Protein AF-0000000075212711 (afdb_homodimer)

InterPro domains:
  IPR001920 Asp/Glu racemase [G3DSA:3.40.50.1860] (5-222)
  IPR001920 Asp/Glu racemase [G3DSA:3.40.50.1860] (107-217)
  IPR001920 Asp/Glu racemase [SSF53681] (5-112)
  IPR001920 Asp/Glu racemase [SSF53681] (123-227)
  IPR004380 Aspartate racemase [TIGR00035] (3-228)
  IPR015942 Asp/Glu/hydantoin racemase [PF01177] (8-222)
  IPR018187 Asp/Glu racemase, active site 1 [PS00923] (81-89)
  IPR033134 Asp/Glu racemase, active site 2 [PS00924] (193-203)

Radius of gyration: 22.64 Å; Cα contacts (8 Å, |Δi|>4): 1075; chains: 2; bounding box: 41×67×55 Å

Sequence (492 aa):
MRDAVGVIGGLGPAATAYFMERVIDFTEADCDQAHINMLIFNHCTIGDRTAYISGASDKDPLPLMIEDAHELAAQGCRFIVIPCNTAHYFYEDIQSAVDIPVVNIVRETLRYAACAAKAPLCIGIMATDGTIMTQSYQKAAEETGCSWVTASPEMQAKLMHIIYDGIKAGRPVSLAEFEEVADHLRSKGATCLILGCTELSVLKHDLQLPDEDVIDSIDVLALETVRRSGKPMTAAALNVKGVNCRMRDAVGVIGGLGPAATAYFMERVIDFTEADCDQAHINMLIFNHCTIGDRTAYISGASDKDPLPLMIEDAHELAAQGCRFIVIPCNTAHYFYEDIQSAVDIPVVNIVRETLRYAACAAKAPLCIGIMATDGTIMTQSYQKAAEETGCSWVTASPEMQAKLMHIIYDGIKAGRPVSLAEFEEVADHLRSKGATCLILGCTELSVLKHDLQLPDEDVIDSIDVLALETVRRSGKPMTAAALNVKGVNCR

Secondary structure (DSSP, 8-state):
-TTPEEEEE-SSHHHHHHHHHHHHHHB--SSGGGSPPEEEEE-TTSPPHHHHHHTS----SHHHHHHHHHHHHHTT-SEEE---SGGGGGHHHHHHH-SS-B--HHHHHHHHHHHHSPSSPEEEEE--HHHHHTTHHHHHHHHHT-EEE---HHHHHHHHIIIIIIITTT----HHHHHHHHHHHHHTT-SEEEE-SHHHHHHHHHHT---TTEEEHHHHHHHHHHHHHTPPBPHHHHTSTTTT--/-TTPEEEEE-SSHHHHHHHHHHHHHHB--SSGGGSPPEEEEE-TTSPPHHHHHHTS----SHHHHHHHHHHHHHTT-SEEE---SGGGGGHHHHHHH-SS-B--HHHHHHHHHHHHSPSSPEEEEE--HHHHHTTHHHHHHHHHT-EEE---HHHHHHHHIIIIIIITTT----HHHHHHHHHHHHHTT-SEEEE-SHHHHHHHHHHT---TTEEEHHHHHHHHHHHHHTPPBPHHHHTSTTTT--

pLDDT: mean 95.74, std 5.69, range [58.62, 98.94]

Solvent-accessible surface area (backbone atoms only — not comparable to full-atom values): 25239 Å² total; per-residue (Å²): 114,76,70,12,41,19,32,59,28,8,84,33,47,71,24,33,30,49,36,50,45,44,35,56,62,28,37,49,33,69,38,42,55,60,44,77,34,34,40,33,39,27,42,8,70,48,35,57,53,41,38,32,71,72,62,77,34,87,50,69,33,60,67,59,52,41,50,50,49,45,52,34,52,71,54,41,28,58,32,34,41,50,64,40,52,50,58,51,80,48,40,68,63,45,39,70,69,38,94,50,55,57,63,56,51,61,59,51,34,49,53,22,45,63,54,51,48,66,86,80,55,18,35,16,55,44,51,43,68,35,30,58,75,68,31,55,60,58,52,51,27,56,74,72,71,41,46,71,45,68,56,52,75,71,43,39,51,51,51,43,40,47,44,48,66,8,54,47,27,74,35,88,70,57,69,65,63,53,46,53,43,54,50,52,29,39,74,73,56,28,63,30,34,32,34,46,26,34,55,52,44,50,48,35,63,76,66,61,54,86,57,88,47,50,47,45,33,45,60,43,45,23,49,51,48,37,57,76,70,69,53,56,65,24,73,69,40,67,66,41,71,20,59,82,57,126,113,76,71,13,40,19,32,59,27,8,83,35,49,71,24,32,32,50,37,51,45,44,33,55,61,25,36,50,33,68,39,43,56,59,45,78,35,34,40,33,38,26,41,8,69,48,36,57,52,42,40,31,72,71,61,77,36,86,51,70,34,60,66,59,52,41,51,51,50,43,53,34,51,73,52,41,28,59,32,36,42,51,64,40,51,48,58,51,78,48,38,68,63,46,40,70,67,39,94,50,54,56,63,55,51,63,61,51,33,50,51,21,46,63,54,50,49,66,85,79,54,19,35,16,54,44,51,43,67,34,29,59,74,67,33,56,61,60,51,50,27,56,74,70,71,41,46,69,45,65,59,52,74,69,44,41,51,51,52,44,41,46,45,49,65,7,55,46,27,73,35,87,71,57,69,65,64,53,46,52,43,52,50,50,28,40,74,72,57,28,63,30,35,32,34,46,27,33,55,52,44,50,48,36,61,76,67,61,53,87,56,88,46,49,46,45,34,47,59,43,45,22,49,51,49,37,58,75,69,68,52,55,64,24,73,67,41,66,67,40,72,21,60,84,58,125

Foldseek 3Di:
DAQAEEEEALLQLLLQVVLVVLLQQFFDDPDPVQGGHYDYDSPNPQDNLQCCQVVVDVRHNQVVLLVSLVVCVVVHYQEYEYSFLLCCLCVVVNCVSHPHYYDRLLLLLVLLLVQQDDPPAEEEELDAPSCVVSCSNVVSCVVVVHHYDYFDPVLNVLSNCCQVVDQSVPHHDDPVSVVVSVVRRVVVPHQAYEPSGSSVVSVCVVVVDDPPRYQYSSLSRSLVSCVVSVGHTDPVNVPHGSSPSD/DAQAEEEEALLQLLLQVVLVVLLQQFFDDPDPVQGGHYDYDSPNPQDNLQCCQVVVDVRHNQVVLLVSLVVCVVVHYQEYEYSFLLCCLCVVVNCVSHPHYYDRLLLLLVLLLVQQDDPPAEEEELAAPSCVVSCSNVVSCVVVVHHYDYFDPVLNVLSNCCQVVDQSVPHHDDPVSVVVSVVRRVVVPHQAYEPSGSSVVSVCVVVVDDPPRYQYSSLSRSLVSCVVSVGHTDPVNVPHGSSPSD

Structure (mmCIF, N/CA/C/O backbone):
data_AF-0000000075212711-model_v1
#
loop_
_entity.id
_entity.type
_entity.pdbx_description
1 polymer 'Aspartate racemase'
#
loop_
_atom_site.group_PDB
_atom_site.id
_atom_site.type_symbol
_atom_site.label_atom_id
_atom_site.label_alt_id
_atom_site.label_comp_id
_atom_site.label_asym_id
_atom_site.label_entity_id
_atom_site.label_seq_id
_atom_site.pdbx_PDB_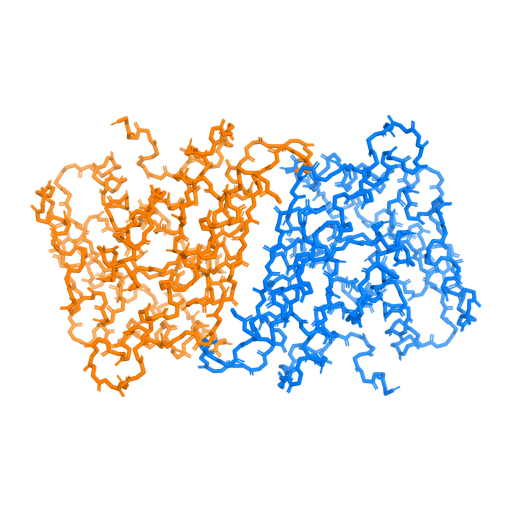ins_code
_atom_site.Cartn_x
_atom_site.Cartn_y
_atom_site.Cartn_z
_atom_site.occupancy
_atom_site.B_iso_or_equiv
_atom_site.auth_seq_id
_atom_site.auth_comp_id
_atom_site.auth_asym_id
_atom_site.auth_atom_id
_atom_site.pdbx_PDB_model_num
ATOM 1 N N . MET A 1 1 ? 10.102 -9.266 12.602 1 83.81 1 MET A N 1
ATOM 2 C CA . MET A 1 1 ? 10.75 -8.312 11.703 1 83.81 1 MET A CA 1
ATOM 3 C C . MET A 1 1 ? 11.477 -7.227 12.492 1 83.81 1 MET A C 1
ATOM 5 O O . MET A 1 1 ? 10.836 -6.406 13.156 1 83.81 1 MET A O 1
ATOM 9 N N . ARG A 1 2 ? 12.727 -7.352 12.742 1 79.31 2 ARG A N 1
ATOM 10 C CA . ARG A 1 2 ? 13.469 -6.387 13.555 1 79.31 2 ARG A CA 1
ATOM 11 C C . ARG A 1 2 ? 13.914 -5.195 12.711 1 79.31 2 ARG A C 1
ATOM 13 O O . ARG A 1 2 ? 14.055 -5.312 11.492 1 79.31 2 ARG A O 1
ATOM 20 N N . ASP A 1 3 ? 13.945 -3.996 13.281 1 89.31 3 ASP A N 1
ATOM 21 C CA . ASP A 1 3 ? 14.469 -2.748 12.734 1 89.31 3 ASP A CA 1
ATOM 22 C C . ASP A 1 3 ? 13.578 -2.229 11.609 1 89.31 3 ASP A C 1
ATOM 24 O O . ASP A 1 3 ? 14.055 -1.596 10.664 1 89.31 3 ASP A O 1
ATOM 28 N N . ALA A 1 4 ? 12.305 -2.576 11.695 1 97.88 4 ALA A N 1
ATOM 29 C CA . ALA A 1 4 ? 11.328 -2.115 10.711 1 97.88 4 ALA A CA 1
ATOM 30 C C . ALA A 1 4 ? 10.828 -0.715 11.047 1 97.88 4 ALA A C 1
ATOM 32 O O . ALA A 1 4 ? 11.039 -0.224 12.156 1 97.88 4 ALA A O 1
ATOM 33 N N . VAL A 1 5 ? 10.344 -0.037 10.062 1 98.81 5 VAL A N 1
ATOM 34 C CA . VAL A 1 5 ? 9.531 1.157 10.289 1 98.81 5 VAL A CA 1
ATOM 35 C C . VAL A 1 5 ? 8.117 0.754 10.688 1 98.81 5 VAL A C 1
ATOM 37 O O . VAL A 1 5 ? 7.488 -0.073 10.016 1 98.81 5 VAL A O 1
ATOM 40 N N . GLY A 1 6 ? 7.629 1.274 11.844 1 98.88 6 GLY A N 1
ATOM 41 C CA . GLY A 1 6 ? 6.238 1.071 12.219 1 98.88 6 GLY A CA 1
ATOM 42 C C . GLY A 1 6 ? 5.301 2.098 11.617 1 98.88 6 GLY A C 1
ATOM 43 O O . GLY A 1 6 ? 5.59 3.297 11.633 1 98.88 6 GLY A O 1
ATOM 44 N N . VAL A 1 7 ? 4.215 1.671 11.031 1 98.94 7 VAL A N 1
ATOM 45 C CA . VAL A 1 7 ? 3.256 2.566 10.398 1 98.94 7 VAL A CA 1
ATOM 46 C C . VAL A 1 7 ? 1.894 2.43 11.07 1 98.94 7 VAL A C 1
ATOM 48 O O . VAL A 1 7 ? 1.315 1.341 11.102 1 98.94 7 VAL A O 1
ATOM 51 N N . ILE A 1 8 ? 1.428 3.453 11.68 1 98.94 8 ILE A N 1
ATOM 52 C CA . ILE A 1 8 ? 0.026 3.516 12.078 1 98.94 8 ILE A CA 1
ATOM 53 C C . ILE A 1 8 ? -0.813 4.066 10.93 1 98.94 8 ILE A C 1
ATOM 55 O O . ILE A 1 8 ? -0.913 5.281 10.75 1 98.94 8 ILE A O 1
ATOM 59 N N . GLY A 1 9 ? -1.375 3.111 10.172 1 98.81 9 GLY A N 1
ATOM 60 C CA . GLY A 1 9 ? -2.168 3.445 9 1 98.81 9 GLY A CA 1
ATOM 61 C C . GLY A 1 9 ? -3.643 3.129 9.164 1 98.81 9 GLY A C 1
ATOM 62 O O . GLY A 1 9 ? -4.117 2.932 10.281 1 98.81 9 GLY A O 1
ATOM 63 N N . GLY A 1 10 ? -4.359 3.221 8.055 1 98.44 10 GLY A N 1
ATOM 64 C CA . GLY A 1 10 ? -5.785 2.943 8.062 1 98.44 10 GLY A CA 1
ATOM 65 C C . GLY A 1 10 ? -6.633 4.156 8.398 1 98.44 10 GLY A C 1
ATOM 66 O O . GLY A 1 10 ? -7.859 4.113 8.289 1 98.44 10 GLY A O 1
ATOM 67 N N . LEU A 1 11 ? -5.996 5.297 8.82 1 98.62 11 LEU A N 1
ATOM 68 C CA . LEU A 1 11 ? -6.699 6.543 9.102 1 98.62 11 LEU A CA 1
ATOM 69 C C . LEU A 1 11 ? -7.172 7.199 7.805 1 98.62 11 LEU A C 1
ATOM 71 O O . LEU A 1 11 ? -7.996 8.117 7.836 1 98.62 11 LEU A O 1
ATOM 75 N N . GLY A 1 12 ? -6.777 6.867 6.777 1 98.31 12 GLY A N 1
ATOM 76 C CA . GLY A 1 12 ? -7.012 6.902 5.344 1 98.31 12 GLY A CA 1
ATOM 77 C C . GLY A 1 12 ? -6.359 5.75 4.602 1 98.31 12 GLY A C 1
ATOM 78 O O . GLY A 1 12 ? -5.176 5.816 4.258 1 98.31 12 GLY A O 1
ATOM 79 N N . PRO A 1 13 ? -7.145 4.621 4.449 1 98.44 13 PRO A N 1
ATOM 80 C CA . PRO A 1 13 ? -6.52 3.41 3.908 1 98.44 13 PRO A CA 1
ATOM 81 C C . PRO A 1 13 ? -5.855 3.645 2.555 1 98.44 13 PRO A C 1
ATOM 83 O O . PRO A 1 13 ? -4.758 3.139 2.309 1 98.44 13 PRO A O 1
ATOM 86 N N . ALA A 1 14 ? -6.512 4.41 1.645 1 98.19 1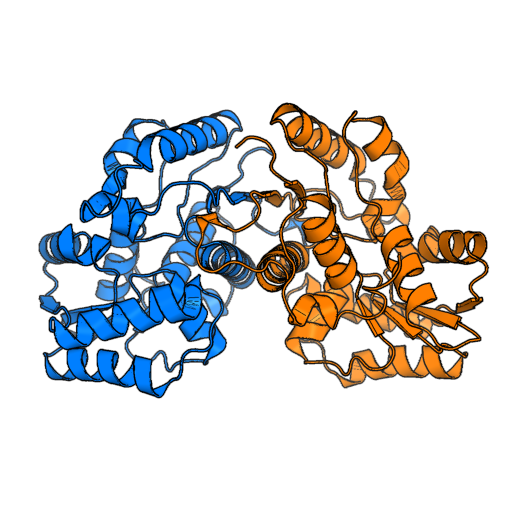4 ALA A N 1
ATOM 87 C CA . ALA A 1 14 ? -5.898 4.727 0.356 1 98.19 14 ALA A CA 1
ATOM 88 C C . ALA A 1 14 ? -4.609 5.516 0.541 1 98.19 14 ALA A C 1
ATOM 90 O O . ALA A 1 14 ? -3.625 5.285 -0.17 1 98.19 14 ALA A O 1
ATOM 91 N N . ALA A 1 15 ? -4.602 6.426 1.482 1 98.69 15 ALA A N 1
ATOM 92 C CA . ALA A 1 15 ? -3.416 7.223 1.779 1 98.69 15 ALA A CA 1
ATOM 93 C C . ALA A 1 15 ? -2.295 6.352 2.338 1 98.69 15 ALA A C 1
ATOM 95 O O . ALA A 1 15 ? -1.119 6.574 2.041 1 98.69 15 ALA A O 1
ATOM 96 N N . THR A 1 16 ? -2.643 5.348 3.197 1 98.88 16 THR A N 1
ATOM 97 C CA . THR A 1 16 ? -1.651 4.422 3.734 1 98.88 16 THR A CA 1
ATOM 98 C C . THR A 1 16 ? -0.982 3.635 2.611 1 98.88 16 THR A C 1
ATOM 100 O O . THR A 1 16 ? 0.243 3.498 2.586 1 98.88 16 THR A O 1
ATOM 103 N N . ALA A 1 17 ? -1.807 3.131 1.67 1 98.75 17 ALA A N 1
ATOM 104 C CA . ALA A 1 17 ? -1.262 2.396 0.531 1 98.75 17 ALA A CA 1
ATOM 105 C C . ALA A 1 17 ? -0.362 3.291 -0.317 1 98.75 17 ALA A C 1
ATOM 107 O O . ALA A 1 17 ? 0.715 2.869 -0.747 1 98.75 17 ALA A O 1
ATOM 108 N N . TYR A 1 18 ? -0.811 4.496 -0.546 1 98.44 18 TYR A N 1
ATOM 109 C CA . TYR A 1 18 ? -0.041 5.441 -1.35 1 98.44 18 TYR A CA 1
ATOM 110 C C . TYR A 1 18 ? 1.277 5.789 -0.668 1 98.44 18 TYR A C 1
ATOM 112 O O . TYR A 1 18 ? 2.316 5.883 -1.325 1 98.44 18 TYR A O 1
ATOM 120 N N . PHE A 1 19 ? 1.243 5.969 0.665 1 98.88 19 PHE A N 1
ATOM 121 C CA . PHE A 1 19 ? 2.463 6.207 1.428 1 98.88 19 PHE A CA 1
ATOM 122 C C . PHE A 1 19 ? 3.463 5.074 1.22 1 98.88 19 PHE A C 1
ATOM 124 O O . PHE A 1 19 ? 4.645 5.32 0.969 1 98.88 19 PHE A O 1
ATOM 131 N N . MET A 1 20 ? 3.004 3.844 1.311 1 98.81 20 MET A N 1
ATOM 132 C CA . MET A 1 20 ? 3.855 2.678 1.091 1 98.81 20 MET A CA 1
ATOM 133 C C . MET A 1 20 ? 4.504 2.73 -0.289 1 98.81 20 MET A C 1
ATOM 135 O O . MET A 1 20 ? 5.703 2.488 -0.426 1 98.81 20 MET A O 1
ATOM 139 N N . GLU A 1 21 ? 3.707 3.062 -1.271 1 98.06 21 GLU A N 1
ATOM 140 C CA . GLU A 1 21 ? 4.207 3.166 -2.639 1 98.06 21 GLU A CA 1
ATOM 141 C C . GLU A 1 21 ? 5.309 4.215 -2.746 1 98.06 21 GLU A C 1
ATOM 143 O O . GLU A 1 21 ? 6.32 3.992 -3.416 1 98.06 21 GLU A O 1
ATOM 148 N N . ARG A 1 22 ? 5.086 5.324 -2.1 1 98.06 22 ARG A N 1
ATOM 149 C CA . ARG A 1 22 ? 6.059 6.41 -2.188 1 98.06 22 ARG A CA 1
ATOM 150 C C . ARG A 1 22 ? 7.375 6.02 -1.521 1 98.06 22 ARG A C 1
ATOM 152 O O . ARG A 1 22 ? 8.453 6.328 -2.037 1 98.06 22 ARG A O 1
ATOM 159 N N . VAL A 1 23 ? 7.273 5.367 -0.334 1 98.75 23 VAL A N 1
ATOM 160 C CA . VAL A 1 23 ? 8.492 4.902 0.325 1 98.75 23 VAL A CA 1
ATOM 161 C C . VAL A 1 23 ? 9.266 3.977 -0.611 1 98.75 23 VAL A C 1
ATOM 163 O O . VAL A 1 23 ? 10.484 4.098 -0.744 1 98.75 23 VAL A O 1
ATOM 166 N N . ILE A 1 24 ? 8.562 3.051 -1.271 1 98.44 24 ILE A N 1
ATOM 167 C CA . ILE A 1 24 ? 9.18 2.109 -2.197 1 98.44 24 ILE A CA 1
ATOM 168 C C . ILE A 1 24 ? 9.82 2.871 -3.357 1 98.44 24 ILE A C 1
ATOM 170 O O . ILE A 1 24 ? 10.969 2.617 -3.715 1 98.44 24 ILE A O 1
ATOM 174 N N . ASP A 1 25 ? 9.078 3.881 -3.885 1 97.12 25 ASP A N 1
ATOM 175 C CA . ASP A 1 25 ? 9.539 4.668 -5.023 1 97.12 25 ASP A CA 1
ATOM 176 C C . ASP A 1 25 ? 10.789 5.477 -4.664 1 97.12 25 ASP A C 1
ATOM 178 O O . ASP A 1 25 ? 11.641 5.73 -5.52 1 97.12 25 ASP A O 1
ATOM 182 N N . PHE A 1 26 ? 10.859 5.91 -3.428 1 98.19 26 PHE A N 1
ATOM 183 C CA . PHE A 1 26 ? 11.922 6.82 -3.012 1 98.19 26 PHE A CA 1
ATOM 184 C C . PHE A 1 26 ? 13.141 6.043 -2.533 1 98.19 26 PHE A C 1
ATOM 186 O O . PHE A 1 26 ? 14.219 6.617 -2.346 1 98.19 26 PHE A O 1
ATOM 193 N N . THR A 1 27 ? 13.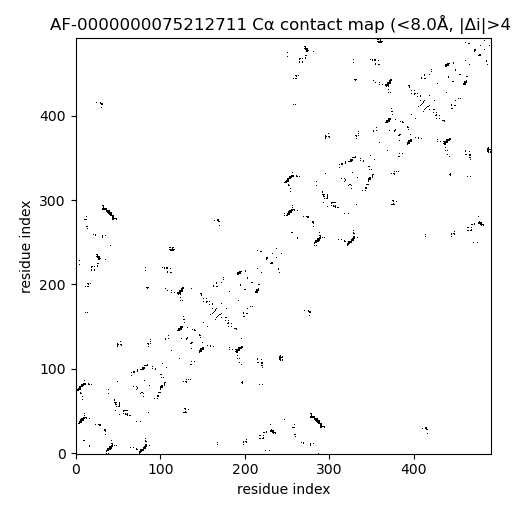031 4.727 -2.342 1 98.31 27 THR A N 1
ATOM 194 C CA . THR A 1 27 ? 14.148 3.891 -1.902 1 98.31 27 THR A CA 1
ATOM 195 C C . THR A 1 27 ? 14.93 3.357 -3.1 1 98.31 27 THR A C 1
ATOM 197 O O . THR A 1 27 ? 14.375 2.66 -3.949 1 98.31 27 THR A O 1
ATOM 200 N N . GLU A 1 28 ? 16.203 3.719 -3.209 1 97.75 28 GLU A N 1
ATOM 201 C CA . GLU A 1 28 ? 17.047 3.123 -4.238 1 97.75 28 GLU A CA 1
ATOM 202 C C . GLU A 1 28 ? 17.312 1.649 -3.943 1 97.75 28 GLU A C 1
ATOM 204 O O . GLU A 1 28 ? 18.016 1.32 -2.977 1 97.75 28 GLU A O 1
ATOM 209 N N . ALA A 1 29 ? 16.688 0.771 -4.719 1 97.44 29 ALA A N 1
ATOM 210 C CA . ALA A 1 29 ? 16.766 -0.675 -4.523 1 97.44 29 ALA A CA 1
ATOM 211 C C . ALA A 1 29 ? 16.75 -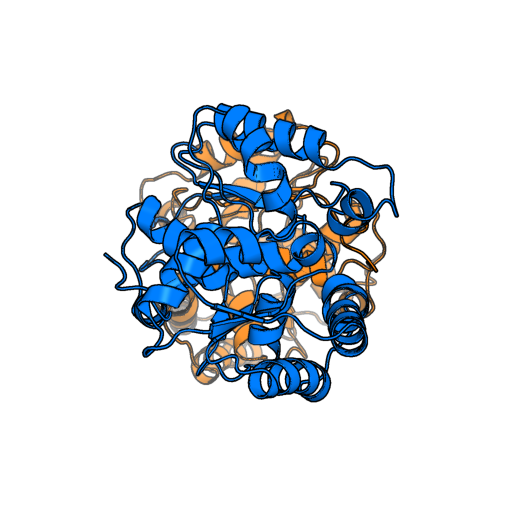1.412 -5.859 1 97.44 29 ALA A C 1
ATOM 213 O O . ALA A 1 29 ? 15.961 -1.071 -6.75 1 97.44 29 ALA A O 1
ATOM 214 N N . ASP A 1 30 ? 17.594 -2.434 -6.035 1 96.69 30 ASP A N 1
ATOM 215 C CA . ASP A 1 30 ? 17.641 -3.201 -7.277 1 96.69 30 ASP A CA 1
ATOM 216 C C . ASP A 1 30 ? 17.078 -4.605 -7.07 1 96.69 30 ASP A C 1
ATOM 218 O O . ASP A 1 30 ? 17.141 -5.449 -7.969 1 96.69 30 ASP A O 1
ATOM 222 N N . CYS A 1 31 ? 16.609 -4.91 -5.906 1 97.38 31 CYS A N 1
ATOM 223 C CA . CYS A 1 31 ? 15.914 -6.145 -5.551 1 97.38 31 CYS A CA 1
ATOM 224 C C . CYS A 1 31 ? 15.008 -5.934 -4.348 1 97.38 31 CYS A C 1
ATOM 226 O O . CYS A 1 31 ? 15.078 -4.895 -3.686 1 97.38 31 CYS A O 1
ATOM 228 N N . ASP A 1 32 ? 14.203 -6.848 -4.062 1 97.62 32 ASP A N 1
ATOM 229 C CA . ASP A 1 32 ? 13.234 -6.73 -2.975 1 97.62 32 ASP A CA 1
ATOM 230 C C . ASP A 1 32 ? 13.945 -6.52 -1.637 1 97.62 32 ASP A C 1
ATOM 232 O O . ASP A 1 32 ? 13.516 -5.691 -0.829 1 97.62 32 ASP A O 1
ATOM 236 N N . GLN A 1 33 ? 15.031 -7.234 -1.423 1 97.31 33 GLN A N 1
ATOM 237 C CA . GLN A 1 33 ? 15.695 -7.324 -0.126 1 97.31 33 GLN A CA 1
ATOM 238 C C . GLN A 1 33 ? 16.391 -6.012 0.228 1 97.31 33 GLN A C 1
ATOM 240 O O . GLN A 1 33 ? 16.797 -5.805 1.375 1 97.31 33 GLN A O 1
ATOM 245 N N . ALA A 1 34 ? 16.5 -5.094 -0.731 1 97.69 34 ALA A N 1
ATOM 246 C CA . ALA A 1 34 ? 17.156 -3.811 -0.509 1 97.69 34 ALA A CA 1
ATOM 247 C C . ALA A 1 34 ? 16.172 -2.758 -0.029 1 97.69 34 ALA A C 1
ATOM 249 O O . ALA A 1 34 ? 16.562 -1.672 0.4 1 97.69 34 ALA A O 1
ATOM 250 N N . HIS A 1 35 ? 14.898 -3.084 0.032 1 98.44 35 HIS A N 1
ATOM 251 C CA . HIS A 1 35 ? 13.875 -2.141 0.459 1 98.44 35 HIS A CA 1
ATOM 252 C C . HIS A 1 35 ? 13.742 -2.117 1.979 1 98.44 35 HIS A C 1
ATOM 254 O O . HIS A 1 35 ? 14.344 -2.943 2.67 1 98.44 35 HIS A O 1
ATOM 260 N N . ILE A 1 36 ? 13.016 -1.154 2.502 1 98.5 36 ILE A N 1
ATOM 261 C CA . ILE A 1 36 ? 12.789 -0.922 3.924 1 98.5 36 ILE A CA 1
ATOM 262 C C . ILE A 1 36 ? 11.711 -1.877 4.438 1 98.5 36 ILE A C 1
ATOM 264 O O . ILE A 1 36 ? 10.641 -1.994 3.842 1 98.5 36 ILE A O 1
ATOM 268 N N . ASN A 1 37 ? 12.016 -2.654 5.516 1 98.81 37 ASN A N 1
ATOM 269 C CA . ASN A 1 37 ? 10.969 -3.387 6.219 1 98.81 37 ASN A CA 1
ATOM 270 C C . ASN A 1 37 ? 9.969 -2.439 6.875 1 98.81 37 ASN A C 1
ATOM 272 O O . ASN A 1 37 ? 10.359 -1.481 7.543 1 98.81 37 ASN A O 1
ATOM 276 N N . MET A 1 38 ? 8.695 -2.633 6.652 1 98.88 38 MET A N 1
ATOM 277 C CA . MET A 1 38 ? 7.645 -1.849 7.289 1 98.88 38 MET A CA 1
ATOM 278 C C . MET A 1 38 ? 6.621 -2.758 7.965 1 98.88 38 MET A C 1
ATOM 280 O O . MET A 1 38 ? 6.172 -3.742 7.375 1 98.88 38 MET A O 1
ATOM 284 N N . LEU A 1 39 ? 6.328 -2.529 9.156 1 98.75 39 LEU A N 1
ATOM 285 C CA . LEU A 1 39 ? 5.199 -3.119 9.867 1 98.75 39 LEU A CA 1
ATOM 286 C C . LEU A 1 39 ? 4.008 -2.17 9.875 1 98.75 39 LEU A C 1
ATOM 288 O O . LEU A 1 39 ? 4.023 -1.158 10.586 1 98.75 39 LEU A O 1
ATOM 292 N N . ILE A 1 40 ? 2.939 -2.531 9.125 1 98.88 40 ILE A N 1
ATOM 293 C CA . ILE A 1 40 ? 1.859 -1.591 8.852 1 98.88 40 ILE A CA 1
ATOM 294 C C . ILE A 1 40 ? 0.575 -2.068 9.523 1 98.88 40 ILE A C 1
ATOM 296 O O . ILE A 1 40 ? 0.06 -3.143 9.203 1 98.88 40 ILE A O 1
ATOM 300 N N . PHE A 1 41 ? 0.125 -1.309 10.477 1 98.75 41 PHE A N 1
ATOM 301 C CA . PHE A 1 41 ? -1.215 -1.47 11.023 1 98.75 41 PHE A CA 1
ATOM 302 C C . PHE A 1 41 ? -2.227 -0.638 10.25 1 98.75 41 PHE A C 1
ATOM 304 O O . PHE A 1 41 ? -2.467 0.525 10.578 1 98.75 41 PHE A O 1
ATOM 311 N N . ASN A 1 42 ? -2.734 -1.192 9.18 1 98.81 42 ASN A N 1
ATOM 312 C CA . ASN A 1 42 ? -3.855 -0.551 8.5 1 98.81 42 ASN A CA 1
ATOM 313 C C . ASN A 1 42 ? -5.148 -0.697 9.305 1 98.81 42 ASN A C 1
ATOM 315 O O . ASN A 1 42 ? -6.008 -1.509 8.953 1 98.81 42 ASN A O 1
ATOM 319 N N . HIS A 1 43 ? -5.25 0.124 10.336 1 98.62 43 HIS A N 1
ATOM 320 C CA . HIS A 1 43 ? -6.27 0.019 11.375 1 98.62 43 HIS A CA 1
ATOM 321 C C . HIS A 1 43 ? -7.445 0.947 11.086 1 98.62 43 HIS A C 1
ATOM 323 O O . HIS A 1 43 ? -7.652 1.935 11.797 1 98.62 43 HIS A O 1
ATOM 329 N N . CYS A 1 44 ? -8.32 0.514 10.219 1 98.25 44 CYS A N 1
ATOM 330 C CA . CYS A 1 44 ? -9.344 1.358 9.609 1 98.25 44 CYS A CA 1
ATOM 331 C C . CYS A 1 44 ? -10.43 1.706 10.625 1 98.25 44 CYS A C 1
ATOM 333 O O . CYS A 1 44 ? -11.086 2.742 10.5 1 98.25 44 CYS A O 1
ATOM 335 N N . THR A 1 45 ? -10.594 0.909 11.664 1 97.62 45 THR A N 1
ATOM 336 C CA . THR A 1 45 ? -11.719 1.088 12.578 1 97.62 45 THR A CA 1
ATOM 337 C C . THR A 1 45 ? -11.406 2.166 13.609 1 97.62 45 THR A C 1
ATOM 339 O O . THR A 1 45 ? -12.266 2.525 14.414 1 97.62 45 THR A O 1
ATOM 342 N N . ILE A 1 46 ? -10.172 2.695 13.625 1 98.38 46 ILE A N 1
ATOM 343 C CA . ILE A 1 46 ? -9.875 3.857 14.453 1 98.38 46 ILE A CA 1
ATOM 344 C C . ILE A 1 46 ? -10.836 4.996 14.117 1 98.38 46 ILE A C 1
ATOM 346 O O . ILE A 1 46 ? -11.102 5.262 12.945 1 98.38 46 ILE A O 1
ATOM 350 N N . GLY A 1 47 ? -11.336 5.668 15.102 1 97.88 47 GLY A N 1
ATOM 351 C CA . GLY A 1 47 ? -12.328 6.711 14.93 1 97.88 47 GLY A CA 1
ATOM 352 C C . GLY A 1 47 ? -11.844 7.863 14.07 1 97.88 47 GLY A C 1
ATOM 353 O O . GLY A 1 47 ? -10.656 8.188 14.07 1 97.88 47 GLY A O 1
ATOM 354 N N . ASP A 1 48 ? -12.797 8.453 13.398 1 98.56 48 ASP A N 1
ATOM 355 C CA . ASP A 1 48 ? -12.492 9.602 12.555 1 98.56 48 ASP A CA 1
ATOM 356 C C . ASP A 1 48 ? -11.938 10.758 13.383 1 98.56 48 ASP A C 1
ATOM 358 O O . ASP A 1 48 ? -12.578 11.211 14.328 1 98.56 48 ASP A O 1
ATOM 362 N N . ARG A 1 49 ? -10.812 11.219 13.047 1 98.75 49 ARG A N 1
ATOM 363 C CA . ARG A 1 49 ? -10.117 12.25 13.805 1 98.75 49 ARG A CA 1
ATOM 364 C C . ARG A 1 49 ? -10.867 13.578 13.742 1 98.75 49 ARG A C 1
ATOM 366 O O . ARG A 1 49 ? -11.117 14.203 14.773 1 98.75 49 ARG A O 1
ATOM 373 N N . THR A 1 50 ? -11.25 13.938 12.516 1 98.69 50 THR A N 1
ATOM 374 C CA . THR A 1 50 ? -11.93 15.219 12.328 1 98.69 50 THR A CA 1
ATOM 375 C C . THR A 1 50 ? -13.266 15.227 13.07 1 98.69 50 THR A C 1
ATOM 377 O O . THR A 1 50 ? -13.609 16.203 13.727 1 98.69 50 THR A O 1
ATOM 380 N N . ALA A 1 51 ? -13.992 14.117 12.969 1 98.56 51 ALA A N 1
ATOM 381 C CA . ALA A 1 51 ? -15.281 14.023 13.641 1 98.56 51 ALA A CA 1
ATOM 382 C C . ALA A 1 51 ? -15.125 14.125 15.156 1 98.56 51 ALA A C 1
ATOM 384 O O . ALA A 1 51 ? -15.93 14.781 15.828 1 98.56 51 ALA A O 1
ATOM 385 N N . TYR A 1 52 ? -14.133 13.516 15.695 1 98.69 52 TYR A N 1
ATOM 386 C CA . TYR A 1 52 ? -13.891 13.586 17.125 1 98.69 52 TYR A CA 1
ATOM 387 C C . TYR A 1 52 ? -13.508 14.992 17.562 1 98.69 52 TYR A C 1
ATOM 389 O O . TYR A 1 52 ? -14.07 15.531 18.516 1 98.69 52 TYR A O 1
ATOM 397 N N . ILE A 1 53 ? -12.594 15.617 16.828 1 98.44 53 ILE A N 1
ATOM 398 C CA . ILE A 1 53 ? -12.039 16.922 17.156 1 98.44 53 ILE A CA 1
ATOM 399 C C . ILE A 1 53 ? -13.148 17.984 17.094 1 98.44 53 ILE A C 1
ATOM 401 O O . ILE A 1 53 ? -13.203 18.875 17.938 1 98.44 53 ILE A O 1
ATOM 405 N N . SER A 1 54 ? -14.047 17.859 16.109 1 97.81 54 SER A N 1
ATOM 406 C CA . SER A 1 54 ? -15.094 18.859 15.898 1 97.81 54 SER A CA 1
ATOM 407 C C . SER A 1 54 ? -16.266 18.641 16.844 1 97.81 54 SER A C 1
ATOM 409 O O . SER A 1 54 ? -17.141 19.5 16.969 1 97.81 54 SER A O 1
ATOM 411 N N . GLY A 1 55 ? -16.281 17.453 17.484 1 97.88 55 GLY A N 1
ATOM 412 C CA . GLY A 1 55 ? -17.375 17.141 18.375 1 97.88 55 GLY A CA 1
ATOM 413 C C . GLY A 1 55 ? -18.516 16.422 17.672 1 97.88 55 GLY A C 1
ATOM 414 O O . GLY A 1 55 ? -19.516 16.078 18.312 1 97.88 55 GLY A O 1
ATOM 415 N N . ALA A 1 56 ? -18.328 16.141 16.406 1 97.62 56 ALA A N 1
ATOM 416 C CA . ALA A 1 56 ? -19.359 15.453 15.648 1 97.62 56 ALA A CA 1
ATOM 417 C C . ALA A 1 56 ? -19.453 13.984 16.047 1 97.62 56 ALA A C 1
ATOM 419 O O . ALA A 1 56 ? -20.469 13.328 15.812 1 97.62 56 ALA A O 1
ATOM 420 N N . SER A 1 57 ? -18.453 13.414 16.594 1 97.69 57 SER A N 1
ATOM 421 C CA . SER A 1 57 ? -18.406 12.047 17.109 1 97.69 57 SER A CA 1
ATOM 422 C C . SER A 1 57 ? -17.734 11.984 18.469 1 97.69 57 SER A C 1
ATOM 424 O O . SER A 1 57 ? -16.781 12.727 18.734 1 97.69 57 SER A O 1
ATOM 426 N N . ASP A 1 58 ? -18.203 11.062 19.312 1 97.5 58 ASP A N 1
ATOM 427 C CA . ASP A 1 58 ? -17.594 10.875 20.625 1 97.5 58 ASP A CA 1
ATOM 428 C C . ASP A 1 58 ? -16.578 9.734 20.594 1 97.5 58 ASP A C 1
ATOM 430 O O . ASP A 1 58 ? -15.93 9.453 21.609 1 97.5 58 ASP A O 1
ATOM 434 N N . LYS A 1 59 ? -16.438 9.125 19.5 1 97.5 59 LYS A N 1
ATOM 435 C CA . LYS A 1 59 ? -15.477 8.023 19.375 1 97.5 59 LYS A CA 1
ATOM 436 C C . LYS A 1 59 ? -14.047 8.531 19.344 1 97.5 59 LYS A C 1
ATOM 438 O O . LYS A 1 59 ? -13.555 8.938 18.281 1 97.5 59 LYS A O 1
ATOM 443 N N . ASP A 1 60 ? -13.391 8.43 20.484 1 98.56 60 ASP A N 1
ATOM 444 C CA . ASP A 1 60 ? -12.016 8.906 20.625 1 98.56 60 ASP A CA 1
ATOM 445 C C . ASP A 1 60 ? -11.039 7.992 19.906 1 98.56 60 ASP A C 1
ATOM 447 O O . ASP A 1 60 ? -10.898 6.816 20.25 1 98.56 60 ASP A O 1
ATOM 451 N N . PRO A 1 61 ? -10.32 8.5 18.922 1 98.69 61 PRO A N 1
ATOM 452 C CA . PRO A 1 61 ? -9.383 7.656 18.188 1 98.69 61 PRO A CA 1
ATOM 453 C C . PRO A 1 61 ? -8.102 7.375 18.969 1 98.69 61 PRO A C 1
ATOM 455 O O . PRO A 1 61 ? -7.352 6.457 18.625 1 98.69 61 PRO A O 1
ATOM 458 N N . LEU A 1 62 ? -7.789 8.156 19.984 1 98.75 62 LEU A N 1
ATOM 459 C CA . LEU A 1 62 ? -6.477 8.203 20.609 1 98.75 62 LEU A CA 1
ATOM 460 C C . LEU A 1 62 ? -6.137 6.875 21.281 1 98.75 62 LEU A C 1
ATOM 462 O O . LEU A 1 62 ? -5.031 6.355 21.109 1 98.75 62 LEU A O 1
ATOM 466 N N . PRO A 1 63 ? -7.047 6.207 22.031 1 98.62 63 PRO A N 1
ATOM 467 C CA . PRO A 1 63 ? -6.672 4.973 22.719 1 98.62 63 PRO A CA 1
ATOM 468 C C . PRO A 1 63 ? -6.188 3.885 21.75 1 98.62 63 PRO A C 1
ATOM 470 O O . PRO A 1 63 ? -5.199 3.203 22.047 1 98.62 63 PRO A O 1
ATOM 473 N N . LEU A 1 64 ? -6.852 3.746 20.641 1 98.5 64 LEU A N 1
ATOM 474 C CA . LEU A 1 64 ? -6.445 2.721 19.688 1 98.5 64 LEU A CA 1
ATOM 475 C C . LEU A 1 64 ? -5.125 3.09 19.031 1 98.5 64 LEU A C 1
ATOM 477 O O . LEU A 1 64 ? -4.312 2.213 18.719 1 98.5 64 LEU A O 1
ATOM 481 N N . MET A 1 65 ? -4.898 4.391 18.766 1 98.81 65 MET A N 1
ATOM 482 C CA . MET A 1 65 ? -3.631 4.824 18.188 1 98.81 65 MET A CA 1
ATOM 483 C C . MET A 1 65 ? -2.479 4.57 19.156 1 98.81 65 MET A C 1
ATOM 485 O O . MET A 1 65 ? -1.389 4.176 18.734 1 98.81 65 MET A O 1
ATOM 489 N N . ILE A 1 66 ? -2.725 4.809 20.422 1 98.88 66 ILE A N 1
ATOM 490 C CA . ILE A 1 66 ? -1.719 4.547 21.453 1 98.88 66 ILE A CA 1
ATOM 491 C C . ILE A 1 66 ? -1.442 3.045 21.531 1 98.88 66 ILE A C 1
ATOM 493 O O . ILE A 1 66 ? -0.287 2.625 21.625 1 98.88 66 ILE A O 1
ATOM 497 N N . GLU A 1 67 ? -2.492 2.252 21.5 1 98.5 67 GLU A N 1
ATOM 498 C CA . GLU A 1 67 ? -2.334 0.801 21.5 1 98.5 67 GLU A CA 1
ATOM 499 C C . GLU A 1 67 ? -1.482 0.342 20.312 1 98.5 67 GLU A C 1
ATOM 501 O O . GLU A 1 67 ? -0.584 -0.487 20.484 1 98.5 67 GLU A O 1
ATOM 506 N N . ASP A 1 68 ? -1.769 0.857 19.156 1 98.56 68 ASP A N 1
ATOM 507 C CA . ASP A 1 68 ? -0.992 0.519 17.969 1 98.56 68 ASP A CA 1
ATOM 508 C C . ASP A 1 68 ? 0.471 0.923 18.141 1 98.56 68 ASP A C 1
ATOM 510 O O . ASP A 1 68 ? 1.375 0.167 17.781 1 98.56 68 ASP A O 1
ATOM 514 N N . ALA A 1 69 ? 0.682 2.107 18.641 1 98.81 69 ALA A N 1
ATOM 515 C CA . ALA A 1 69 ? 2.045 2.58 18.875 1 98.81 69 ALA A CA 1
ATOM 516 C C . ALA A 1 69 ? 2.801 1.647 19.812 1 98.81 69 ALA A C 1
ATOM 518 O O . ALA A 1 69 ? 3.953 1.297 19.562 1 98.81 69 ALA A O 1
ATOM 519 N N . HIS A 1 70 ? 2.172 1.245 20.859 1 98.62 70 HIS A N 1
ATOM 520 C CA . HIS A 1 70 ? 2.783 0.331 21.828 1 98.62 70 HIS A CA 1
ATOM 521 C C . HIS A 1 70 ? 3.15 -0.994 21.156 1 98.62 70 HIS A C 1
ATOM 523 O O . HIS A 1 70 ? 4.234 -1.529 21.406 1 98.62 70 HIS A O 1
ATOM 529 N N . GLU A 1 71 ? 2.207 -1.521 20.406 1 97.31 71 GLU A N 1
ATOM 530 C CA . GLU A 1 71 ? 2.449 -2.803 19.75 1 97.31 71 GLU A CA 1
ATOM 531 C C . GLU A 1 71 ? 3.609 -2.709 18.766 1 97.31 71 GLU A C 1
ATOM 533 O O . GLU A 1 71 ? 4.441 -3.615 18.688 1 97.31 71 GLU A O 1
ATOM 538 N N . LEU A 1 72 ? 3.672 -1.62 18 1 98.12 72 LEU A N 1
ATOM 539 C CA . LEU A 1 72 ? 4.766 -1.41 17.062 1 98.12 72 LEU A CA 1
ATOM 540 C C . LEU A 1 72 ? 6.102 -1.337 17.781 1 98.12 72 LEU A C 1
ATOM 542 O O . LEU A 1 72 ? 7.082 -1.951 17.359 1 98.12 72 LEU A O 1
ATOM 546 N N . ALA A 1 73 ? 6.145 -0.58 18.844 1 97.94 73 ALA A N 1
ATOM 547 C CA . ALA A 1 73 ? 7.363 -0.49 19.641 1 97.94 73 ALA A CA 1
ATOM 548 C C . ALA A 1 73 ? 7.758 -1.856 20.203 1 97.94 73 ALA A C 1
ATOM 550 O O . ALA A 1 73 ? 8.938 -2.229 20.172 1 97.94 73 ALA A O 1
ATOM 551 N N . ALA A 1 74 ? 6.777 -2.6 20.672 1 95.88 74 ALA A N 1
ATOM 552 C CA . ALA A 1 74 ? 7.02 -3.914 21.25 1 95.88 74 ALA A CA 1
ATOM 553 C C . ALA A 1 74 ? 7.566 -4.887 20.219 1 95.88 74 ALA A C 1
ATOM 555 O O . ALA A 1 74 ? 8.336 -5.789 20.547 1 95.88 74 ALA A O 1
ATOM 556 N N . GLN A 1 75 ? 7.219 -4.668 19 1 95.56 75 GLN A N 1
ATOM 557 C CA . GLN A 1 75 ? 7.672 -5.531 17.922 1 95.56 75 GLN A CA 1
ATOM 558 C C . GLN A 1 75 ? 9.07 -5.145 17.453 1 95.56 75 GLN A C 1
ATOM 560 O O . GLN A 1 75 ? 9.617 -5.758 16.531 1 95.56 75 GLN A O 1
ATOM 565 N N . GLY A 1 76 ? 9.617 -4.086 18.016 1 96.69 76 GLY A N 1
ATOM 566 C CA . GLY A 1 76 ? 11 -3.738 17.75 1 96.69 76 GLY A CA 1
ATOM 567 C C . GLY A 1 76 ? 11.164 -2.744 16.609 1 96.69 76 GLY A C 1
ATOM 568 O O . GLY A 1 76 ? 12.242 -2.643 16.016 1 96.69 76 GLY A O 1
ATOM 569 N N . CYS A 1 77 ? 10.117 -2.025 16.234 1 98.38 77 CYS A N 1
ATOM 570 C CA . CYS A 1 77 ? 10.234 -0.999 15.211 1 98.38 77 CYS A CA 1
ATOM 571 C C . CYS A 1 77 ? 11.211 0.095 15.641 1 98.38 77 CYS A C 1
ATOM 573 O O . CYS A 1 77 ? 11.297 0.422 16.828 1 98.38 77 CYS A O 1
ATOM 575 N N . ARG A 1 78 ? 11.93 0.642 14.688 1 98.31 78 ARG A N 1
ATOM 576 C CA . ARG A 1 78 ? 12.938 1.664 14.953 1 98.31 78 ARG A CA 1
ATOM 577 C C . ARG A 1 78 ? 12.289 3.02 15.211 1 98.31 78 ARG A C 1
ATOM 579 O O . ARG A 1 78 ? 12.758 3.789 16.047 1 98.31 78 ARG A O 1
ATOM 586 N N . PHE A 1 79 ? 11.305 3.326 14.492 1 98.88 79 PHE A N 1
ATOM 587 C CA . PHE A 1 79 ? 10.508 4.539 14.625 1 98.88 79 PHE A CA 1
ATOM 588 C C . PHE A 1 79 ? 9.125 4.344 14 1 98.88 79 PHE A C 1
ATOM 590 O O . PHE A 1 79 ? 8.867 3.33 13.352 1 98.88 79 PHE A O 1
ATOM 597 N N . ILE A 1 80 ? 8.258 5.297 14.305 1 98.94 80 ILE A N 1
ATOM 598 C CA . ILE A 1 80 ? 6.871 5.18 13.875 1 98.94 80 ILE A CA 1
ATOM 599 C C . ILE A 1 80 ? 6.516 6.355 12.969 1 98.94 80 ILE A C 1
ATOM 601 O O . ILE A 1 80 ? 6.957 7.484 13.195 1 98.94 80 ILE A O 1
ATOM 605 N N . VAL A 1 81 ? 5.785 6.09 11.914 1 98.94 81 VAL A N 1
ATOM 606 C CA . VAL A 1 81 ? 5.203 7.125 11.07 1 98.94 81 VAL A CA 1
ATOM 607 C C . VAL A 1 81 ? 3.686 6.961 11.023 1 98.94 81 VAL A C 1
ATOM 609 O O . VAL A 1 81 ? 3.17 5.848 11.164 1 98.94 81 VAL A O 1
ATOM 612 N N . ILE A 1 82 ? 2.971 8.031 10.875 1 98.94 82 ILE A N 1
ATOM 613 C CA . ILE A 1 82 ? 1.517 8.086 10.781 1 98.94 82 ILE A CA 1
ATOM 614 C C . ILE A 1 82 ? 1.108 8.898 9.555 1 98.94 82 ILE A C 1
ATOM 616 O O . ILE A 1 82 ? 1.068 10.125 9.602 1 98.94 82 ILE A O 1
ATOM 620 N N . PRO A 1 83 ? 0.775 8.219 8.445 1 98.88 83 PRO A N 1
ATOM 621 C CA . PRO A 1 83 ? 0.391 8.953 7.238 1 98.88 83 PRO A CA 1
ATOM 622 C C . PRO A 1 83 ? -1.006 9.562 7.34 1 98.88 83 PRO A C 1
ATOM 624 O O . PRO A 1 83 ? -1.888 9.227 6.543 1 98.88 83 PRO A O 1
ATOM 627 N N . CYS A 1 84 ? -1.15 10.438 8.242 1 98.88 84 CYS A N 1
ATOM 628 C CA . CYS A 1 84 ? -2.367 11.195 8.523 1 98.88 84 CYS A CA 1
ATOM 629 C C . CYS A 1 84 ? -2.047 12.508 9.219 1 98.88 84 CYS A C 1
ATOM 631 O O . CYS A 1 84 ? -1.582 12.508 10.359 1 98.88 84 CYS A O 1
ATOM 633 N N . ASN A 1 85 ? -2.361 13.609 8.602 1 98.81 85 ASN A N 1
ATOM 634 C CA . ASN A 1 85 ? -2.064 14.922 9.164 1 98.81 85 ASN A CA 1
ATOM 635 C C . ASN A 1 85 ? -2.947 15.227 10.367 1 98.81 85 ASN A C 1
ATOM 637 O O . ASN A 1 85 ? -2.457 15.672 11.406 1 98.81 85 ASN A O 1
ATOM 641 N N . THR A 1 86 ? -4.242 14.922 10.266 1 98.81 86 THR A N 1
ATOM 642 C CA . THR A 1 86 ? -5.176 15.25 11.336 1 98.81 86 THR A CA 1
ATOM 643 C C . THR A 1 86 ? -4.84 14.469 12.602 1 98.81 86 THR A C 1
ATOM 645 O O . THR A 1 86 ? -4.992 14.984 13.711 1 98.81 86 THR A O 1
ATOM 648 N N . ALA A 1 87 ? -4.32 13.305 12.453 1 98.75 87 ALA A N 1
ATOM 649 C CA . ALA A 1 87 ? -3.971 12.461 13.594 1 98.75 87 ALA A CA 1
ATOM 650 C C . ALA A 1 87 ? -2.846 13.086 14.414 1 98.75 87 ALA A C 1
ATOM 652 O O . ALA A 1 87 ? -2.67 12.766 15.586 1 98.75 87 ALA A O 1
ATOM 653 N N . HIS A 1 88 ? -2.088 13.977 13.859 1 98.69 88 HIS A N 1
ATOM 654 C CA . HIS A 1 88 ? -0.94 14.555 14.555 1 98.69 88 HIS A CA 1
ATOM 655 C C . HIS A 1 88 ? -1.378 15.602 15.57 1 98.69 88 HIS A C 1
ATOM 657 O O . HIS A 1 88 ? -0.559 16.094 16.344 1 98.69 88 HIS A O 1
ATOM 663 N N . TYR A 1 89 ? -2.711 15.914 15.547 1 98.5 89 TYR A N 1
ATOM 664 C CA . TYR A 1 89 ? -3.268 16.609 16.703 1 98.5 89 TYR A CA 1
ATOM 665 C C . TYR A 1 89 ? -2.926 15.859 17.984 1 98.5 89 TYR A C 1
ATOM 667 O O . TYR A 1 89 ? -2.701 16.484 19.031 1 98.5 89 TYR A O 1
ATOM 675 N N . PHE A 1 90 ? -2.828 14.539 17.906 1 98.69 90 PHE A N 1
ATOM 676 C CA . PHE A 1 90 ? -2.584 13.688 19.062 1 98.69 90 PHE A CA 1
ATOM 677 C C . PHE A 1 90 ? -1.102 13.359 19.188 1 98.69 90 PHE A C 1
ATOM 679 O O . PHE A 1 90 ? -0.724 12.43 19.906 1 98.69 90 PHE A O 1
ATOM 686 N N . TYR A 1 91 ? -0.222 14.062 18.531 1 98.62 91 TYR A N 1
ATOM 687 C CA . TYR A 1 91 ? 1.188 13.711 18.406 1 98.62 91 TYR A CA 1
ATOM 688 C C . TYR A 1 91 ? 1.853 13.578 19.766 1 98.62 91 TYR A C 1
ATOM 690 O O . TYR A 1 91 ? 2.52 12.578 20.031 1 98.62 91 TYR A O 1
ATOM 698 N N . GLU A 1 92 ? 1.667 14.562 20.609 1 98.62 92 GLU A N 1
ATOM 699 C CA . GLU A 1 92 ? 2.359 14.555 21.906 1 98.62 92 GLU A CA 1
ATOM 700 C C . GLU A 1 92 ? 1.949 13.352 22.75 1 98.62 92 GLU A C 1
ATOM 702 O O . GLU A 1 92 ? 2.787 12.734 23.406 1 98.62 92 GLU A O 1
ATOM 707 N N . ASP A 1 93 ? 0.646 13.023 22.75 1 98.81 93 ASP A N 1
ATOM 708 C CA . ASP A 1 93 ? 0.15 11.867 23.484 1 98.81 93 ASP A CA 1
ATOM 709 C C . ASP A 1 93 ? 0.753 10.57 22.938 1 98.81 93 ASP A C 1
ATOM 711 O O . ASP A 1 93 ? 1.158 9.703 23.719 1 98.81 93 ASP A O 1
ATOM 715 N N . ILE A 1 94 ? 0.859 10.461 21.641 1 98.88 94 ILE A N 1
ATOM 716 C CA . ILE A 1 94 ? 1.357 9.242 21 1 98.88 94 ILE A CA 1
ATOM 717 C C . ILE A 1 94 ? 2.855 9.109 21.266 1 98.88 94 ILE A C 1
ATOM 719 O O . ILE A 1 94 ? 3.328 8.039 21.656 1 98.88 94 ILE A O 1
ATOM 723 N N . GLN A 1 95 ? 3.609 10.227 21.031 1 98.81 95 GLN A N 1
ATOM 724 C CA . GLN A 1 95 ? 5.051 10.195 21.266 1 98.81 95 GLN A CA 1
ATOM 725 C C . GLN A 1 95 ? 5.363 9.867 22.719 1 98.81 95 GLN A C 1
ATOM 727 O O . GLN A 1 95 ? 6.281 9.094 23 1 98.81 95 GLN A O 1
ATOM 732 N N . SER A 1 96 ? 4.605 10.383 23.625 1 98.69 96 SER A N 1
ATOM 733 C CA . SER A 1 96 ? 4.855 10.172 25.047 1 98.69 96 SER A CA 1
ATOM 734 C C . SER A 1 96 ? 4.551 8.734 25.453 1 98.69 96 SER A C 1
ATOM 736 O O . SER A 1 96 ? 5.043 8.25 26.469 1 98.69 96 SER A O 1
ATOM 738 N N . ALA A 1 97 ? 3.768 8.055 24.672 1 98.44 97 ALA A N 1
ATOM 739 C CA . ALA A 1 97 ? 3.32 6.703 25.016 1 98.44 97 ALA A CA 1
ATOM 740 C C . ALA A 1 97 ? 4.391 5.668 24.688 1 98.44 97 ALA A C 1
ATOM 742 O O . ALA A 1 97 ? 4.336 4.531 25.156 1 98.44 97 ALA A O 1
ATOM 743 N N . VAL A 1 98 ? 5.355 6.059 23.859 1 98.69 98 VAL A N 1
ATOM 744 C CA . VAL A 1 98 ? 6.371 5.102 23.422 1 98.69 98 VAL A CA 1
ATOM 745 C C . VAL A 1 98 ? 7.754 5.742 23.516 1 98.69 98 VAL A C 1
ATOM 747 O O . VAL A 1 98 ? 7.879 6.969 23.484 1 98.69 98 VAL A O 1
ATOM 750 N N . ASP A 1 99 ? 8.805 4.922 23.516 1 98.25 99 ASP A N 1
ATOM 751 C CA . ASP A 1 99 ? 10.172 5.402 23.688 1 98.25 99 ASP A CA 1
ATOM 752 C C . ASP A 1 99 ? 10.867 5.562 22.344 1 98.25 99 ASP A C 1
ATOM 754 O O . ASP A 1 99 ? 11.961 6.125 22.266 1 98.25 99 ASP A O 1
ATOM 758 N N . ILE A 1 100 ? 10.281 5.07 21.312 1 98.44 100 ILE A N 1
ATOM 759 C CA . ILE A 1 100 ? 10.875 5.227 19.984 1 98.44 100 ILE A CA 1
ATOM 760 C C . ILE A 1 100 ? 10.305 6.469 19.312 1 98.44 100 ILE A C 1
ATOM 762 O O . ILE A 1 100 ? 9.188 6.891 19.609 1 98.44 100 ILE A O 1
ATOM 766 N N . PRO A 1 101 ? 11.031 7.062 18.391 1 98.81 101 PRO A N 1
ATOM 767 C CA . PRO A 1 101 ? 10.586 8.312 17.766 1 98.81 101 PRO A CA 1
ATOM 768 C C . PRO A 1 101 ? 9.336 8.125 16.906 1 98.81 101 PRO A C 1
ATOM 770 O O . PRO A 1 101 ? 9.195 7.105 16.219 1 98.81 101 PRO A O 1
ATOM 773 N N . VAL A 1 102 ? 8.477 9.078 17 1 98.94 102 VAL A N 1
ATOM 774 C CA . VAL A 1 102 ? 7.375 9.242 16.047 1 98.94 102 VAL A CA 1
ATOM 775 C C . VAL A 1 102 ? 7.641 10.438 15.141 1 98.94 102 VAL A C 1
ATOM 777 O O . VAL A 1 102 ? 7.887 11.547 15.625 1 98.94 102 VAL A O 1
ATOM 780 N N . VAL A 1 103 ? 7.656 10.266 13.844 1 98.88 103 VAL A N 1
ATOM 781 C CA . VAL A 1 103 ? 7.941 11.344 12.906 1 98.88 103 VAL A CA 1
ATOM 782 C C . VAL A 1 103 ? 6.754 12.297 12.836 1 98.88 103 VAL A C 1
ATOM 784 O O . VAL A 1 103 ? 5.609 11.867 12.688 1 98.88 103 VAL A O 1
ATOM 787 N N . ASN A 1 104 ? 6.98 13.531 13 1 98.69 104 ASN A N 1
ATOM 788 C CA . ASN A 1 104 ? 5.926 14.539 12.945 1 98.69 104 ASN A CA 1
ATOM 789 C C . ASN A 1 104 ? 5.73 15.062 11.523 1 98.69 104 ASN A C 1
ATOM 791 O O . ASN A 1 104 ? 6.516 15.883 11.039 1 98.69 104 ASN A O 1
ATOM 795 N N . ILE A 1 105 ? 4.703 14.664 10.883 1 98.69 105 ILE A N 1
ATOM 796 C CA . ILE A 1 105 ? 4.465 14.938 9.469 1 98.69 105 ILE A CA 1
ATOM 797 C C . ILE A 1 105 ? 4.262 16.438 9.266 1 98.69 105 ILE A C 1
ATOM 799 O O . ILE A 1 105 ? 4.691 17 8.25 1 98.69 105 ILE A O 1
ATOM 803 N N . VAL A 1 106 ? 3.682 17.141 10.195 1 98.5 106 VAL A N 1
ATOM 804 C CA . VAL A 1 106 ? 3.385 18.562 10.094 1 98.5 106 VAL A CA 1
ATOM 805 C C . VAL A 1 106 ? 4.684 19.359 10.141 1 98.5 106 VAL A C 1
ATOM 807 O O . VAL A 1 106 ? 4.957 20.172 9.25 1 98.5 106 VAL A O 1
ATOM 810 N N . ARG A 1 107 ? 5.488 19.062 11.125 1 97.12 107 ARG A N 1
ATOM 811 C CA . ARG A 1 107 ? 6.742 19.797 11.297 1 97.12 107 ARG A CA 1
ATOM 812 C C . ARG A 1 107 ? 7.691 19.531 10.125 1 97.12 107 ARG A C 1
ATOM 814 O O . ARG A 1 107 ? 8.336 20.453 9.625 1 97.12 107 ARG A O 1
ATOM 821 N N . GLU A 1 108 ? 7.758 18.281 9.719 1 96.94 108 GLU A N 1
ATOM 822 C CA . GLU A 1 108 ? 8.633 17.969 8.586 1 96.94 108 GLU A CA 1
ATOM 823 C C . GLU A 1 108 ? 8.141 18.641 7.309 1 96.94 108 GLU A C 1
ATOM 825 O O . GLU A 1 108 ? 8.953 19.125 6.516 1 96.94 108 GLU A O 1
ATOM 830 N N . THR A 1 109 ? 6.848 18.656 7.074 1 96.75 109 THR A N 1
ATOM 831 C CA . THR A 1 109 ? 6.297 19.281 5.879 1 96.75 109 THR A CA 1
ATOM 832 C C . THR A 1 109 ? 6.625 20.766 5.848 1 96.75 109 THR A C 1
ATOM 834 O O . THR A 1 109 ? 7.02 21.312 4.809 1 96.75 109 THR A O 1
ATOM 837 N N . LEU A 1 110 ? 6.523 21.453 6.977 1 95.62 110 LEU A N 1
ATOM 838 C CA . LEU A 1 110 ? 6.855 22.875 7.047 1 95.62 110 LEU A CA 1
ATOM 839 C C . LEU A 1 110 ? 8.344 23.094 6.801 1 95.62 110 LEU A C 1
ATOM 841 O O . LEU A 1 110 ? 8.734 24.078 6.152 1 95.62 110 LEU A O 1
ATOM 845 N N . ARG A 1 111 ? 9.109 22.234 7.375 1 94.19 111 ARG A N 1
ATOM 846 C CA . ARG A 1 111 ? 10.547 22.344 7.16 1 94.19 111 ARG A CA 1
ATOM 847 C C . ARG A 1 111 ? 10.891 22.25 5.676 1 94.19 111 ARG A C 1
ATOM 849 O O . ARG A 1 111 ? 11.688 23.047 5.168 1 94.19 111 ARG A O 1
ATOM 856 N N . TYR A 1 112 ? 10.273 21.266 4.984 1 93.94 112 TYR A N 1
ATOM 857 C CA . TYR A 1 112 ? 10.5 21.109 3.553 1 93.94 112 TYR A CA 1
ATOM 858 C C . TYR A 1 112 ? 10.008 22.328 2.785 1 93.94 112 TYR A C 1
ATOM 860 O O . TYR A 1 112 ? 10.672 22.797 1.857 1 93.94 112 TYR A O 1
ATOM 868 N N . ALA A 1 113 ? 8.867 22.844 3.186 1 93.25 113 ALA A N 1
ATOM 869 C CA . ALA A 1 113 ? 8.312 24.016 2.535 1 93.25 113 ALA A CA 1
ATOM 870 C C . ALA A 1 113 ? 9.242 25.219 2.691 1 93.25 113 ALA A C 1
ATOM 872 O O . ALA A 1 113 ? 9.492 25.953 1.729 1 93.25 113 ALA A O 1
ATOM 873 N N . ALA A 1 114 ? 9.727 25.391 3.84 1 91.19 114 ALA A N 1
ATOM 874 C CA . ALA A 1 114 ? 10.602 26.516 4.145 1 91.19 114 ALA A CA 1
ATOM 875 C C . ALA A 1 114 ? 11.891 26.438 3.34 1 91.19 114 ALA A C 1
ATOM 877 O O . ALA A 1 114 ? 12.445 27.469 2.939 1 91.19 114 ALA A O 1
ATOM 878 N N . CYS A 1 115 ? 12.312 25.266 3.092 1 89.56 115 CYS A N 1
ATOM 879 C CA . CYS A 1 115 ? 13.562 25.062 2.367 1 89.56 115 CYS A CA 1
ATOM 880 C C . CYS A 1 115 ? 13.359 25.25 0.867 1 89.56 115 CYS A C 1
ATOM 882 O O . CYS A 1 115 ? 14.266 25.688 0.163 1 89.56 115 CYS A O 1
ATOM 884 N N . ALA A 1 116 ? 12.234 24.891 0.37 1 85.31 116 ALA A N 1
ATOM 885 C CA . ALA A 1 116 ? 11.961 24.891 -1.064 1 85.31 116 ALA A CA 1
ATOM 886 C C . ALA A 1 116 ? 11.625 26.297 -1.549 1 85.31 116 ALA A C 1
ATOM 888 O O . ALA A 1 116 ? 11.859 26.641 -2.713 1 85.31 116 ALA A O 1
ATOM 889 N N . ALA A 1 117 ? 10.922 27.016 -0.788 1 74.81 117 ALA A N 1
ATOM 890 C CA . ALA A 1 117 ? 10.25 28.234 -1.242 1 74.81 117 ALA A CA 1
ATOM 891 C C . ALA A 1 117 ? 11.227 29.391 -1.328 1 74.81 117 ALA A C 1
ATOM 893 O O . ALA A 1 117 ? 12.234 29.422 -0.616 1 74.81 117 ALA A O 1
ATOM 894 N N . LYS A 1 118 ? 10.891 30.203 -2.48 1 72 118 LYS A N 1
ATOM 895 C CA . LYS A 1 118 ? 11.547 31.5 -2.631 1 72 118 LYS A CA 1
ATOM 896 C C . LYS A 1 118 ? 10.938 32.531 -1.691 1 72 118 LYS A C 1
ATOM 898 O O . LYS A 1 118 ? 9.734 32.5 -1.424 1 72 118 LYS A O 1
ATOM 903 N N . ALA A 1 119 ? 11.656 33.281 -1.08 1 70.81 119 ALA A N 1
ATOM 904 C CA . ALA A 1 119 ? 11.227 34.312 -0.116 1 70.81 119 ALA A CA 1
ATOM 905 C C . ALA A 1 119 ? 10.414 35.406 -0.797 1 70.81 119 ALA A C 1
ATOM 907 O O . ALA A 1 119 ? 10.68 35.75 -1.948 1 70.81 119 ALA A O 1
ATOM 908 N N . PRO A 1 120 ? 9.328 35.844 -0.152 1 84.88 120 PRO A N 1
ATOM 909 C CA . PRO A 1 120 ? 8.781 35.438 1.151 1 84.88 120 PRO A CA 1
ATOM 910 C C . PRO A 1 120 ? 7.828 34.25 1.065 1 84.88 120 PRO A C 1
ATOM 912 O O . PRO A 1 120 ? 6.98 34.188 0.173 1 84.88 120 PRO A O 1
ATOM 915 N N . LEU A 1 121 ? 7.914 33.344 1.973 1 91.5 121 LEU A N 1
ATOM 916 C CA . LEU A 1 121 ? 7.105 32.125 2.002 1 91.5 121 LEU A CA 1
ATOM 917 C C . LEU A 1 121 ? 5.766 32.375 2.682 1 91.5 121 LEU A C 1
ATOM 919 O O . LEU A 1 121 ? 5.719 32.906 3.801 1 91.5 121 LEU A O 1
ATOM 923 N N . CYS A 1 122 ? 4.707 32.125 1.957 1 96.38 122 CYS A N 1
ATOM 924 C CA . CYS A 1 122 ? 3.355 32.062 2.498 1 96.38 122 CYS A CA 1
ATOM 925 C C . CYS A 1 122 ? 2.682 30.734 2.135 1 96.38 122 CYS A C 1
ATOM 927 O O . CYS A 1 122 ? 2.381 30.5 0.966 1 96.38 122 CYS A O 1
ATOM 929 N N . ILE A 1 123 ? 2.396 30 3.168 1 96.88 123 ILE A N 1
ATOM 930 C CA . ILE A 1 123 ? 1.856 28.672 2.871 1 96.88 123 ILE A CA 1
ATOM 931 C C . ILE A 1 123 ? 0.331 28.734 2.846 1 96.88 123 ILE A C 1
ATOM 933 O O . ILE A 1 123 ? -0.286 29.375 3.699 1 96.88 123 ILE A O 1
ATOM 937 N N . GLY A 1 124 ? -0.264 28.234 1.756 1 98.12 124 GLY A N 1
ATOM 938 C CA . GLY A 1 124 ? -1.682 27.906 1.73 1 98.12 124 GLY A CA 1
ATOM 939 C C . GLY A 1 124 ? -1.983 26.5 2.23 1 98.12 124 GLY A C 1
ATOM 940 O O . GLY A 1 124 ? -1.574 25.516 1.617 1 98.12 124 GLY A O 1
ATOM 941 N N . ILE A 1 125 ? -2.695 26.422 3.34 1 98.75 125 ILE A N 1
ATOM 942 C CA . ILE A 1 125 ? -2.912 25.141 4.02 1 98.75 125 ILE A CA 1
ATOM 943 C C . ILE A 1 125 ? -4.156 24.469 3.457 1 98.75 125 ILE A C 1
ATOM 945 O O . ILE A 1 125 ? -5.27 24.984 3.594 1 98.75 125 ILE A O 1
ATOM 949 N N . MET A 1 126 ? -3.98 23.391 2.771 1 98.56 126 MET A N 1
ATOM 950 C CA . MET A 1 126 ? -5.09 22.547 2.336 1 98.56 126 MET A CA 1
ATOM 951 C C . MET A 1 126 ? -5.223 21.312 3.229 1 98.56 126 MET A C 1
ATOM 953 O O . MET A 1 126 ? -4.543 20.312 3.014 1 98.56 126 MET A O 1
ATOM 957 N N . ALA A 1 127 ? -6.109 21.422 4.203 1 98.81 127 ALA A N 1
ATOM 958 C CA . ALA A 1 127 ? -6.238 20.391 5.227 1 98.81 127 ALA A CA 1
ATOM 959 C C . ALA A 1 127 ? -7.691 20.234 5.672 1 98.81 127 ALA A C 1
ATOM 961 O O . ALA A 1 127 ? -8.555 21 5.254 1 98.81 127 ALA A O 1
ATOM 962 N N . THR A 1 128 ? -7.949 19.234 6.426 1 98.69 128 THR A N 1
ATOM 963 C CA . THR A 1 128 ? -9.289 18.969 6.934 1 98.69 128 THR A CA 1
ATOM 964 C C . THR A 1 128 ? -9.711 20.031 7.945 1 98.69 128 THR A C 1
ATOM 966 O O . THR A 1 128 ? -8.859 20.766 8.477 1 98.69 128 THR A O 1
ATOM 969 N N . ASP A 1 129 ? -11.039 20.031 8.227 1 98.69 129 ASP A N 1
ATOM 970 C CA . ASP A 1 129 ? -11.547 20.875 9.312 1 98.69 129 ASP A CA 1
ATOM 971 C C . ASP A 1 129 ? -10.82 20.578 10.625 1 98.69 129 ASP A C 1
ATOM 973 O O . ASP A 1 129 ? -10.492 21.5 11.375 1 98.69 129 ASP A O 1
ATOM 977 N N . GLY A 1 130 ? -10.57 19.297 10.875 1 98.56 130 GLY A N 1
ATOM 978 C CA . GLY A 1 130 ? -9.883 18.922 12.102 1 98.56 130 GLY A CA 1
ATOM 979 C C . GLY A 1 130 ? -8.508 19.562 12.227 1 98.56 130 GLY A C 1
ATOM 980 O O . GLY A 1 130 ? -8.172 20.141 13.266 1 98.56 130 GLY A O 1
ATOM 981 N N . THR A 1 131 ? -7.75 19.516 11.148 1 98.75 131 THR A N 1
ATOM 982 C CA . THR A 1 131 ? -6.402 20.078 11.133 1 98.75 131 THR A CA 1
ATOM 983 C C . THR A 1 131 ? -6.441 21.594 11.242 1 98.75 131 THR A C 1
ATOM 985 O O . THR A 1 131 ? -5.637 22.188 11.961 1 98.75 131 THR A O 1
ATOM 988 N N . ILE A 1 132 ? -7.391 22.219 10.547 1 98.75 132 ILE A N 1
ATOM 989 C CA . ILE A 1 132 ? -7.516 23.672 10.555 1 98.75 132 ILE A CA 1
ATOM 990 C C . ILE A 1 132 ? -7.953 24.156 11.938 1 98.75 132 ILE A C 1
ATOM 992 O O . ILE A 1 132 ? -7.371 25.094 12.492 1 98.75 132 ILE A O 1
ATOM 996 N N . MET A 1 133 ? -8.914 23.453 12.547 1 98.06 133 MET A N 1
ATOM 997 C CA . MET A 1 133 ? -9.492 23.844 13.828 1 98.06 133 MET A CA 1
ATOM 998 C C . MET A 1 133 ? -8.453 23.75 14.938 1 98.06 133 MET A C 1
ATOM 1000 O O . MET A 1 133 ? -8.461 24.547 15.875 1 98.06 133 MET A O 1
ATOM 1004 N N . THR A 1 134 ? -7.613 22.812 14.805 1 98.19 134 THR A N 1
ATOM 1005 C CA . THR A 1 134 ? -6.629 22.578 15.859 1 98.19 134 THR A CA 1
ATOM 1006 C C . THR A 1 134 ? -5.355 23.375 15.594 1 98.19 134 THR A C 1
ATOM 1008 O O . THR A 1 134 ? -4.426 23.359 16.406 1 98.19 134 THR A O 1
ATOM 1011 N N . GLN A 1 135 ? -5.301 23.969 14.461 1 98.44 135 GLN A N 1
ATOM 1012 C CA . GLN A 1 135 ? -4.238 24.891 14.062 1 98.44 135 GLN A CA 1
ATOM 1013 C C . GLN A 1 135 ? -2.887 24.188 14.023 1 98.44 135 GLN A C 1
ATOM 1015 O O . GLN A 1 135 ? -1.869 24.766 14.414 1 98.44 135 GLN A O 1
ATOM 1020 N N . SER A 1 136 ? -2.893 22.953 13.617 1 97.88 136 SER A N 1
ATOM 1021 C CA . SER A 1 136 ? -1.67 22.156 13.609 1 97.88 136 SER A CA 1
ATOM 1022 C C . SER A 1 136 ? -0.605 22.781 12.711 1 97.88 136 SER A C 1
ATOM 1024 O O . SER A 1 136 ? 0.521 23.016 13.156 1 97.88 136 SER A O 1
ATOM 1026 N N . TYR A 1 137 ? -0.966 23.141 11.492 1 98.44 137 TYR A N 1
ATOM 1027 C CA . TYR A 1 137 ? -0.016 23.734 10.555 1 98.44 137 TYR A CA 1
ATOM 1028 C C . TYR A 1 137 ? 0.226 25.203 10.883 1 98.44 137 TYR A C 1
ATOM 1030 O O . TYR A 1 137 ? 1.343 25.703 10.734 1 98.44 137 TYR A O 1
ATOM 1038 N N . GLN A 1 138 ? -0.84 25.906 11.359 1 98.06 138 GLN A N 1
ATOM 1039 C CA . GLN A 1 138 ? -0.739 27.312 11.719 1 98.06 138 GLN A CA 1
ATOM 1040 C C . GLN A 1 138 ? 0.281 27.516 12.836 1 98.06 138 GLN A C 1
ATOM 1042 O O . GLN A 1 138 ? 1.138 28.406 12.742 1 98.06 138 GLN A O 1
ATOM 1047 N N . LYS A 1 139 ? 0.189 26.688 13.828 1 97.25 139 LYS A N 1
ATOM 1048 C CA . LYS A 1 139 ? 1.111 26.781 14.961 1 97.25 139 LYS A CA 1
ATOM 1049 C C . LYS A 1 139 ? 2.541 26.469 14.531 1 97.25 139 LYS A C 1
ATOM 1051 O O . LYS A 1 139 ? 3.482 27.156 14.938 1 97.25 139 LYS A O 1
ATOM 1056 N N . ALA A 1 140 ? 2.688 25.406 13.719 1 95.56 140 ALA A N 1
ATOM 1057 C CA . ALA A 1 140 ? 4.016 25.047 13.219 1 95.56 140 ALA A CA 1
ATOM 1058 C C . ALA A 1 140 ? 4.609 26.188 12.391 1 95.56 140 ALA A C 1
ATOM 1060 O O . ALA A 1 140 ? 5.809 26.453 12.469 1 95.56 140 ALA A O 1
ATOM 1061 N N . ALA A 1 141 ? 3.781 26.812 11.57 1 95.56 141 ALA A N 1
ATOM 1062 C CA . ALA A 1 141 ? 4.219 27.938 10.75 1 95.56 141 ALA A CA 1
ATOM 1063 C C . ALA A 1 141 ? 4.672 29.109 11.617 1 95.56 141 ALA A C 1
ATOM 1065 O O . ALA A 1 141 ? 5.703 29.719 11.344 1 95.56 141 ALA A O 1
ATOM 1066 N N . GLU A 1 142 ? 3.893 29.375 12.617 1 94.06 142 GLU A N 1
ATOM 1067 C CA . GLU A 1 142 ? 4.242 30.453 13.539 1 94.06 142 GLU A CA 1
ATOM 1068 C C . GLU A 1 142 ? 5.594 30.188 14.195 1 94.06 142 GLU A C 1
ATOM 1070 O O . GLU A 1 142 ? 6.41 31.109 14.336 1 94.06 142 GLU A O 1
ATOM 1075 N N . GLU A 1 143 ? 5.781 29 14.523 1 91.25 143 GLU A N 1
ATOM 1076 C CA . GLU A 1 143 ? 7.023 28.609 15.195 1 91.25 143 GLU A CA 1
ATOM 1077 C C . GLU A 1 143 ? 8.227 28.812 14.273 1 91.25 143 GLU A C 1
ATOM 1079 O O . GLU A 1 143 ? 9.336 29.078 14.742 1 91.25 143 GLU A O 1
ATOM 1084 N N . THR A 1 144 ? 8.031 28.719 12.992 1 86.5 144 THR A N 1
ATOM 1085 C CA . THR A 1 144 ? 9.133 28.797 12.047 1 86.5 144 THR A CA 1
ATOM 1086 C C . THR A 1 144 ? 9.156 30.156 11.359 1 86.5 144 THR A C 1
ATOM 1088 O O . THR A 1 144 ? 10.016 30.422 10.516 1 86.5 144 THR A O 1
ATOM 1091 N N . GLY A 1 145 ? 8.211 30.984 11.633 1 86.94 145 GLY A N 1
ATOM 1092 C CA . GLY A 1 145 ? 8.172 32.344 11.102 1 86.94 145 GLY A CA 1
ATOM 1093 C C . GLY A 1 145 ? 7.617 32.406 9.688 1 86.94 145 GLY A C 1
ATOM 1094 O O . GLY A 1 145 ? 7.91 33.344 8.945 1 86.94 145 GLY A O 1
ATOM 1095 N N . CYS A 1 146 ? 6.926 31.391 9.305 1 90.56 146 CYS A N 1
ATOM 1096 C CA . CYS A 1 146 ? 6.305 31.344 7.988 1 90.56 146 CYS A CA 1
ATOM 1097 C C . CYS A 1 146 ? 4.895 31.938 8.023 1 90.56 146 CYS A C 1
ATOM 1099 O O . CYS A 1 146 ? 4.156 31.719 8.992 1 90.56 146 CYS A O 1
ATOM 1101 N N . SER A 1 147 ? 4.594 32.719 7.047 1 96.06 147 SER A N 1
ATOM 1102 C CA . SER A 1 147 ? 3.215 33.188 6.906 1 96.06 147 SER A CA 1
ATOM 1103 C C . SER A 1 147 ? 2.314 32.062 6.371 1 96.06 147 SER A C 1
ATOM 1105 O O . SER A 1 147 ? 2.793 31.125 5.738 1 96.06 147 SER A O 1
ATOM 1107 N N . TRP A 1 148 ? 1.036 32.25 6.68 1 98 148 TRP A N 1
ATOM 1108 C CA . TRP A 1 148 ? 0.116 31.219 6.227 1 98 148 TRP A CA 1
ATOM 1109 C C . TRP A 1 148 ? -1.262 31.797 5.93 1 98 148 TRP A C 1
ATOM 1111 O O . TRP A 1 148 ? -1.599 32.875 6.414 1 98 148 TRP A O 1
ATOM 1121 N N . VAL A 1 149 ? -2.002 31.125 5.059 1 98.56 149 VAL A N 1
ATOM 1122 C CA . VAL A 1 149 ? -3.408 31.406 4.805 1 98.56 149 VAL A CA 1
ATOM 1123 C C . VAL A 1 149 ? -4.207 30.109 4.777 1 98.56 149 VAL A C 1
ATOM 1125 O O . VAL A 1 149 ? -3.664 29.047 4.469 1 98.56 149 VAL A O 1
ATOM 1128 N N . THR A 1 150 ? -5.453 30.203 5.199 1 98.81 150 THR A N 1
ATOM 1129 C CA . THR A 1 150 ? -6.418 29.125 5.078 1 98.81 150 THR A CA 1
ATOM 1130 C C . THR A 1 150 ? -7.574 29.531 4.164 1 98.81 150 THR A C 1
ATOM 1132 O O . THR A 1 150 ? -7.73 30.703 3.842 1 98.81 150 THR A O 1
ATOM 1135 N N . ALA A 1 151 ? -8.266 28.562 3.758 1 98.81 151 ALA A N 1
ATOM 1136 C CA . ALA A 1 151 ? -9.391 28.828 2.861 1 98.81 151 ALA A CA 1
ATOM 1137 C C . ALA A 1 151 ? -10.531 29.531 3.598 1 98.81 151 ALA A C 1
ATOM 1139 O O . ALA A 1 151 ? -10.641 29.422 4.82 1 98.81 151 ALA A O 1
ATOM 1140 N N . SER A 1 152 ? -11.352 30.297 2.84 1 98.69 152 SER A N 1
ATOM 1141 C CA . SER A 1 152 ? -12.602 30.797 3.389 1 98.69 152 SER A CA 1
ATOM 1142 C C . SER A 1 152 ? -13.531 29.656 3.791 1 98.69 152 SER A C 1
ATOM 1144 O O . SER A 1 152 ? -13.336 28.516 3.377 1 98.69 152 SER A O 1
ATOM 1146 N N . PRO A 1 153 ? -14.516 29.984 4.613 1 98.5 153 PRO A N 1
ATOM 1147 C CA . PRO A 1 153 ? -15.445 28.922 5.02 1 98.5 153 PRO A CA 1
ATOM 1148 C C . PRO A 1 153 ? -16.062 28.188 3.83 1 98.5 153 PRO A C 1
ATOM 1150 O O . PRO A 1 153 ? -16.219 26.969 3.861 1 98.5 153 PRO A O 1
ATOM 1153 N N . GLU A 1 154 ? -16.375 28.922 2.795 1 98.5 154 GLU A N 1
ATOM 1154 C CA . GLU A 1 154 ? -16.984 28.344 1.604 1 98.5 154 GLU A CA 1
ATOM 1155 C C . GLU A 1 154 ? -16 27.406 0.895 1 98.5 154 GLU A C 1
ATOM 1157 O O . GLU A 1 154 ? -16.375 26.281 0.527 1 98.5 154 GLU A O 1
ATOM 1162 N N . MET A 1 155 ? -14.789 27.844 0.719 1 98.69 155 MET A N 1
ATOM 1163 C CA . MET A 1 155 ? -13.781 27.047 0.029 1 98.69 155 MET A CA 1
ATOM 1164 C C . MET A 1 155 ? -13.328 25.875 0.897 1 98.69 155 MET A C 1
ATOM 1166 O O . MET A 1 155 ? -13 24.812 0.382 1 98.69 155 MET A O 1
ATOM 1170 N N . GLN A 1 156 ? -13.352 26.094 2.195 1 98.81 156 GLN A N 1
ATOM 1171 C CA . GLN A 1 156 ? -13.055 25.016 3.121 1 98.81 156 GLN A CA 1
ATOM 1172 C C . GLN A 1 156 ? -14.094 23.906 3.021 1 98.81 156 GLN A C 1
ATOM 1174 O O . GLN A 1 156 ? -13.758 22.719 3.057 1 98.81 156 GLN A O 1
ATOM 1179 N N . ALA A 1 157 ? -15.336 24.297 2.922 1 98.62 157 ALA A N 1
ATOM 1180 C CA . ALA A 1 157 ? -16.406 23.312 2.764 1 98.62 157 ALA A CA 1
ATOM 1181 C C . ALA A 1 157 ? -16.219 22.5 1.486 1 98.62 157 ALA A C 1
ATOM 1183 O O . ALA A 1 157 ? -16.469 21.297 1.47 1 98.62 157 ALA A O 1
ATOM 1184 N N . LYS A 1 158 ? -15.82 23.172 0.453 1 98.44 158 LYS A N 1
ATOM 1185 C CA . LYS A 1 158 ? -15.547 22.484 -0.808 1 98.44 158 LYS A CA 1
ATOM 1186 C C . LYS A 1 158 ? -14.383 21.516 -0.662 1 98.44 158 LYS A C 1
ATOM 1188 O O . LYS A 1 158 ? -14.43 20.406 -1.194 1 98.44 158 LYS A O 1
ATOM 1193 N N . LEU A 1 159 ? -13.344 21.953 -0 1 98.62 159 LEU A N 1
ATOM 1194 C CA . LEU A 1 159 ? -12.188 21.094 0.24 1 98.62 159 LEU A CA 1
ATOM 1195 C C . LEU A 1 159 ? -12.586 19.859 1.045 1 98.62 159 LEU A C 1
ATOM 1197 O O . LEU A 1 159 ? -12.172 18.734 0.724 1 98.62 159 LEU A O 1
ATOM 1201 N N . MET A 1 160 ? -13.414 20.047 2.059 1 98.56 160 MET A N 1
ATOM 1202 C CA . MET A 1 160 ? -13.906 18.922 2.863 1 98.56 160 MET A CA 1
ATOM 1203 C C . MET A 1 160 ? -14.719 17.953 2.012 1 98.56 160 MET A C 1
ATOM 1205 O O . MET A 1 160 ? -14.648 16.75 2.205 1 98.56 160 MET A O 1
ATOM 1209 N N . HIS A 1 161 ? -15.492 18.516 1.106 1 98.19 161 HIS A N 1
ATOM 1210 C CA . HIS A 1 161 ? -16.266 17.688 0.197 1 98.19 161 HIS A CA 1
ATOM 1211 C C . HIS A 1 161 ? -15.352 16.828 -0.675 1 98.19 161 HIS A C 1
ATOM 1213 O O . HIS A 1 161 ? -15.609 15.633 -0.871 1 98.19 161 HIS A O 1
ATOM 1219 N N . ILE A 1 162 ? -14.305 17.406 -1.197 1 97.75 162 ILE A N 1
ATOM 1220 C CA . ILE A 1 162 ? -13.32 16.688 -2.002 1 97.75 162 ILE A CA 1
ATOM 1221 C C . ILE A 1 162 ? -12.734 15.531 -1.199 1 97.75 162 ILE A C 1
ATOM 1223 O O . ILE A 1 162 ? -12.648 14.398 -1.696 1 97.75 162 ILE A O 1
ATOM 1227 N N . ILE A 1 163 ? -12.375 15.766 0.046 1 98.19 163 ILE A N 1
ATOM 1228 C CA . ILE A 1 163 ? -11.656 14.812 0.888 1 98.19 163 ILE A CA 1
ATOM 1229 C C . ILE A 1 163 ? -12.609 13.703 1.334 1 98.19 163 ILE A C 1
ATOM 1231 O O . ILE A 1 163 ? -12.32 12.516 1.149 1 98.19 163 ILE A O 1
ATOM 1235 N N . TYR A 1 164 ? -13.812 14.031 1.862 1 97.88 164 TYR A N 1
ATOM 1236 C CA . TYR A 1 164 ? -14.672 13.078 2.561 1 97.88 164 TYR A CA 1
ATOM 1237 C C . TYR A 1 164 ? -15.688 12.453 1.61 1 97.88 164 TYR A C 1
ATOM 1239 O O . TYR A 1 164 ? -15.898 11.242 1.628 1 97.88 164 TYR A O 1
ATOM 1247 N N . ASP A 1 165 ? -16.312 13.281 0.79 1 96.69 165 ASP A N 1
ATOM 1248 C CA . ASP A 1 165 ? -17.359 12.797 -0.099 1 96.69 165 ASP A CA 1
ATOM 1249 C C . ASP A 1 165 ? -16.781 12.32 -1.43 1 96.69 165 ASP A C 1
ATOM 1251 O O . ASP A 1 165 ? -17.438 11.633 -2.197 1 96.69 165 ASP A O 1
ATOM 1255 N N . GLY A 1 166 ? -15.539 12.688 -1.694 1 96.69 166 GLY A N 1
ATOM 1256 C CA . GLY A 1 166 ? -14.812 12.234 -2.867 1 96.69 166 GLY A CA 1
ATOM 1257 C C . GLY A 1 166 ? -13.875 11.078 -2.58 1 96.69 166 GLY A C 1
ATOM 1258 O O . GLY A 1 166 ? -14.289 9.914 -2.635 1 96.69 166 GLY A O 1
ATOM 1259 N N . ILE A 1 167 ? -12.719 11.391 -2.092 1 95.5 167 ILE A N 1
ATOM 1260 C CA . ILE A 1 167 ? -11.617 10.438 -2.008 1 95.5 167 ILE A CA 1
ATOM 1261 C C . ILE A 1 167 ? -11.945 9.352 -0.982 1 95.5 167 ILE A C 1
ATOM 1263 O O . ILE A 1 167 ? -11.898 8.164 -1.293 1 95.5 167 ILE A O 1
ATOM 1267 N N . LYS A 1 168 ? -12.32 9.711 0.252 1 96.31 168 LYS A N 1
ATOM 1268 C CA . LYS A 1 168 ? -12.578 8.734 1.304 1 96.31 168 LYS A CA 1
ATOM 1269 C C . LYS A 1 168 ? -13.781 7.863 0.965 1 96.31 168 LYS A C 1
ATOM 1271 O O . LYS A 1 168 ? -13.891 6.73 1.439 1 96.31 168 LYS A O 1
ATOM 1276 N N . ALA A 1 169 ? -14.656 8.375 0.129 1 95.06 169 ALA A N 1
ATOM 1277 C CA . ALA A 1 169 ? -15.875 7.645 -0.221 1 95.06 169 ALA A CA 1
ATOM 1278 C C . ALA A 1 169 ? -15.695 6.871 -1.525 1 95.06 169 ALA A C 1
ATOM 1280 O O . ALA A 1 169 ? -16.641 6.238 -2.014 1 95.06 169 ALA A O 1
ATOM 1281 N N . GLY A 1 170 ? -14.523 6.934 -2.078 1 91.25 170 GLY A N 1
ATOM 1282 C CA . GLY A 1 170 ? -14.25 6.203 -3.305 1 91.25 170 GLY A CA 1
ATOM 1283 C C . GLY A 1 170 ? -14.945 6.793 -4.52 1 91.25 170 GLY A C 1
ATOM 1284 O O . GLY A 1 170 ? -15.281 6.07 -5.461 1 91.25 170 GLY A O 1
ATOM 1285 N N . ARG A 1 171 ? -15.234 8.102 -4.508 1 92.12 171 ARG A N 1
ATOM 1286 C CA . ARG A 1 171 ? -15.898 8.789 -5.609 1 92.12 171 ARG A CA 1
ATOM 1287 C C . ARG A 1 171 ? -14.922 9.688 -6.359 1 92.12 171 ARG A C 1
ATOM 1289 O O . ARG A 1 171 ? -13.945 10.18 -5.781 1 92.12 171 ARG A O 1
ATOM 1296 N N . PRO A 1 172 ? -15.164 9.852 -7.59 1 91.25 172 PRO A N 1
ATOM 1297 C CA . PRO A 1 172 ? -14.25 10.688 -8.375 1 91.25 172 PRO A CA 1
ATOM 1298 C C . PRO A 1 172 ? -14.281 12.156 -7.953 1 91.25 172 PRO A C 1
ATOM 1300 O O . PRO A 1 172 ? -15.328 12.656 -7.535 1 91.25 172 PRO A O 1
ATOM 1303 N N . VAL A 1 173 ? -13.18 12.766 -8.023 1 93.75 173 VAL A N 1
ATOM 1304 C CA . VAL A 1 173 ? -13 14.195 -7.824 1 93.75 173 VAL A CA 1
ATOM 1305 C C . VAL A 1 173 ? -12.398 14.828 -9.078 1 93.75 173 VAL A C 1
ATOM 1307 O O . VAL A 1 173 ? -11.508 14.25 -9.703 1 93.75 173 VAL A O 1
ATOM 1310 N N . SER A 1 174 ? -12.875 15.992 -9.445 1 91.81 174 SER A N 1
ATOM 1311 C CA . SER A 1 174 ? -12.359 16.625 -10.656 1 91.81 174 SER A CA 1
ATOM 1312 C C . SER A 1 174 ? -11.219 17.578 -10.344 1 91.81 174 SER A C 1
ATOM 1314 O O . SER A 1 174 ? -11.133 18.109 -9.234 1 91.81 174 SER A O 1
ATOM 1316 N N . LEU A 1 175 ? -10.422 17.781 -11.359 1 92.69 175 LEU A N 1
ATOM 1317 C CA . LEU A 1 175 ? -9.336 18.75 -11.273 1 92.69 175 LEU A CA 1
ATOM 1318 C C . LEU A 1 175 ? -9.875 20.141 -10.984 1 92.69 175 LEU A C 1
ATOM 1320 O O . LEU A 1 175 ? -9.258 20.922 -10.242 1 92.69 175 LEU A O 1
ATOM 1324 N N . ALA A 1 176 ? -10.992 20.453 -11.508 1 94.31 176 ALA A N 1
ATOM 1325 C CA . ALA A 1 176 ? -11.586 21.781 -11.375 1 94.31 176 ALA A CA 1
ATOM 1326 C C . ALA A 1 176 ? -11.93 22.078 -9.914 1 94.31 176 ALA A C 1
ATOM 1328 O O . ALA A 1 176 ? -11.773 23.219 -9.461 1 94.31 176 ALA A O 1
ATOM 1329 N N . GLU A 1 177 ? -12.445 21.094 -9.242 1 93.81 177 GLU A N 1
ATOM 1330 C CA . GLU A 1 177 ? -12.781 21.281 -7.832 1 93.81 177 GLU A CA 1
ATOM 1331 C C . GLU A 1 177 ? -11.539 21.578 -7 1 93.81 177 GLU A C 1
ATOM 1333 O O . GLU A 1 177 ? -11.555 22.484 -6.164 1 93.81 177 GLU A O 1
ATOM 1338 N N . PHE A 1 178 ? -10.523 20.875 -7.27 1 95.06 178 PHE A N 1
ATOM 1339 C CA . PHE A 1 178 ? -9.266 21.094 -6.566 1 95.06 178 PHE A CA 1
ATOM 1340 C C . PHE A 1 178 ? -8.703 22.484 -6.879 1 95.06 178 PHE A C 1
ATOM 1342 O O . PHE A 1 178 ? -8.305 23.219 -5.973 1 95.06 178 PHE A O 1
ATOM 1349 N N . GLU A 1 179 ? -8.695 22.844 -8.133 1 95.88 179 GLU A N 1
ATOM 1350 C CA . GLU A 1 179 ? -8.094 24.078 -8.594 1 9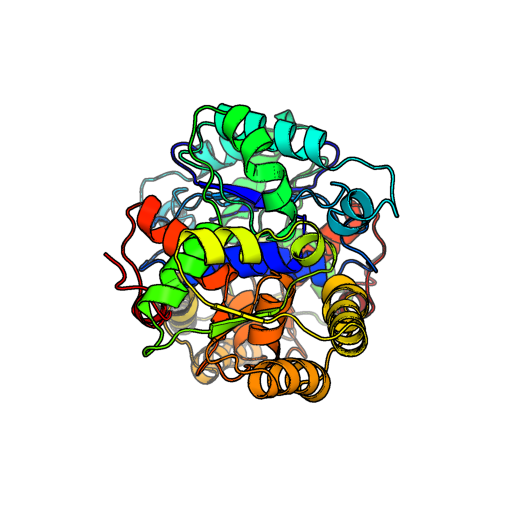5.88 179 GLU A CA 1
ATOM 1351 C C . GLU A 1 179 ? -8.844 25.297 -8.047 1 95.88 179 GLU A C 1
ATOM 1353 O O . GLU A 1 179 ? -8.234 26.328 -7.758 1 95.88 179 GLU A O 1
ATOM 1358 N N . GLU A 1 180 ? -10.102 25.156 -7.871 1 97.25 180 GLU A N 1
ATOM 1359 C CA . GLU A 1 180 ? -10.883 26.25 -7.309 1 97.25 180 GLU A CA 1
ATOM 1360 C C . GLU A 1 180 ? -10.383 26.625 -5.914 1 97.25 180 GLU A C 1
ATOM 1362 O O . GLU A 1 180 ? -10.188 27.812 -5.613 1 97.25 180 GLU A O 1
ATOM 1367 N N . VAL A 1 181 ? -10.133 25.625 -5.078 1 97.69 181 VAL A N 1
ATOM 1368 C CA . VAL A 1 181 ? -9.648 25.875 -3.725 1 97.69 181 VAL A CA 1
ATOM 1369 C C . VAL A 1 181 ? -8.203 26.359 -3.775 1 97.69 181 VAL A C 1
ATOM 1371 O O . VAL A 1 181 ? -7.832 27.297 -3.064 1 97.69 181 VAL A O 1
ATOM 1374 N N . ALA A 1 182 ? -7.398 25.734 -4.605 1 96.94 182 ALA A N 1
ATOM 1375 C CA . ALA A 1 182 ? -5.992 26.109 -4.75 1 96.94 182 ALA A CA 1
ATOM 1376 C C . ALA A 1 182 ? -5.855 27.578 -5.188 1 96.94 182 ALA A C 1
ATOM 1378 O O . ALA A 1 182 ? -5.078 28.328 -4.605 1 96.94 182 ALA A O 1
ATOM 1379 N N . ASP A 1 183 ? -6.648 27.938 -6.176 1 97.56 183 ASP A N 1
ATOM 1380 C CA . ASP A 1 183 ? -6.59 29.297 -6.715 1 97.56 183 ASP A CA 1
ATOM 1381 C C . ASP A 1 183 ? -7.059 30.312 -5.684 1 97.56 183 ASP A C 1
ATOM 1383 O O . ASP A 1 183 ? -6.539 31.438 -5.625 1 97.56 183 ASP A O 1
ATOM 1387 N N . HIS A 1 184 ? -8.078 29.938 -4.961 1 98.69 184 HIS A N 1
ATOM 1388 C CA . HIS A 1 184 ? -8.539 30.781 -3.871 1 98.69 184 HIS A CA 1
ATOM 1389 C C . HIS A 1 184 ? -7.418 31.078 -2.883 1 98.69 184 HIS A C 1
ATOM 1391 O O . HIS A 1 184 ? -7.211 32.25 -2.498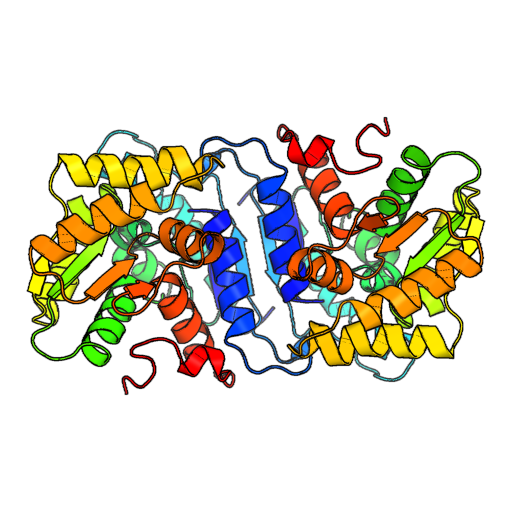 1 98.69 184 HIS A O 1
ATOM 1397 N N . LEU A 1 185 ? -6.648 30.094 -2.496 1 98.44 185 LEU A N 1
ATOM 1398 C CA . LEU A 1 185 ? -5.547 30.266 -1.558 1 98.44 185 LEU A CA 1
ATOM 1399 C C . LEU A 1 185 ? -4.438 31.125 -2.174 1 98.44 185 LEU A C 1
ATOM 1401 O O . LEU A 1 185 ? -3.855 31.969 -1.501 1 98.44 185 LEU A O 1
ATOM 1405 N N . ARG A 1 186 ? -4.191 30.906 -3.438 1 97.31 186 ARG A N 1
ATOM 1406 C CA . ARG A 1 186 ? -3.207 31.734 -4.141 1 97.31 186 ARG A CA 1
ATOM 1407 C C . ARG A 1 186 ? -3.631 33.188 -4.172 1 97.31 186 ARG A C 1
ATOM 1409 O O . ARG A 1 186 ? -2.805 34.094 -3.99 1 97.31 186 ARG A O 1
ATOM 1416 N N . SER A 1 187 ? -4.863 33.375 -4.391 1 98.19 187 SER A N 1
ATOM 1417 C CA . SER A 1 187 ? -5.375 34.75 -4.441 1 98.19 187 SER A CA 1
ATOM 1418 C C . SER A 1 187 ? -5.266 35.438 -3.082 1 98.19 187 SER A C 1
ATOM 1420 O O . SER A 1 187 ? -5.227 36.656 -3 1 98.19 187 SER A O 1
ATOM 1422 N N . LYS A 1 188 ? -5.191 34.625 -2.029 1 98.12 188 LYS A N 1
ATOM 1423 C CA . LYS A 1 188 ? -5.023 35.156 -0.679 1 98.12 188 LYS A CA 1
ATOM 1424 C C . LYS A 1 188 ? -3.551 35.406 -0.363 1 98.12 188 LYS A C 1
ATOM 1426 O O . LYS A 1 188 ? -3.215 35.875 0.728 1 98.12 188 LYS A O 1
ATOM 1431 N N . GLY A 1 189 ? -2.666 35 -1.324 1 96.25 189 GLY A N 1
ATOM 1432 C CA . GLY A 1 189 ? -1.26 35.312 -1.141 1 96.25 189 GLY A CA 1
ATOM 1433 C C . GLY A 1 189 ? -0.385 34.094 -0.968 1 96.25 189 GLY A C 1
ATOM 1434 O O . GLY A 1 189 ? 0.832 34.188 -0.803 1 96.25 189 GLY A O 1
ATOM 1435 N N . ALA A 1 190 ? -0.953 32.906 -1.031 1 96.38 190 ALA A N 1
ATOM 1436 C CA . ALA A 1 190 ? -0.144 31.688 -0.89 1 96.38 190 ALA A CA 1
ATOM 1437 C C . ALA A 1 190 ? 0.88 31.578 -2.016 1 96.38 190 ALA A C 1
ATOM 1439 O O . ALA A 1 190 ? 0.532 31.703 -3.193 1 96.38 190 ALA A O 1
ATOM 1440 N N . THR A 1 191 ? 2.115 31.328 -1.654 1 95.31 191 THR A N 1
ATOM 1441 C CA . THR A 1 191 ? 3.178 31.109 -2.627 1 95.31 191 THR A CA 1
ATOM 1442 C C . THR A 1 191 ? 3.547 29.625 -2.695 1 95.31 191 THR A C 1
ATOM 1444 O O . THR A 1 191 ? 4.238 29.203 -3.623 1 95.31 191 THR A O 1
ATOM 1447 N N . CYS A 1 192 ? 3.053 28.844 -1.7 1 95.25 192 CYS A N 1
ATOM 1448 C CA . CYS A 1 192 ? 3.229 27.406 -1.609 1 95.25 192 CYS A CA 1
ATOM 1449 C C . CYS A 1 192 ? 1.987 26.734 -1.025 1 95.25 192 CYS A C 1
ATOM 1451 O O . CYS A 1 192 ? 1.476 27.172 0.009 1 95.25 192 CYS A O 1
ATOM 1453 N N . LEU A 1 193 ? 1.48 25.781 -1.734 1 96.25 193 LEU A N 1
ATOM 1454 C CA . LEU A 1 193 ? 0.342 25.031 -1.221 1 96.25 193 LEU A CA 1
ATOM 1455 C C . LEU A 1 193 ? 0.804 23.766 -0.504 1 96.25 193 LEU A C 1
ATOM 1457 O O . LEU A 1 193 ? 1.593 23 -1.051 1 96.25 193 LEU A O 1
ATOM 1461 N N . ILE A 1 194 ? 0.344 23.594 0.68 1 97.06 194 ILE A N 1
ATOM 1462 C CA . ILE A 1 194 ? 0.601 22.359 1.425 1 97.06 194 ILE A CA 1
ATOM 1463 C C . ILE A 1 194 ? -0.57 21.406 1.252 1 97.06 194 ILE A C 1
ATOM 1465 O O . ILE A 1 194 ? -1.71 21.734 1.583 1 97.06 194 ILE A O 1
ATOM 1469 N N . LEU A 1 195 ? -0.275 20.281 0.688 1 98.06 195 LEU A N 1
ATOM 1470 C CA . LEU A 1 195 ? -1.262 19.219 0.806 1 98.06 195 LEU A CA 1
ATOM 1471 C C . LEU A 1 195 ? -1.238 18.609 2.203 1 98.06 195 LEU A C 1
ATOM 1473 O O . LEU A 1 195 ? -0.593 17.578 2.428 1 98.06 195 LEU A O 1
ATOM 1477 N N . GLY A 1 196 ? -1.989 19.219 3.082 1 98.56 196 GLY A N 1
ATOM 1478 C CA . GLY A 1 196 ? -1.979 18.906 4.5 1 98.56 196 GLY A CA 1
ATOM 1479 C C . GLY A 1 196 ? -3.031 17.875 4.883 1 98.56 196 GLY A C 1
ATOM 1480 O O . GLY A 1 196 ? -3.469 17.828 6.035 1 98.56 196 GLY A O 1
ATOM 1481 N N . CYS A 1 197 ? -3.553 17.203 3.977 1 98.44 197 CYS A N 1
ATOM 1482 C CA . CYS A 1 197 ? -4.375 16.016 4.105 1 98.44 197 CYS A CA 1
ATOM 1483 C C . CYS A 1 197 ? -3.887 14.906 3.172 1 98.44 197 CYS A C 1
ATOM 1485 O O . CYS A 1 197 ? -3.746 15.125 1.968 1 98.44 197 CYS A O 1
ATOM 1487 N N . THR A 1 198 ? -3.711 13.734 3.74 1 98.31 198 THR A N 1
ATOM 1488 C CA . THR A 1 198 ? -3.057 12.664 2.992 1 98.31 198 THR A CA 1
ATOM 1489 C C . THR A 1 198 ? -3.945 12.188 1.851 1 98.31 198 THR A C 1
ATOM 1491 O O . THR A 1 198 ? -3.449 11.664 0.85 1 98.31 198 THR A O 1
ATOM 1494 N N . GLU A 1 199 ? -5.242 12.406 1.918 1 98.06 199 GLU A N 1
ATOM 1495 C CA . GLU A 1 199 ? -6.156 12.133 0.812 1 98.06 199 GLU A CA 1
ATOM 1496 C C . GLU A 1 199 ? -5.828 13 -0.401 1 98.06 199 GLU A C 1
ATOM 1498 O O . GLU A 1 199 ? -5.988 12.562 -1.543 1 98.06 199 GLU A O 1
ATOM 1503 N N . LEU A 1 200 ? -5.41 14.195 -0.153 1 97.75 200 LEU A N 1
ATOM 1504 C CA . LEU A 1 200 ? -5.066 15.102 -1.242 1 97.75 200 LEU A CA 1
ATOM 1505 C C . LEU A 1 200 ? -3.818 14.617 -1.977 1 97.75 200 LEU A C 1
ATOM 1507 O O . LEU A 1 200 ? -3.645 14.898 -3.164 1 97.75 200 LEU A O 1
ATOM 1511 N N . SER A 1 201 ? -2.928 13.93 -1.271 1 97.06 201 SER A N 1
ATOM 1512 C CA . SER A 1 201 ? -1.777 13.305 -1.917 1 97.06 201 SER A CA 1
ATOM 1513 C C . SER A 1 201 ? -2.213 12.242 -2.916 1 97.06 201 SER A C 1
ATOM 1515 O O . SER A 1 201 ? -1.635 12.125 -4 1 97.06 201 SER A O 1
ATOM 1517 N N . VAL A 1 202 ? -3.203 11.438 -2.529 1 97 202 VAL A N 1
ATOM 1518 C CA . VAL A 1 202 ? -3.768 10.422 -3.414 1 97 202 VAL A CA 1
ATOM 1519 C C . VAL A 1 202 ? -4.371 11.086 -4.648 1 97 202 VAL A C 1
ATOM 1521 O O . VAL A 1 202 ? -4.168 10.625 -5.773 1 97 202 VAL A O 1
ATOM 1524 N N . LEU A 1 203 ? -5.078 12.195 -4.402 1 95.75 203 LEU A N 1
ATOM 1525 C CA . LEU A 1 203 ? -5.688 12.945 -5.496 1 95.75 203 LEU A CA 1
ATOM 1526 C C . LEU A 1 203 ? -4.621 13.461 -6.461 1 95.75 203 LEU A C 1
ATOM 1528 O O . LEU A 1 203 ? -4.805 13.406 -7.68 1 95.75 203 LEU A O 1
ATOM 1532 N N . LYS A 1 204 ? -3.58 14.016 -5.902 1 93.19 204 LYS A N 1
ATOM 1533 C CA . LYS A 1 204 ? -2.475 14.539 -6.703 1 93.19 204 LYS A CA 1
ATOM 1534 C C . LYS A 1 204 ? -1.928 13.469 -7.641 1 93.19 204 LYS A C 1
ATOM 1536 O O . LYS A 1 204 ? -1.678 13.734 -8.82 1 93.19 204 LYS A O 1
ATOM 1541 N N . HIS A 1 205 ? -1.748 12.336 -7.086 1 90.44 205 HIS A N 1
ATOM 1542 C CA . HIS A 1 205 ? -1.26 11.211 -7.879 1 90.44 205 HIS A CA 1
ATOM 1543 C C . HIS A 1 205 ? -2.252 10.836 -8.977 1 90.44 205 HIS A C 1
ATOM 1545 O O . HIS A 1 205 ? -1.871 10.688 -10.133 1 90.44 205 HIS A O 1
ATOM 1551 N N . ASP A 1 206 ? -3.514 10.703 -8.641 1 90.56 206 ASP A N 1
ATOM 1552 C CA . ASP A 1 206 ? -4.543 10.219 -9.562 1 90.56 206 ASP A CA 1
ATOM 1553 C C . ASP A 1 206 ? -4.738 11.188 -10.719 1 90.56 206 ASP A C 1
ATOM 1555 O O . ASP A 1 206 ? -4.953 10.766 -11.859 1 90.56 206 ASP A O 1
ATOM 1559 N N . LEU A 1 207 ? -4.609 12.461 -10.391 1 90.69 207 LEU A N 1
ATOM 1560 C CA . LEU A 1 207 ? -4.926 13.469 -11.398 1 90.69 207 LEU A CA 1
ATOM 1561 C C . LEU A 1 207 ? -3.65 14.047 -12.008 1 90.69 207 LEU A C 1
ATOM 1563 O O . LEU A 1 207 ? -3.711 14.898 -12.898 1 90.69 207 LEU A O 1
ATOM 1567 N N . GLN A 1 208 ? -2.496 13.578 -11.469 1 86.94 208 GLN A N 1
ATOM 1568 C CA . GLN A 1 208 ? -1.213 14.117 -11.906 1 86.94 208 GLN A CA 1
ATOM 1569 C C . GLN A 1 208 ? -1.186 15.633 -11.797 1 86.94 208 GLN A C 1
ATOM 1571 O O . GLN A 1 208 ? -0.854 16.328 -12.758 1 86.94 208 GLN A O 1
ATOM 1576 N N . LEU A 1 209 ? -1.603 16.125 -10.688 1 83.38 209 LEU A N 1
ATOM 1577 C CA . LEU A 1 209 ? -1.677 17.562 -10.461 1 83.38 209 LEU A CA 1
ATOM 1578 C C . LEU A 1 209 ? -0.305 18.203 -10.617 1 83.38 209 LEU A C 1
ATOM 1580 O O . LEU A 1 209 ? 0.714 17.594 -10.273 1 83.38 209 LEU A O 1
ATOM 1584 N N . PRO A 1 210 ? -0.393 19.469 -11.211 1 77 210 PRO A N 1
ATOM 1585 C CA . PRO A 1 210 ? 0.879 20.203 -11.266 1 77 210 PRO A CA 1
ATOM 1586 C C . PRO A 1 210 ? 1.488 20.438 -9.891 1 77 210 PRO A C 1
ATOM 1588 O O . PRO A 1 210 ? 0.759 20.656 -8.914 1 77 210 PRO A O 1
ATOM 1591 N N . ASP A 1 211 ? 2.789 20.375 -9.852 1 76.31 211 ASP A N 1
ATOM 1592 C CA . ASP A 1 211 ? 3.422 20.391 -8.539 1 76.31 211 ASP A CA 1
ATOM 1593 C C . ASP A 1 211 ? 4.344 21.594 -8.383 1 76.31 211 ASP A C 1
ATOM 1595 O O . ASP A 1 211 ? 5.191 21.625 -7.488 1 76.31 211 ASP A O 1
ATOM 1599 N N . GLU A 1 212 ? 4.164 22.578 -9.133 1 82 212 GLU A N 1
ATOM 1600 C CA . GLU A 1 212 ? 5.129 23.672 -9.133 1 82 212 GLU A CA 1
ATOM 1601 C C . GLU A 1 212 ? 5.168 24.375 -7.77 1 82 212 GLU A C 1
ATOM 1603 O O . GLU A 1 212 ? 6.246 24.688 -7.258 1 82 212 GLU A O 1
ATOM 1608 N N . ASP A 1 213 ? 4.098 24.625 -7.133 1 91.25 213 ASP A N 1
ATOM 1609 C CA . ASP A 1 213 ? 4.098 25.328 -5.859 1 91.25 213 ASP A CA 1
ATOM 1610 C C . ASP A 1 213 ? 3.451 24.5 -4.762 1 91.25 213 ASP A C 1
ATOM 1612 O O . ASP A 1 213 ? 2.783 25.031 -3.873 1 91.25 213 ASP A O 1
ATOM 1616 N N . VAL A 1 214 ? 3.607 23.141 -4.871 1 94.38 214 VAL A N 1
ATOM 1617 C CA . VAL A 1 214 ? 2.928 22.25 -3.936 1 94.38 214 VAL A CA 1
ATOM 1618 C C . VAL A 1 214 ? 3.957 21.469 -3.127 1 94.38 214 VAL A C 1
ATOM 1620 O O . VAL A 1 214 ? 4.957 21 -3.674 1 94.38 214 VAL A O 1
ATOM 1623 N N . ILE A 1 215 ? 3.803 21.406 -1.846 1 95.19 215 ILE A N 1
ATOM 1624 C CA . ILE A 1 215 ? 4.512 20.469 -0.984 1 95.19 215 ILE A CA 1
ATOM 1625 C C . ILE A 1 215 ? 3.545 19.406 -0.473 1 95.19 215 ILE A C 1
ATOM 1627 O O . ILE A 1 215 ? 2.557 19.719 0.192 1 95.19 215 ILE A O 1
ATOM 1631 N N . ASP A 1 216 ? 3.816 18.188 -0.796 1 96.88 216 ASP A N 1
ATOM 1632 C CA . ASP A 1 216 ? 2.967 17.047 -0.475 1 96.88 216 ASP A CA 1
ATOM 1633 C C . ASP A 1 216 ? 3.416 16.375 0.82 1 96.88 216 ASP A C 1
ATOM 1635 O O . ASP A 1 216 ? 4.516 15.82 0.891 1 96.88 216 ASP A O 1
ATOM 1639 N N . SER A 1 217 ? 2.502 16.312 1.771 1 98.06 217 SER A N 1
ATOM 1640 C CA . SER A 1 217 ? 2.881 15.812 3.086 1 98.06 217 SER A CA 1
ATOM 1641 C C . SER A 1 217 ? 3.23 14.328 3.031 1 98.06 217 SER A C 1
ATOM 1643 O O . SER A 1 217 ? 4.094 13.867 3.775 1 98.06 217 SER A O 1
ATOM 1645 N N . ILE A 1 218 ? 2.598 13.523 2.148 1 98.5 218 ILE A N 1
ATOM 1646 C CA . ILE A 1 218 ? 2.951 12.109 2.041 1 98.5 218 ILE A CA 1
ATOM 1647 C C . ILE A 1 218 ? 4.355 11.977 1.456 1 98.5 218 ILE A C 1
ATOM 1649 O O . ILE A 1 218 ? 5.148 11.148 1.919 1 98.5 218 ILE A O 1
ATOM 1653 N N . ASP A 1 219 ? 4.66 12.789 0.418 1 97.19 219 ASP A N 1
ATOM 1654 C CA . ASP A 1 219 ? 6.008 12.742 -0.142 1 97.19 219 ASP A CA 1
ATOM 1655 C C . ASP A 1 219 ? 7.055 13.078 0.918 1 97.19 219 ASP A C 1
ATOM 1657 O O . ASP A 1 219 ? 8.086 12.406 1.009 1 97.19 219 ASP A O 1
ATOM 1661 N N . VAL A 1 220 ? 6.785 14.078 1.712 1 97.31 220 VAL A N 1
ATOM 1662 C CA . VAL A 1 220 ? 7.707 14.492 2.764 1 97.31 220 VAL A CA 1
ATOM 1663 C C . VAL A 1 220 ? 7.875 13.367 3.777 1 97.31 220 VAL A C 1
ATOM 1665 O O . VAL A 1 220 ? 9 13.023 4.152 1 97.31 220 VAL A O 1
ATOM 1668 N N . LEU A 1 221 ? 6.758 12.797 4.234 1 98.62 221 LEU A N 1
ATOM 1669 C CA . LEU A 1 221 ? 6.816 11.719 5.211 1 98.62 221 LEU A CA 1
ATOM 1670 C C . LEU A 1 221 ? 7.578 10.516 4.652 1 98.62 221 LEU A C 1
ATOM 1672 O O . LEU A 1 221 ? 8.367 9.891 5.363 1 98.62 221 LEU A O 1
ATOM 1676 N N . ALA A 1 222 ? 7.297 10.156 3.389 1 98.69 222 ALA A N 1
ATOM 1677 C CA . ALA A 1 222 ? 7.988 9.047 2.738 1 98.69 222 ALA A CA 1
ATOM 1678 C C . ALA A 1 222 ? 9.492 9.312 2.645 1 98.69 222 ALA A C 1
ATOM 1680 O O . ALA A 1 222 ? 10.305 8.438 2.928 1 98.69 222 ALA A O 1
ATOM 1681 N N . LEU A 1 223 ? 9.805 10.531 2.26 1 97.56 223 LEU A N 1
ATOM 1682 C CA . LEU A 1 223 ? 11.203 10.914 2.152 1 97.56 223 LEU A CA 1
ATOM 1683 C C . LEU A 1 223 ? 11.906 10.797 3.502 1 97.56 223 LEU A C 1
ATOM 1685 O O . LEU A 1 223 ? 13.008 10.25 3.59 1 97.56 223 LEU A O 1
ATOM 1689 N N . GLU A 1 224 ? 11.289 11.328 4.527 1 97.56 224 GLU A N 1
ATOM 1690 C CA . GLU A 1 224 ? 11.859 11.25 5.871 1 97.56 224 GLU A CA 1
ATOM 1691 C C . GLU A 1 224 ? 11.977 9.805 6.332 1 97.56 224 GLU A C 1
ATOM 1693 O O . GLU A 1 224 ? 12.914 9.453 7.059 1 97.56 224 GLU A O 1
ATOM 1698 N N . THR A 1 225 ? 11.039 8.977 5.938 1 98.62 225 THR A N 1
ATOM 1699 C CA . THR A 1 225 ? 11.094 7.555 6.258 1 98.62 225 THR A CA 1
ATOM 1700 C C . THR A 1 225 ? 12.344 6.91 5.664 1 98.62 225 THR A C 1
ATOM 1702 O O . THR A 1 225 ? 13.062 6.195 6.355 1 98.62 225 THR A O 1
ATOM 1705 N N . VAL A 1 226 ? 12.609 7.172 4.398 1 98.31 226 VAL A N 1
ATOM 1706 C CA . VAL A 1 226 ? 13.789 6.613 3.744 1 98.31 226 VAL A CA 1
ATOM 1707 C C . VAL A 1 226 ? 15.047 7.145 4.414 1 98.31 226 VAL A C 1
ATOM 1709 O O . VAL A 1 226 ? 15.953 6.375 4.742 1 98.31 226 VAL A O 1
ATOM 1712 N N . ARG A 1 227 ? 15.078 8.438 4.637 1 96.94 227 ARG A N 1
ATOM 1713 C CA . ARG A 1 227 ? 16.234 9.078 5.246 1 96.94 227 ARG A CA 1
ATOM 1714 C C . ARG A 1 227 ? 16.547 8.461 6.609 1 96.94 227 ARG A C 1
ATOM 1716 O O . ARG A 1 227 ? 17.688 8.102 6.891 1 96.94 227 ARG A O 1
ATOM 1723 N N . ARG A 1 228 ? 15.547 8.305 7.449 1 97.62 228 ARG A N 1
ATOM 1724 C CA . ARG A 1 228 ? 15.727 7.816 8.812 1 97.62 228 ARG A CA 1
ATOM 1725 C C . ARG A 1 228 ? 16.047 6.328 8.82 1 97.62 228 ARG A C 1
ATOM 1727 O O . ARG A 1 228 ? 16.641 5.82 9.773 1 97.62 228 ARG A O 1
ATOM 1734 N N . SER A 1 229 ? 15.633 5.586 7.801 1 97.56 229 SER A N 1
ATOM 1735 C CA . SER A 1 229 ? 15.93 4.16 7.699 1 97.56 229 SER A CA 1
ATOM 1736 C C . SER A 1 229 ? 17.375 3.92 7.316 1 97.56 229 SER A C 1
ATOM 1738 O O . SER A 1 229 ? 17.891 2.807 7.453 1 97.56 229 SER A O 1
ATOM 1740 N N . GLY A 1 230 ? 18.031 4.938 6.691 1 96.81 230 GLY A N 1
ATOM 1741 C CA . GLY A 1 230 ? 19.438 4.828 6.301 1 96.81 230 GLY A CA 1
ATOM 1742 C C . GLY A 1 230 ? 19.625 4.242 4.914 1 96.81 230 GLY A C 1
ATOM 1743 O O . GLY A 1 230 ? 20.75 3.959 4.5 1 96.81 230 GLY A O 1
ATOM 1744 N N . LYS A 1 231 ? 18.578 4.043 4.211 1 97.38 231 LYS A N 1
ATOM 1745 C CA . LYS A 1 231 ? 18.656 3.51 2.855 1 97.38 231 LYS A CA 1
ATOM 1746 C C . LYS A 1 231 ? 18.953 4.621 1.849 1 97.38 231 LYS A C 1
ATOM 1748 O O . LYS A 1 231 ? 18.641 5.785 2.094 1 97.38 231 LYS A O 1
ATOM 1753 N N . PRO A 1 232 ? 19.594 4.312 0.747 1 97.25 232 PRO A N 1
ATOM 1754 C CA . PRO A 1 232 ? 19.812 5.328 -0.287 1 97.25 232 PRO A CA 1
ATOM 1755 C C . PRO A 1 232 ? 18.516 5.766 -0.963 1 97.25 232 PRO A C 1
ATOM 1757 O O . PRO A 1 232 ? 17.562 4.992 -1.035 1 97.25 232 PRO A O 1
ATOM 1760 N N . MET A 1 233 ? 18.5 6.969 -1.471 1 96.81 233 MET A N 1
ATOM 1761 C CA . MET A 1 233 ? 17.312 7.555 -2.09 1 96.81 233 MET A CA 1
ATOM 1762 C C . MET A 1 233 ? 17.422 7.539 -3.609 1 96.81 233 MET A C 1
ATOM 1764 O O . MET A 1 233 ? 18.531 7.676 -4.156 1 96.81 233 MET A O 1
ATOM 1768 N N . THR A 1 234 ? 16.359 7.434 -4.23 1 96.81 234 THR A N 1
ATOM 1769 C CA . THR A 1 234 ? 16.312 7.484 -5.688 1 96.81 234 THR A CA 1
ATOM 1770 C C . THR A 1 234 ? 16.406 8.922 -6.184 1 96.81 234 THR A C 1
ATOM 1772 O O . THR A 1 234 ? 16.297 9.867 -5.395 1 96.81 234 THR A O 1
ATOM 1775 N N . ALA A 1 235 ? 16.547 9.039 -7.527 1 92.69 235 ALA A N 1
ATOM 1776 C CA . ALA A 1 235 ? 16.5 10.352 -8.156 1 92.69 235 ALA A CA 1
ATOM 1777 C C . ALA A 1 235 ? 15.125 11 -7.965 1 92.69 235 ALA A C 1
ATOM 1779 O O . ALA A 1 235 ? 15.023 12.227 -7.824 1 92.69 235 ALA A O 1
ATOM 1780 N N . ALA A 1 236 ? 14.109 10.156 -7.977 1 90.31 236 ALA A N 1
ATOM 1781 C CA . ALA A 1 236 ? 12.75 10.656 -7.758 1 90.31 236 ALA A CA 1
ATOM 1782 C C . ALA A 1 236 ? 12.625 11.312 -6.387 1 90.31 236 ALA A C 1
ATOM 1784 O O . ALA A 1 236 ? 11.93 12.32 -6.238 1 90.31 236 ALA A O 1
ATOM 1785 N N . ALA A 1 237 ? 13.211 10.734 -5.414 1 92.81 237 ALA A N 1
ATOM 1786 C CA . ALA A 1 237 ? 13.219 11.297 -4.066 1 92.81 237 ALA A CA 1
ATOM 1787 C C . ALA A 1 237 ? 13.875 12.68 -4.051 1 92.81 237 ALA A C 1
ATOM 1789 O O . ALA A 1 237 ? 13.391 13.594 -3.383 1 92.81 237 ALA A O 1
ATOM 1790 N N . LEU A 1 238 ? 14.867 12.82 -4.785 1 88.38 238 LEU A N 1
ATOM 1791 C CA . LEU A 1 238 ? 15.648 14.047 -4.816 1 88.38 238 LEU A CA 1
ATOM 1792 C C . LEU A 1 238 ? 14.867 15.172 -5.5 1 88.38 238 LEU A C 1
ATOM 1794 O O . LEU A 1 238 ? 15.203 16.344 -5.344 1 88.38 238 LEU A O 1
ATOM 1798 N N . ASN A 1 239 ? 13.758 14.797 -6.191 1 84.56 239 ASN A N 1
ATOM 1799 C CA . ASN A 1 239 ? 12.938 15.781 -6.883 1 84.56 239 ASN A CA 1
ATOM 1800 C C . ASN A 1 239 ? 11.859 16.359 -5.965 1 84.56 239 ASN A C 1
ATOM 1802 O O . ASN A 1 239 ? 11.18 17.328 -6.324 1 84.56 239 ASN A O 1
ATOM 1806 N N . VAL A 1 240 ? 11.742 15.773 -4.781 1 88 240 VAL A N 1
ATOM 1807 C CA . VAL A 1 240 ? 10.797 16.328 -3.816 1 88 240 VAL A CA 1
ATOM 1808 C C . VAL A 1 240 ? 11.297 17.688 -3.328 1 88 240 VAL A C 1
ATOM 1810 O O . VAL A 1 240 ? 12.453 17.812 -2.92 1 88 240 VAL A O 1
ATOM 1813 N N . LYS A 1 241 ? 10.461 18.672 -3.436 1 85.44 241 LYS A N 1
ATOM 1814 C CA . LYS A 1 241 ? 10.836 20.031 -3.051 1 85.44 241 LYS A CA 1
ATOM 1815 C C . LYS A 1 241 ? 11.266 20.078 -1.589 1 85.44 241 LYS A C 1
ATOM 1817 O O . LYS A 1 241 ? 10.641 19.469 -0.726 1 85.44 241 LYS A O 1
ATOM 1822 N N . GLY A 1 242 ? 12.312 20.703 -1.392 1 84.94 242 GLY A N 1
ATOM 1823 C CA . GLY A 1 242 ? 12.82 20.906 -0.043 1 84.94 242 GLY A CA 1
ATOM 1824 C C . GLY A 1 242 ? 13.672 19.766 0.459 1 84.94 242 GLY A C 1
ATOM 1825 O O . GLY A 1 242 ? 14.117 19.766 1.608 1 84.94 242 GLY A O 1
ATOM 1826 N N . VAL A 1 243 ? 13.938 18.719 -0.368 1 84.19 243 VAL A N 1
ATOM 1827 C CA . VAL A 1 243 ? 14.625 17.5 0.065 1 84.19 243 VAL A CA 1
ATOM 1828 C C . VAL A 1 243 ? 16.031 17.844 0.53 1 84.19 243 VAL A C 1
ATOM 1830 O O . VAL A 1 243 ? 16.609 17.141 1.368 1 84.19 243 VAL A O 1
ATOM 1833 N N . ASN A 1 244 ? 16.672 18.859 0.053 1 77.5 244 ASN A N 1
ATOM 1834 C CA . ASN A 1 244 ? 18.062 19.172 0.35 1 77.5 244 ASN A CA 1
ATOM 1835 C C . ASN A 1 244 ? 18.188 20.047 1.604 1 77.5 244 ASN A C 1
ATOM 1837 O O . ASN A 1 244 ? 19.25 20.594 1.88 1 77.5 244 ASN A O 1
ATOM 1841 N N . CYS A 1 245 ? 17.016 19.953 2.293 1 70.75 245 CYS A N 1
ATOM 1842 C CA . CYS A 1 245 ? 17.031 20.75 3.52 1 70.75 245 CYS A CA 1
ATOM 1843 C C . CYS A 1 245 ? 17.859 20.047 4.598 1 70.75 245 CYS A C 1
ATOM 1845 O O . CYS A 1 245 ? 17.656 18.859 4.867 1 70.75 245 CYS A O 1
ATOM 1847 N N . ARG A 1 246 ? 19.25 20.453 4.754 1 58.62 246 ARG A N 1
ATOM 1848 C CA . ARG A 1 246 ? 20.156 19.953 5.785 1 58.62 246 ARG A CA 1
ATOM 1849 C C . ARG A 1 246 ? 19.656 20.328 7.176 1 58.62 246 ARG A C 1
ATOM 1851 O O . ARG A 1 246 ? 19.062 21.391 7.359 1 58.62 246 ARG A O 1
ATOM 1858 N N . MET B 1 1 ? -5.316 -4.68 17.094 1 83.44 1 MET B N 1
ATOM 1859 C CA . MET B 1 1 ? -6.254 -4.73 15.977 1 83.44 1 MET B CA 1
ATOM 1860 C C . MET B 1 1 ? -6.867 -6.121 15.844 1 83.44 1 MET B C 1
ATOM 1862 O O . MET B 1 1 ? -6.16 -7.086 15.555 1 83.44 1 MET B O 1
ATOM 1866 N N . ARG B 1 2 ? -8.016 -6.355 16.375 1 78.81 2 ARG B N 1
ATOM 1867 C CA . ARG B 1 2 ? -8.633 -7.68 16.328 1 78.81 2 ARG B CA 1
ATOM 1868 C C . ARG B 1 2 ? -9.398 -7.887 15.023 1 78.81 2 ARG B C 1
ATOM 1870 O O . ARG B 1 2 ? -9.82 -6.922 14.391 1 78.81 2 ARG B O 1
ATOM 1877 N N . ASP B 1 3 ? -9.414 -9.109 14.5 1 88.88 3 ASP B N 1
ATOM 1878 C CA . ASP B 1 3 ? -10.188 -9.578 13.352 1 88.88 3 ASP B CA 1
ATOM 1879 C C . ASP B 1 3 ? -9.656 -8.984 12.055 1 88.88 3 ASP B C 1
ATOM 1881 O O . ASP B 1 3 ? -10.422 -8.727 11.125 1 88.88 3 ASP B O 1
ATOM 1885 N N . ALA B 1 4 ? -8.359 -8.688 12.055 1 97.81 4 ALA B N 1
ATOM 1886 C CA . ALA B 1 4 ? -7.719 -8.141 10.859 1 97.81 4 ALA B CA 1
ATOM 1887 C C . ALA B 1 4 ? -7.312 -9.258 9.898 1 97.81 4 ALA B C 1
ATOM 1889 O O . ALA B 1 4 ? -7.301 -10.43 10.266 1 97.81 4 ALA B O 1
ATOM 1890 N N . VAL B 1 5 ? -7.168 -8.922 8.672 1 98.81 5 VAL B N 1
ATOM 1891 C CA . VAL B 1 5 ? -6.473 -9.781 7.715 1 98.81 5 VAL B CA 1
ATOM 1892 C C . VAL B 1 5 ? -4.965 -9.641 7.906 1 98.81 5 VAL B C 1
ATOM 1894 O O . VAL B 1 5 ? -4.434 -8.531 7.957 1 98.81 5 VAL B O 1
ATOM 1897 N N . GLY B 1 6 ? -4.27 -10.789 8.109 1 98.88 6 GLY B N 1
ATOM 1898 C CA . GLY B 1 6 ? -2.816 -10.781 8.148 1 98.88 6 GLY B CA 1
ATOM 1899 C C . GLY B 1 6 ? -2.184 -10.891 6.773 1 98.88 6 GLY B C 1
ATOM 1900 O O . GLY B 1 6 ? -2.59 -11.727 5.965 1 98.88 6 GLY B O 1
ATOM 1901 N N . VAL B 1 7 ? -1.233 -10.055 6.465 1 98.94 7 VAL B N 1
ATOM 1902 C CA . VAL B 1 7 ? -0.573 -10.055 5.164 1 98.94 7 VAL B CA 1
ATOM 1903 C C . VAL B 1 7 ? 0.921 -10.312 5.34 1 98.94 7 VAL B C 1
ATOM 1905 O O . VAL B 1 7 ? 1.61 -9.547 6.027 1 98.94 7 VAL B O 1
ATOM 1908 N N . ILE B 1 8 ? 1.402 -11.375 4.832 1 98.94 8 ILE B N 1
ATOM 1909 C CA . ILE B 1 8 ? 2.842 -11.555 4.684 1 98.94 8 ILE B CA 1
ATOM 1910 C C . ILE B 1 8 ? 3.299 -10.961 3.354 1 98.94 8 ILE B C 1
ATOM 1912 O O . ILE B 1 8 ? 3.207 -11.609 2.311 1 98.94 8 ILE B O 1
ATOM 1916 N N . GLY B 1 9 ? 3.758 -9.703 3.459 1 98.81 9 GLY B N 1
ATOM 1917 C CA . GLY B 1 9 ? 4.191 -8.961 2.289 1 98.81 9 GLY B CA 1
ATOM 1918 C C . GLY B 1 9 ? 5.688 -8.703 2.26 1 98.81 9 GLY B C 1
ATOM 1919 O O . GLY B 1 9 ? 6.445 -9.359 2.982 1 98.81 9 GLY B O 1
ATOM 1920 N N . GLY B 1 10 ? 6.094 -7.855 1.332 1 98.44 10 GLY B N 1
ATOM 1921 C CA . GLY B 1 10 ? 7.496 -7.512 1.186 1 98.44 10 GLY B CA 1
ATOM 1922 C C . GLY B 1 10 ? 8.25 -8.461 0.271 1 98.44 10 GLY B C 1
ATOM 1923 O O . GLY B 1 10 ? 9.406 -8.203 -0.079 1 98.44 10 GLY B O 1
ATOM 1924 N N . LEU B 1 11 ? 7.613 -9.602 -0.147 1 98.69 11 LEU B N 1
ATOM 1925 C CA . LEU B 1 11 ? 8.219 -10.539 -1.085 1 98.69 11 LEU B CA 1
ATOM 1926 C C . LEU B 1 11 ? 8.266 -9.953 -2.49 1 98.69 11 LEU B C 1
ATOM 1928 O O . LEU B 1 11 ? 8.969 -10.469 -3.359 1 98.69 11 LEU B O 1
ATOM 1932 N N . GLY B 1 12 ? 7.668 -9.008 -2.779 1 98.38 12 GLY B N 1
ATOM 1933 C CA . GLY B 1 12 ? 7.531 -7.938 -3.75 1 98.38 12 GLY B CA 1
ATOM 1934 C C . GLY B 1 12 ? 6.855 -6.703 -3.184 1 98.38 12 GLY B C 1
ATOM 1935 O O . GLY B 1 12 ? 5.625 -6.625 -3.143 1 98.38 12 GLY B O 1
ATOM 1936 N N . PRO B 1 13 ? 7.699 -5.762 -2.635 1 98.5 13 PRO B N 1
ATOM 1937 C CA . PRO B 1 13 ? 7.105 -4.633 -1.908 1 98.5 13 PRO B CA 1
ATOM 1938 C C . PRO B 1 13 ? 6.098 -3.854 -2.748 1 98.5 13 PRO B C 1
ATOM 1940 O O . PRO B 1 13 ? 5.039 -3.465 -2.246 1 98.5 13 PRO B O 1
ATOM 1943 N N . ALA B 1 14 ? 6.406 -3.611 -4.051 1 98.19 14 ALA B N 1
ATOM 1944 C CA . ALA B 1 14 ? 5.457 -2.924 -4.926 1 98.19 14 ALA B CA 1
ATOM 1945 C C . ALA B 1 14 ? 4.172 -3.729 -5.078 1 98.19 14 ALA B C 1
ATOM 1947 O O . ALA B 1 14 ? 3.076 -3.162 -5.098 1 98.19 14 ALA B O 1
ATOM 1948 N N . ALA B 1 15 ? 4.301 -5.023 -5.176 1 98.69 15 ALA B N 1
ATOM 1949 C CA . ALA B 1 15 ? 3.141 -5.906 -5.293 1 98.69 15 ALA B CA 1
ATOM 1950 C C . ALA B 1 15 ? 2.301 -5.879 -4.02 1 98.69 15 ALA B C 1
ATOM 1952 O O . ALA B 1 15 ? 1.071 -5.941 -4.078 1 98.69 15 ALA B O 1
ATOM 1953 N N . THR B 1 16 ? 2.975 -5.82 -2.822 1 98.88 16 THR B N 1
ATOM 1954 C CA . THR B 1 16 ? 2.262 -5.73 -1.553 1 98.88 16 THR B CA 1
ATOM 1955 C C . THR B 1 16 ? 1.428 -4.457 -1.49 1 98.88 16 THR B C 1
ATOM 1957 O O . THR B 1 16 ? 0.259 -4.488 -1.099 1 98.88 16 THR B O 1
ATOM 1960 N N . ALA B 1 17 ? 2.041 -3.326 -1.901 1 98.75 17 ALA B N 1
ATOM 1961 C CA . ALA B 1 17 ? 1.316 -2.059 -1.921 1 98.75 17 ALA B CA 1
ATOM 1962 C C . ALA B 1 17 ? 0.137 -2.115 -2.889 1 98.75 17 ALA B C 1
ATOM 1964 O O . ALA B 1 17 ? -0.958 -1.646 -2.57 1 98.75 17 ALA B O 1
ATOM 1965 N N . TYR B 1 18 ? 0.365 -2.688 -4.043 1 98.44 18 TYR B N 1
ATOM 1966 C CA . TYR B 1 18 ? -0.684 -2.795 -5.051 1 98.44 18 TYR B CA 1
ATOM 1967 C C . TYR B 1 18 ? -1.82 -3.684 -4.562 1 98.44 18 TYR B C 1
ATOM 1969 O O . TYR B 1 18 ? -2.994 -3.377 -4.777 1 98.44 18 TYR B O 1
ATOM 1977 N N . PHE B 1 19 ? -1.469 -4.793 -3.879 1 98.88 19 PHE B N 1
ATOM 1978 C CA . PHE B 1 19 ? -2.479 -5.66 -3.283 1 98.88 19 PHE B CA 1
ATOM 1979 C C . PHE B 1 19 ? -3.361 -4.879 -2.318 1 98.88 19 PHE B C 1
ATOM 1981 O O . PHE B 1 19 ? -4.59 -4.992 -2.361 1 98.88 19 PHE B O 1
ATOM 1988 N N . MET B 1 20 ? -2.762 -4.094 -1.454 1 98.81 20 MET B N 1
ATOM 1989 C CA . MET B 1 20 ? -3.502 -3.264 -0.506 1 98.81 20 MET B CA 1
ATOM 1990 C C . MET B 1 20 ? -4.473 -2.338 -1.234 1 98.81 20 MET B C 1
ATOM 1992 O O . MET B 1 20 ? -5.633 -2.213 -0.84 1 98.81 20 MET B O 1
ATOM 1996 N N . GLU B 1 21 ? -3.99 -1.732 -2.289 1 98.06 21 GLU B N 1
ATOM 1997 C CA . GLU B 1 21 ? -4.82 -0.836 -3.086 1 98.06 21 GLU B CA 1
ATOM 1998 C C . GLU B 1 21 ? -6.031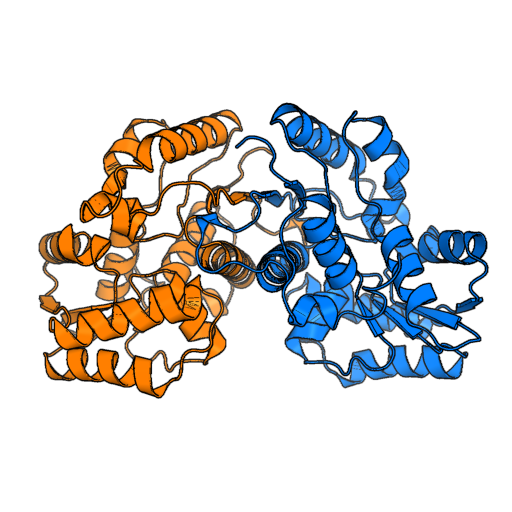 -1.569 -3.66 1 98.06 21 GLU B C 1
ATOM 2000 O O . GLU B 1 21 ? -7.145 -1.04 -3.658 1 98.06 21 GLU B O 1
ATOM 2005 N N . ARG B 1 22 ? -5.781 -2.748 -4.145 1 98.12 22 ARG B N 1
ATOM 2006 C CA . ARG B 1 22 ? -6.859 -3.506 -4.77 1 98.12 22 ARG B CA 1
ATOM 2007 C C . ARG B 1 22 ? -7.918 -3.902 -3.74 1 98.12 22 ARG B C 1
ATOM 2009 O O . ARG B 1 22 ? -9.117 -3.842 -4.02 1 98.12 22 ARG B O 1
ATOM 2016 N N . VAL B 1 23 ? -7.453 -4.352 -2.545 1 98.75 23 VAL B N 1
ATOM 2017 C CA . VAL B 1 23 ? -8.406 -4.68 -1.489 1 98.75 23 VAL B CA 1
ATOM 2018 C C . VAL B 1 23 ? -9.273 -3.465 -1.182 1 98.75 23 VAL B C 1
ATOM 2020 O O . VAL B 1 23 ? -10.5 -3.586 -1.049 1 98.75 23 VAL B O 1
ATOM 2023 N N . ILE B 1 24 ? -8.664 -2.283 -1.067 1 98.44 24 ILE B N 1
ATOM 2024 C CA . ILE B 1 24 ? -9.383 -1.047 -0.783 1 98.44 24 ILE B CA 1
ATOM 2025 C C . ILE B 1 24 ? -10.375 -0.755 -1.907 1 98.44 24 ILE B C 1
ATOM 2027 O O . ILE B 1 24 ? -11.539 -0.455 -1.651 1 98.44 24 ILE B O 1
ATOM 2031 N N . ASP B 1 25 ? -9.906 -0.934 -3.174 1 97.19 25 ASP B N 1
ATOM 2032 C CA . ASP B 1 25 ? -10.727 -0.654 -4.348 1 97.19 25 ASP B CA 1
ATOM 2033 C C . ASP B 1 25 ? -11.93 -1.595 -4.418 1 97.19 25 ASP B C 1
ATOM 2035 O O . ASP B 1 25 ? -12.992 -1.219 -4.918 1 97.19 25 ASP B O 1
ATOM 2039 N N . PHE B 1 26 ? -11.734 -2.812 -3.957 1 98.19 26 PHE B N 1
ATOM 2040 C CA . PHE B 1 26 ? -12.758 -3.84 -4.109 1 98.19 26 PHE B CA 1
ATOM 2041 C C . PHE B 1 26 ? -13.719 -3.826 -2.93 1 98.19 26 PHE B C 1
ATOM 2043 O O . PHE B 1 26 ? -14.773 -4.465 -2.975 1 98.19 26 PHE B O 1
ATOM 2050 N N . THR B 1 27 ? -13.414 -3.1 -1.856 1 98.31 27 THR B N 1
ATOM 2051 C CA . THR B 1 27 ? -14.273 -3.006 -0.685 1 98.31 27 THR B CA 1
ATOM 2052 C C . THR B 1 27 ? -15.266 -1.851 -0.83 1 98.31 27 THR B C 1
ATOM 2054 O O . THR B 1 27 ? -14.852 -0.695 -0.975 1 98.31 27 THR B O 1
ATOM 2057 N N . GLU B 1 28 ? -16.562 -2.148 -0.849 1 97.75 28 GLU B N 1
ATOM 2058 C CA . GLU B 1 28 ? -17.562 -1.085 -0.825 1 97.75 28 GLU B CA 1
ATOM 2059 C C . GLU B 1 28 ? -17.578 -0.37 0.523 1 97.75 28 GLU B C 1
ATOM 2061 O O . GLU B 1 28 ? -17.953 -0.959 1.54 1 97.75 28 GLU B O 1
ATOM 2066 N N . ALA B 1 29 ? -17.062 0.855 0.543 1 97.44 29 ALA B N 1
ATOM 2067 C CA . ALA B 1 29 ? -16.922 1.645 1.764 1 97.44 29 ALA B CA 1
ATOM 2068 C C . ALA B 1 29 ? -17.156 3.129 1.486 1 97.44 29 ALA B C 1
ATOM 2070 O O . ALA B 1 29 ? -16.672 3.658 0.479 1 97.44 29 ALA B O 1
ATOM 2071 N N . ASP B 1 30 ? -17.906 3.834 2.355 1 96.62 30 ASP B N 1
ATOM 2072 C CA . ASP B 1 30 ? -18.156 5.262 2.172 1 96.62 30 ASP B CA 1
ATOM 2073 C C . ASP B 1 30 ? -17.406 6.09 3.207 1 96.62 30 ASP B C 1
ATOM 2075 O O . ASP B 1 30 ? -17.594 7.305 3.297 1 96.62 30 ASP B O 1
ATOM 2079 N N . CYS B 1 31 ? -16.625 5.48 4.035 1 97.31 31 CYS B N 1
ATOM 2080 C CA . CYS B 1 31 ? -15.727 6.105 5.004 1 97.31 31 CYS B CA 1
ATOM 2081 C C . CYS B 1 31 ? -14.578 5.172 5.359 1 97.31 31 CYS B C 1
ATOM 2083 O O . CYS B 1 31 ? -14.602 3.988 5.012 1 97.31 31 CYS B O 1
ATOM 2085 N N . ASP B 1 32 ? -13.617 5.652 6.008 1 97.62 32 ASP B N 1
ATOM 2086 C CA . ASP B 1 32 ? -12.43 4.871 6.355 1 97.62 32 ASP B CA 1
ATOM 2087 C C . ASP B 1 32 ? -12.805 3.652 7.195 1 97.62 32 ASP B C 1
ATOM 2089 O O . ASP B 1 32 ? -12.289 2.555 6.969 1 97.62 32 ASP B O 1
ATOM 2093 N N . GLN B 1 33 ? -13.711 3.838 8.133 1 97.31 33 GLN B N 1
ATOM 2094 C CA . GLN B 1 33 ? -14.016 2.854 9.164 1 97.31 33 GLN B CA 1
ATOM 2095 C C . GLN B 1 33 ? -14.75 1.65 8.578 1 97.31 33 GLN B C 1
ATOM 2097 O O . GLN B 1 33 ? -14.875 0.613 9.234 1 97.31 33 GLN B O 1
ATOM 2102 N N . ALA B 1 34 ? -15.211 1.756 7.332 1 97.69 34 ALA B N 1
ATOM 2103 C CA . ALA B 1 34 ? -15.938 0.672 6.676 1 97.69 34 ALA B CA 1
ATOM 2104 C C . ALA B 1 34 ? -14.984 -0.261 5.934 1 97.69 34 ALA B C 1
ATOM 2106 O O . ALA B 1 34 ? -15.383 -1.338 5.488 1 97.69 34 ALA B O 1
ATOM 2107 N N . HIS B 1 35 ? -13.703 0.044 5.895 1 98.44 35 HIS B N 1
ATOM 2108 C CA . HIS B 1 35 ? -12.727 -0.778 5.199 1 98.44 35 HIS B CA 1
ATOM 2109 C C . HIS B 1 35 ? -12.219 -1.91 6.09 1 98.44 35 HIS B C 1
ATOM 2111 O O . HIS B 1 35 ? -12.531 -1.95 7.281 1 98.44 35 HIS B O 1
ATOM 2117 N N . ILE B 1 36 ? -11.508 -2.848 5.516 1 98.5 36 ILE B N 1
ATOM 2118 C CA . ILE B 1 36 ? -10.961 -4.035 6.164 1 98.5 36 ILE B CA 1
ATOM 2119 C C . ILE B 1 36 ? -9.688 -3.67 6.926 1 98.5 36 ILE B C 1
ATOM 2121 O O . ILE B 1 36 ? -8.789 -3.021 6.375 1 98.5 36 ILE B O 1
ATOM 2125 N N . ASN B 1 37 ? -9.625 -4 8.25 1 98.81 37 ASN B N 1
ATOM 2126 C CA . ASN B 1 37 ? -8.352 -3.926 8.961 1 98.81 37 ASN B CA 1
ATOM 2127 C C . ASN B 1 37 ? -7.34 -4.922 8.414 1 98.81 37 ASN B C 1
ATOM 2129 O O . ASN B 1 37 ? -7.664 -6.094 8.211 1 98.81 37 ASN B O 1
ATOM 2133 N N . MET B 1 38 ? -6.145 -4.48 8.102 1 98.88 38 MET B N 1
ATOM 2134 C CA . MET B 1 38 ? -5.066 -5.352 7.645 1 98.88 38 MET B CA 1
ATOM 2135 C C . MET B 1 38 ? -3.809 -5.141 8.484 1 98.88 38 MET B C 1
ATOM 2137 O O . MET B 1 38 ? -3.414 -4.004 8.75 1 98.88 38 MET B O 1
ATOM 2141 N N . LEU B 1 39 ? -3.258 -6.141 8.977 1 98.75 39 LEU B N 1
ATOM 2142 C CA . LEU B 1 39 ? -1.926 -6.152 9.57 1 98.75 39 LEU B CA 1
ATOM 2143 C C . LEU B 1 39 ? -0.887 -6.645 8.57 1 98.75 39 LEU B C 1
ATOM 2145 O O . LEU B 1 39 ? -0.836 -7.84 8.258 1 98.75 39 LEU B O 1
ATOM 2149 N N . ILE B 1 40 ? -0.016 -5.719 8.102 1 98.88 40 ILE B N 1
ATOM 2150 C CA . ILE B 1 40 ? 0.846 -6.004 6.957 1 98.88 40 ILE B CA 1
ATOM 2151 C C . ILE B 1 40 ? 2.305 -6.047 7.41 1 98.88 40 ILE B C 1
ATOM 2153 O O . ILE B 1 40 ? 2.84 -5.043 7.891 1 98.88 40 ILE B O 1
ATOM 2157 N N . PHE B 1 41 ? 2.893 -7.195 7.312 1 98.75 41 PHE B N 1
ATOM 2158 C CA . PHE B 1 41 ? 4.336 -7.348 7.445 1 98.75 41 PHE B CA 1
ATOM 2159 C C . PHE B 1 41 ? 5.023 -7.203 6.09 1 98.75 41 PHE B C 1
ATOM 2161 O O . PHE B 1 41 ? 5.211 -8.188 5.375 1 98.75 41 PHE B O 1
ATOM 2168 N N . ASN B 1 42 ? 5.309 -5.988 5.719 1 98.81 42 ASN B N 1
ATOM 2169 C CA . ASN B 1 42 ? 6.145 -5.777 4.539 1 98.81 42 ASN B CA 1
ATOM 2170 C C . ASN B 1 42 ? 7.605 -6.129 4.82 1 98.81 42 ASN B C 1
ATOM 2172 O O . ASN B 1 42 ? 8.438 -5.242 4.984 1 98.81 42 ASN B O 1
ATOM 2176 N N . HIS B 1 43 ? 7.863 -7.426 4.812 1 98.62 43 HIS B N 1
ATOM 2177 C CA . HIS B 1 43 ? 9.117 -8.016 5.277 1 98.62 43 HIS B CA 1
ATOM 2178 C C . HIS B 1 43 ? 10.07 -8.266 4.117 1 98.62 43 HIS B C 1
ATOM 2180 O O . HIS B 1 43 ? 10.328 -9.422 3.766 1 98.62 43 HIS B O 1
ATOM 2186 N N . CYS B 1 44 ? 10.734 -7.238 3.689 1 98.31 44 CYS B N 1
ATOM 2187 C CA . CYS B 1 44 ? 11.477 -7.219 2.432 1 98.31 44 CYS B CA 1
ATOM 2188 C C . CYS B 1 44 ? 12.734 -8.078 2.527 1 98.31 44 CYS B C 1
ATOM 2190 O O . CYS B 1 44 ? 13.219 -8.586 1.518 1 98.31 44 CYS B O 1
ATOM 2192 N N . THR B 1 45 ? 13.242 -8.305 3.723 1 97.69 45 THR B N 1
ATOM 2193 C CA . THR B 1 45 ? 14.531 -8.977 3.877 1 97.69 45 THR B CA 1
ATOM 2194 C C . THR B 1 45 ? 14.359 -10.492 3.781 1 97.69 45 THR B C 1
ATOM 2196 O O . THR B 1 45 ? 15.344 -11.234 3.795 1 97.69 45 THR B O 1
ATOM 2199 N N . ILE B 1 46 ? 13.125 -10.992 3.703 1 98.38 46 ILE B N 1
ATOM 2200 C CA . ILE B 1 46 ? 12.906 -12.406 3.422 1 98.38 46 ILE B CA 1
ATOM 2201 C C . ILE B 1 46 ? 13.617 -12.789 2.125 1 98.38 46 ILE B C 1
ATOM 2203 O O . ILE B 1 46 ? 13.555 -12.055 1.137 1 98.38 46 ILE B O 1
ATOM 2207 N N . GLY B 1 47 ? 14.266 -13.906 2.105 1 97.94 47 GLY B N 1
ATOM 2208 C CA . GLY B 1 47 ? 15.062 -14.352 0.973 1 97.94 47 GLY B CA 1
ATOM 2209 C C . GLY B 1 47 ? 14.25 -14.523 -0.297 1 97.94 47 GLY B C 1
ATOM 2210 O O . GLY B 1 47 ? 13.07 -14.867 -0.242 1 97.94 47 GLY B O 1
ATOM 2211 N N . ASP B 1 48 ? 14.93 -14.297 -1.39 1 98.62 48 ASP B N 1
ATOM 2212 C CA . ASP B 1 48 ? 14.289 -14.453 -2.693 1 98.62 48 ASP B CA 1
ATOM 2213 C C . ASP B 1 48 ? 13.828 -15.898 -2.904 1 98.62 48 ASP B C 1
ATOM 2215 O O . ASP B 1 48 ? 14.625 -16.828 -2.814 1 98.62 48 ASP B O 1
ATOM 2219 N N . ARG B 1 49 ? 12.609 -16.078 -3.166 1 98.81 49 ARG B N 1
ATOM 2220 C CA . ARG B 1 49 ? 12.008 -17.391 -3.295 1 98.81 49 ARG B CA 1
ATOM 2221 C C . ARG B 1 49 ? 12.562 -18.141 -4.508 1 98.81 49 ARG B C 1
ATOM 2223 O O . ARG B 1 49 ? 12.992 -19.281 -4.402 1 98.81 49 ARG B O 1
ATOM 2230 N N . THR B 1 50 ? 12.578 -17.406 -5.637 1 98.69 50 THR B N 1
ATOM 2231 C CA . THR B 1 50 ? 13.039 -18.031 -6.871 1 98.69 50 THR B CA 1
ATOM 2232 C C . THR B 1 50 ? 14.508 -18.438 -6.754 1 98.69 50 THR B C 1
ATOM 2234 O O . THR B 1 50 ? 14.891 -19.531 -7.168 1 98.69 50 THR B O 1
ATOM 2237 N N . ALA B 1 51 ? 15.312 -17.547 -6.172 1 98.56 51 ALA B N 1
ATOM 2238 C CA . ALA B 1 51 ? 16.734 -17.844 -6.008 1 98.56 51 ALA B CA 1
ATOM 2239 C C . ALA B 1 51 ? 16.953 -19.062 -5.117 1 98.56 51 ALA B C 1
ATOM 2241 O O . ALA B 1 51 ? 17.812 -19.891 -5.387 1 98.56 51 ALA B O 1
ATOM 2242 N N . TYR B 1 52 ? 16.203 -19.172 -4.078 1 98.75 52 TYR B N 1
ATOM 2243 C CA . TYR B 1 52 ? 16.328 -20.312 -3.18 1 98.75 52 TYR B CA 1
ATOM 2244 C C . TYR B 1 52 ? 15.898 -21.609 -3.875 1 98.75 52 TYR B C 1
ATOM 2246 O O . TYR B 1 52 ? 16.609 -22.609 -3.824 1 98.75 52 TYR B O 1
ATOM 2254 N N . ILE B 1 53 ? 14.758 -21.578 -4.555 1 98.44 53 ILE B N 1
ATOM 2255 C CA . ILE B 1 53 ? 14.164 -22.75 -5.191 1 98.44 53 ILE B CA 1
ATOM 2256 C C . ILE B 1 53 ? 15.086 -23.266 -6.293 1 98.44 53 ILE B C 1
ATOM 2258 O O . ILE B 1 53 ? 15.25 -24.484 -6.453 1 98.44 53 ILE B O 1
ATOM 2262 N N . SER B 1 54 ? 15.719 -22.359 -7.043 1 97.81 54 SER B N 1
ATOM 2263 C CA . SER B 1 54 ? 16.562 -22.734 -8.172 1 97.81 54 SER B CA 1
ATOM 2264 C C . SER B 1 54 ? 17.938 -23.172 -7.715 1 97.81 54 SER B C 1
ATOM 2266 O O . SER B 1 54 ? 18.719 -23.719 -8.5 1 97.81 54 SER B O 1
ATOM 2268 N N . GLY B 1 55 ? 18.25 -22.859 -6.441 1 97.88 55 GLY B N 1
ATOM 2269 C CA . GLY B 1 55 ? 19.578 -23.188 -5.922 1 97.88 55 GLY B CA 1
ATOM 2270 C C . GLY B 1 55 ? 20.578 -22.062 -6.102 1 97.88 55 GLY B C 1
ATOM 2271 O O . GLY B 1 55 ? 21.734 -22.188 -5.711 1 97.88 55 GLY B O 1
ATOM 2272 N N . ALA B 1 56 ? 20.109 -20.953 -6.633 1 97.56 56 ALA B N 1
ATOM 2273 C CA . ALA B 1 56 ? 21 -19.812 -6.852 1 97.56 56 ALA B CA 1
ATOM 2274 C C . ALA B 1 56 ? 21.344 -19.125 -5.531 1 97.56 56 ALA B C 1
ATOM 2276 O O . ALA B 1 56 ? 22.344 -18.406 -5.438 1 97.56 56 ALA B O 1
ATOM 2277 N N . SER B 1 57 ? 20.594 -19.297 -4.516 1 97.69 57 SER B N 1
ATOM 2278 C CA . SER B 1 57 ? 20.844 -18.781 -3.174 1 97.69 57 SER B CA 1
ATOM 2279 C C . SER B 1 57 ? 20.547 -19.828 -2.113 1 97.69 57 SER B C 1
ATOM 2281 O O . SER B 1 57 ? 19.609 -20.625 -2.268 1 97.69 57 SER B O 1
ATOM 2283 N N . ASP B 1 58 ? 21.297 -19.781 -1.025 1 97.44 58 ASP B N 1
ATOM 2284 C CA . ASP B 1 58 ? 21.078 -20.703 0.083 1 97.44 58 ASP B CA 1
ATOM 2285 C C . ASP B 1 58 ? 20.219 -20.062 1.168 1 97.44 58 ASP B C 1
ATOM 2287 O O . ASP B 1 58 ? 19.891 -20.703 2.168 1 97.44 58 ASP B O 1
ATOM 2291 N N . LYS B 1 59 ? 19.875 -18.859 0.979 1 97.5 59 LYS B N 1
ATOM 2292 C CA . LYS B 1 59 ? 19.062 -18.156 1.965 1 97.5 59 LYS B CA 1
ATOM 2293 C C . LYS B 1 59 ? 17.609 -18.641 1.913 1 97.5 59 LYS B C 1
ATOM 2295 O O . LYS B 1 59 ? 16.828 -18.172 1.082 1 97.5 59 LYS B O 1
ATOM 2300 N N . ASP B 1 60 ? 17.266 -19.484 2.857 1 98.62 60 ASP B N 1
ATOM 2301 C CA . ASP B 1 60 ? 15.93 -20.078 2.932 1 98.62 60 ASP B CA 1
ATOM 2302 C C . ASP B 1 60 ? 14.906 -19.047 3.414 1 98.62 60 ASP B C 1
ATOM 2304 O O . ASP B 1 60 ? 15 -18.547 4.539 1 98.62 60 ASP B O 1
ATOM 2308 N N . PRO B 1 61 ? 13.914 -18.734 2.602 1 98.69 61 PRO B N 1
ATOM 2309 C CA . PRO B 1 61 ? 12.922 -17.734 3.016 1 98.69 61 PRO B CA 1
ATOM 2310 C C . PRO B 1 61 ? 11.922 -18.297 4.031 1 98.69 61 PRO B C 1
ATOM 2312 O O . PRO B 1 61 ? 11.227 -17.516 4.695 1 98.69 61 PRO B O 1
ATOM 2315 N N . LEU B 1 62 ? 11.797 -19.594 4.16 1 98.75 62 LEU B N 1
ATOM 2316 C CA . LEU B 1 62 ? 10.688 -20.25 4.84 1 98.75 62 LEU B CA 1
ATOM 2317 C C . LEU B 1 62 ? 10.68 -19.906 6.324 1 98.75 62 LEU B C 1
ATOM 2319 O O . LEU B 1 62 ? 9.633 -19.578 6.887 1 98.75 62 LEU B O 1
ATOM 2323 N N . PRO B 1 63 ? 11.82 -19.922 7.055 1 98.62 63 PRO B N 1
ATOM 2324 C CA . PRO B 1 63 ? 11.773 -19.672 8.492 1 98.62 63 PRO B CA 1
ATOM 2325 C C . PRO B 1 63 ? 11.188 -18.297 8.836 1 98.62 63 PRO B C 1
ATOM 2327 O O . PRO B 1 63 ? 10.391 -18.172 9.766 1 98.62 63 PRO B O 1
ATOM 2330 N N . LEU B 1 64 ? 11.562 -17.297 8.086 1 98.5 64 LEU B N 1
ATOM 2331 C CA . LEU B 1 64 ? 11.055 -15.961 8.359 1 98.5 64 LEU B CA 1
ATOM 2332 C C . LEU B 1 64 ? 9.57 -15.859 8 1 98.5 64 LEU B C 1
ATOM 2334 O O . LEU B 1 64 ? 8.82 -15.148 8.672 1 98.5 64 LEU B O 1
ATOM 2338 N N . MET B 1 65 ? 9.148 -16.562 6.934 1 98.81 65 MET B N 1
ATOM 2339 C CA . MET B 1 65 ? 7.734 -16.562 6.57 1 98.81 65 MET B CA 1
ATOM 2340 C C . MET B 1 65 ? 6.895 -17.25 7.645 1 98.81 65 MET B C 1
ATOM 2342 O O . MET B 1 65 ? 5.789 -16.797 7.953 1 98.81 65 MET B O 1
ATOM 2346 N N . ILE B 1 66 ? 7.422 -18.312 8.188 1 98.88 66 ILE B N 1
ATOM 2347 C CA . ILE B 1 66 ? 6.742 -19.016 9.266 1 98.88 66 ILE B CA 1
ATOM 2348 C C . ILE B 1 66 ? 6.668 -18.125 10.508 1 98.88 66 ILE B C 1
ATOM 2350 O O . ILE B 1 66 ? 5.629 -18.062 11.164 1 98.88 66 ILE B O 1
ATOM 2354 N N . GLU B 1 67 ? 7.762 -17.469 10.82 1 98.5 67 GLU B N 1
ATOM 2355 C CA . GLU B 1 67 ? 7.773 -16.531 11.938 1 98.5 67 GLU B CA 1
ATOM 2356 C C . GLU B 1 67 ? 6.715 -15.453 11.766 1 98.5 67 GLU B C 1
ATOM 2358 O O . GLU B 1 67 ? 5.988 -15.133 12.703 1 98.5 67 GLU B O 1
ATOM 2363 N N . ASP B 1 68 ? 6.637 -14.906 10.594 1 98.56 68 ASP B N 1
ATOM 2364 C CA . ASP B 1 68 ? 5.633 -13.883 10.305 1 98.56 68 ASP B CA 1
ATOM 2365 C C . ASP B 1 68 ? 4.223 -14.445 10.469 1 98.56 68 ASP B C 1
ATOM 2367 O O . ASP B 1 68 ? 3.35 -13.781 11.031 1 98.56 68 ASP B O 1
ATOM 2371 N N . ALA B 1 69 ? 4.012 -15.617 9.953 1 98.81 69 ALA B N 1
ATOM 2372 C CA . ALA B 1 69 ? 2.705 -16.25 10.086 1 98.81 69 ALA B CA 1
ATOM 2373 C C . ALA B 1 69 ? 2.322 -16.438 11.555 1 98.81 69 ALA B C 1
ATOM 2375 O O . ALA B 1 69 ? 1.19 -16.141 11.945 1 98.81 69 ALA B O 1
ATOM 2376 N N . HIS B 1 70 ? 3.234 -16.875 12.344 1 98.62 70 HIS B N 1
ATOM 2377 C CA . HIS B 1 70 ? 2.994 -17.062 13.766 1 98.62 70 HIS B CA 1
ATOM 2378 C C . HIS B 1 70 ? 2.627 -15.734 14.438 1 98.62 70 HIS B C 1
ATOM 2380 O O . HIS B 1 70 ? 1.704 -15.688 15.258 1 98.62 70 HIS B O 1
ATOM 2386 N N . GLU B 1 71 ? 3.41 -14.719 14.133 1 97.25 71 GLU B N 1
ATOM 2387 C CA . GLU B 1 71 ? 3.162 -13.414 14.75 1 97.25 71 GLU B CA 1
ATOM 2388 C C . GLU B 1 71 ? 1.787 -12.875 14.359 1 97.25 71 GLU B C 1
ATOM 2390 O O . GLU B 1 71 ? 1.071 -12.328 15.195 1 97.25 71 GLU B O 1
ATOM 2395 N N . LEU B 1 72 ? 1.418 -13.031 13.094 1 98.12 72 LEU B N 1
ATOM 2396 C CA . LEU B 1 72 ? 0.107 -12.594 12.633 1 98.12 72 LEU B CA 1
ATOM 2397 C C . LEU B 1 72 ? -1.006 -13.336 13.359 1 98.12 72 LEU B C 1
ATOM 2399 O O . LEU B 1 72 ? -1.984 -12.727 13.797 1 98.12 72 LEU B O 1
ATOM 2403 N N . ALA B 1 73 ? -0.877 -14.625 13.453 1 97.88 73 ALA B N 1
ATOM 2404 C CA . ALA B 1 73 ? -1.858 -15.422 14.188 1 97.88 73 ALA B CA 1
ATOM 2405 C C . ALA B 1 73 ? -1.94 -14.984 15.648 1 97.88 73 ALA B C 1
ATOM 2407 O O . ALA B 1 73 ? -3.035 -14.859 16.203 1 97.88 73 ALA B O 1
ATOM 2408 N N . ALA B 1 74 ? -0.793 -14.727 16.25 1 95.88 74 ALA B N 1
ATOM 2409 C CA . ALA B 1 74 ? -0.725 -14.328 17.641 1 95.88 74 ALA B CA 1
ATOM 2410 C C . ALA B 1 74 ? -1.4 -12.984 17.875 1 95.88 74 ALA B C 1
ATOM 2412 O O . ALA B 1 74 ? -1.958 -12.727 18.938 1 95.88 74 ALA B O 1
ATOM 2413 N N . GLN B 1 75 ? -1.396 -12.188 16.875 1 95.5 75 GLN B N 1
ATOM 2414 C CA . GLN B 1 75 ? -2 -10.859 16.953 1 95.5 75 GLN B CA 1
ATOM 2415 C C . GLN B 1 75 ? -3.508 -10.93 16.719 1 95.5 75 GLN B C 1
ATOM 2417 O O . GLN B 1 75 ? -4.191 -9.906 16.75 1 95.5 75 GLN B O 1
ATOM 2422 N N . GLY B 1 76 ? -4.016 -12.109 16.422 1 96.62 76 GLY B N 1
ATOM 2423 C CA . GLY B 1 76 ? -5.457 -12.305 16.344 1 96.62 76 GLY B CA 1
ATOM 2424 C C . GLY B 1 76 ? -6.012 -12.125 14.945 1 96.62 76 GLY B C 1
ATOM 2425 O O . GLY B 1 76 ? -7.207 -11.875 14.773 1 96.62 76 GLY B O 1
ATOM 2426 N N . CYS B 1 77 ? -5.184 -12.195 13.914 1 98.38 77 CYS B N 1
ATOM 2427 C CA . CYS B 1 77 ? -5.672 -12.117 12.547 1 98.38 77 CYS B CA 1
ATOM 2428 C C . CYS B 1 77 ? -6.621 -13.266 12.234 1 98.38 77 CYS B C 1
ATOM 2430 O O . CYS B 1 77 ? -6.445 -14.375 12.742 1 98.38 77 CYS B O 1
ATOM 2432 N N . ARG B 1 78 ? -7.617 -13 11.414 1 98.31 78 ARG B N 1
ATOM 2433 C CA . ARG B 1 78 ? -8.633 -13.984 11.07 1 98.31 78 ARG B CA 1
ATOM 2434 C C . ARG B 1 78 ? -8.102 -14.992 10.055 1 98.31 78 ARG B C 1
ATOM 2436 O O . ARG B 1 78 ? -8.43 -16.172 10.109 1 98.31 78 ARG B O 1
ATOM 2443 N N . PHE B 1 79 ? -7.379 -14.547 9.133 1 98.81 79 PHE B N 1
ATOM 2444 C CA . PHE B 1 79 ? -6.715 -15.344 8.109 1 98.81 79 PHE B CA 1
ATOM 2445 C C . PHE B 1 79 ? -5.523 -14.594 7.527 1 98.81 79 PHE B C 1
ATOM 2447 O O . PHE B 1 79 ? -5.324 -13.414 7.82 1 98.81 79 PHE B O 1
ATOM 2454 N N . ILE B 1 80 ? -4.719 -15.344 6.789 1 98.94 80 ILE B N 1
ATOM 2455 C CA . ILE B 1 80 ? -3.48 -14.781 6.258 1 98.94 80 ILE B CA 1
ATOM 2456 C C . ILE B 1 80 ? -3.504 -14.836 4.734 1 98.94 80 ILE B C 1
ATOM 2458 O O . ILE B 1 80 ? -3.998 -15.797 4.145 1 98.94 80 ILE B O 1
ATOM 2462 N N . VAL B 1 81 ? -3.029 -13.789 4.105 1 98.94 81 VAL B N 1
ATOM 2463 C CA . VAL B 1 81 ? -2.801 -13.773 2.666 1 98.94 81 VAL B CA 1
ATOM 2464 C C . VAL B 1 81 ? -1.335 -13.453 2.379 1 98.94 81 VAL B C 1
ATOM 2466 O O . VAL B 1 81 ? -0.678 -12.766 3.164 1 98.94 81 VAL B O 1
ATOM 2469 N N . ILE B 1 82 ? -0.815 -13.961 1.308 1 98.94 82 ILE B N 1
ATOM 2470 C CA . ILE B 1 82 ? 0.554 -13.758 0.845 1 98.94 82 ILE B CA 1
ATOM 2471 C C . ILE B 1 82 ? 0.545 -13.328 -0.62 1 98.94 82 ILE B C 1
ATOM 2473 O O . ILE B 1 82 ? 0.448 -14.164 -1.52 1 98.94 82 ILE B O 1
ATOM 2477 N N . PRO B 1 83 ? 0.677 -12.023 -0.882 1 98.88 83 PRO B N 1
ATOM 2478 C CA . PRO B 1 83 ? 0.66 -11.562 -2.271 1 98.88 83 PRO B CA 1
ATOM 2479 C C . PRO B 1 83 ? 1.958 -11.875 -3.014 1 98.88 83 PRO B C 1
ATOM 2481 O O . PRO B 1 83 ? 2.646 -10.953 -3.471 1 98.88 83 PRO B O 1
ATOM 2484 N N . CYS B 1 84 ? 2.221 -13.102 -3.145 1 98.88 84 CYS B N 1
ATOM 2485 C CA . CYS B 1 84 ? 3.371 -13.656 -3.844 1 98.88 84 CYS B CA 1
ATOM 2486 C C . CYS B 1 84 ? 3.088 -15.078 -4.312 1 98.88 84 CYS B C 1
ATOM 2488 O O . CYS B 1 84 ? 2.93 -15.984 -3.49 1 98.88 84 CYS B O 1
ATOM 2490 N N . ASN B 1 85 ? 3.107 -15.312 -5.586 1 98.81 85 ASN B N 1
ATOM 2491 C CA . ASN B 1 85 ? 2.809 -16.625 -6.141 1 98.81 85 ASN B CA 1
ATOM 2492 C C . ASN B 1 85 ? 3.924 -17.625 -5.848 1 98.81 85 ASN B C 1
ATOM 2494 O O . ASN B 1 85 ? 3.66 -18.75 -5.414 1 98.81 85 ASN B O 1
ATOM 2498 N N . THR B 1 86 ? 5.176 -17.203 -6.016 1 98.81 86 THR B N 1
ATOM 2499 C CA . THR B 1 86 ? 6.301 -18.109 -5.828 1 98.81 86 THR B CA 1
ATOM 2500 C C . THR B 1 86 ? 6.379 -18.578 -4.375 1 98.81 86 THR B C 1
ATOM 2502 O O . THR B 1 86 ? 6.75 -19.719 -4.109 1 98.81 86 THR B O 1
ATOM 2505 N N . ALA B 1 87 ? 5.984 -17.75 -3.475 1 98.81 87 ALA B N 1
ATOM 2506 C CA . ALA B 1 87 ? 6.031 -18.094 -2.055 1 98.81 87 ALA B CA 1
ATOM 2507 C C . ALA B 1 87 ? 5.078 -19.234 -1.735 1 98.81 87 ALA B C 1
ATOM 2509 O O . ALA B 1 87 ? 5.242 -19.922 -0.723 1 98.81 87 ALA B O 1
ATOM 2510 N N . HIS B 1 88 ? 4.117 -19.5 -2.549 1 98.69 88 HIS B N 1
ATOM 2511 C CA . HIS B 1 88 ? 3.119 -20.516 -2.26 1 98.69 88 HIS B CA 1
ATOM 2512 C C . HIS B 1 88 ? 3.672 -21.922 -2.52 1 98.69 88 HIS B C 1
ATOM 2514 O O . HIS B 1 88 ? 3.02 -22.922 -2.211 1 98.69 88 HIS B O 1
ATOM 2520 N N . TYR B 1 89 ? 4.91 -21.953 -3.111 1 98.5 89 TYR B N 1
ATOM 2521 C CA . TYR B 1 89 ? 5.652 -23.203 -3.045 1 98.5 89 TYR B CA 1
ATOM 2522 C C . TYR B 1 89 ? 5.73 -23.719 -1.611 1 98.5 89 TYR B C 1
ATOM 2524 O O . TYR B 1 89 ? 5.707 -24.922 -1.376 1 98.5 89 TYR B O 1
ATOM 2532 N N . PHE B 1 90 ? 5.766 -22.797 -0.66 1 98.69 90 PHE B N 1
ATOM 2533 C CA . PHE B 1 90 ? 5.918 -23.125 0.751 1 98.69 90 PHE B CA 1
ATOM 2534 C C . PHE B 1 90 ? 4.562 -23.188 1.445 1 98.69 90 PHE B C 1
ATOM 2536 O O . PHE B 1 90 ? 4.488 -23.156 2.676 1 98.69 90 PHE B O 1
ATOM 2543 N N . TYR B 1 91 ? 3.473 -23.266 0.744 1 98.62 91 TYR B N 1
ATOM 2544 C CA . TYR B 1 91 ? 2.121 -23.094 1.269 1 98.62 91 TYR B CA 1
ATOM 2545 C C . TYR B 1 91 ? 1.84 -24.109 2.379 1 98.62 91 TYR B C 1
ATOM 2547 O O . TYR B 1 91 ? 1.387 -23.734 3.463 1 98.62 91 TYR B O 1
ATOM 2555 N N . GLU B 1 92 ? 2.121 -25.359 2.129 1 98.62 92 GLU B N 1
ATOM 2556 C CA . GLU B 1 92 ? 1.777 -26.391 3.102 1 98.62 92 GLU B CA 1
ATOM 2557 C C . GLU B 1 92 ? 2.523 -26.188 4.418 1 98.62 92 GLU B C 1
ATOM 2559 O O . GLU B 1 92 ? 1.954 -26.375 5.496 1 98.62 92 GLU B O 1
ATOM 2564 N N . ASP B 1 93 ? 3.814 -25.828 4.332 1 98.81 93 ASP B N 1
ATOM 2565 C CA . ASP B 1 93 ? 4.609 -25.562 5.523 1 98.81 93 ASP B CA 1
ATOM 2566 C C . ASP B 1 93 ? 4.047 -24.375 6.309 1 98.81 93 ASP B C 1
ATOM 2568 O O . ASP B 1 93 ? 3.951 -24.422 7.539 1 98.81 93 ASP B O 1
ATOM 2572 N N . ILE B 1 94 ? 3.631 -23.344 5.609 1 98.88 94 ILE B N 1
ATOM 2573 C CA . ILE B 1 94 ? 3.135 -22.141 6.254 1 98.88 94 ILE B CA 1
ATOM 2574 C C . ILE B 1 94 ? 1.774 -22.406 6.891 1 98.88 94 ILE B C 1
ATOM 2576 O O . ILE B 1 94 ? 1.542 -22.047 8.047 1 98.88 94 ILE B O 1
ATOM 2580 N N . GLN B 1 95 ? 0.857 -23.047 6.102 1 98.81 95 GLN B N 1
ATOM 2581 C CA . GLN B 1 95 ? -0.466 -23.375 6.625 1 98.81 95 GLN B CA 1
ATOM 2582 C C . GLN B 1 95 ? -0.367 -24.281 7.852 1 98.81 95 GLN B C 1
ATOM 2584 O O . GLN B 1 95 ? -1.092 -24.078 8.828 1 98.81 95 GLN B O 1
ATOM 2589 N N . SER B 1 96 ? 0.521 -25.203 7.836 1 98.69 96 SER B N 1
ATOM 2590 C CA . SER B 1 96 ? 0.657 -26.141 8.938 1 98.69 96 SER B CA 1
ATOM 2591 C C . SER B 1 96 ? 1.219 -25.469 10.18 1 98.69 96 SER B C 1
ATOM 2593 O O . SER B 1 96 ? 1.058 -25.969 11.297 1 98.69 96 SER B O 1
ATOM 2595 N N . ALA B 1 97 ? 1.869 -24.359 10.016 1 98.44 97 ALA B N 1
ATOM 2596 C CA . ALA B 1 97 ? 2.541 -23.672 11.117 1 98.44 97 ALA B CA 1
ATOM 2597 C C . ALA B 1 97 ? 1.548 -22.875 11.953 1 98.44 97 ALA B C 1
ATOM 2599 O O . ALA B 1 97 ? 1.854 -22.469 13.078 1 98.44 97 ALA B O 1
ATOM 2600 N N . VAL B 1 98 ? 0.366 -22.625 11.398 1 98.69 98 VAL B N 1
ATOM 2601 C CA . VAL B 1 98 ? -0.608 -21.797 12.102 1 98.69 98 VAL B CA 1
ATOM 2602 C C . VAL B 1 98 ? -1.989 -22.438 12.023 1 98.69 98 VAL B C 1
ATOM 2604 O O . VAL B 1 98 ? -2.26 -23.234 11.117 1 98.69 98 VAL B O 1
ATOM 2607 N N . ASP B 1 99 ? -2.891 -22.031 12.898 1 98.25 99 ASP B N 1
ATOM 2608 C CA . ASP B 1 99 ? -4.219 -22.625 12.984 1 98.25 99 ASP B CA 1
ATOM 2609 C C . ASP B 1 99 ? -5.242 -21.812 12.211 1 98.25 99 ASP B C 1
ATOM 2611 O O . ASP B 1 99 ? -6.383 -22.25 12.023 1 98.25 99 ASP B O 1
ATOM 2615 N N . ILE B 1 100 ? -4.887 -20.656 11.789 1 98.44 100 ILE B N 1
ATOM 2616 C CA . ILE B 1 100 ? -5.809 -19.844 11.008 1 98.44 100 ILE B CA 1
ATOM 2617 C C . ILE B 1 100 ? -5.57 -20.078 9.516 1 98.44 100 ILE B C 1
ATOM 2619 O O . ILE B 1 100 ? -4.465 -20.453 9.109 1 98.44 100 ILE B O 1
ATOM 2623 N N . PRO B 1 101 ? -6.566 -19.859 8.688 1 98.81 101 PRO B N 1
ATOM 2624 C CA . PRO B 1 101 ? -6.441 -20.156 7.254 1 98.81 101 PRO B CA 1
ATOM 2625 C C . PRO B 1 101 ? -5.434 -19.25 6.551 1 98.81 101 PRO B C 1
ATOM 2627 O O . PRO B 1 101 ? -5.352 -18.062 6.855 1 98.81 101 PRO B O 1
ATOM 2630 N N . VAL B 1 102 ? -4.691 -19.859 5.684 1 98.94 102 VAL B N 1
ATOM 2631 C CA . VAL B 1 102 ? -3.889 -19.125 4.703 1 98.94 102 VAL B CA 1
ATOM 2632 C C . VAL B 1 102 ? -4.512 -19.266 3.318 1 98.94 102 VAL B C 1
ATOM 2634 O O . VAL B 1 102 ? -4.762 -20.375 2.854 1 98.94 102 VAL B O 1
ATOM 2637 N N . VAL B 1 103 ? -4.832 -18.188 2.652 1 98.88 103 VAL B N 1
ATOM 2638 C CA . VAL B 1 103 ? -5.469 -18.219 1.339 1 98.88 103 VAL B CA 1
ATOM 2639 C C . VAL B 1 103 ? -4.453 -18.656 0.286 1 98.88 103 VAL B C 1
ATOM 2641 O O . VAL B 1 103 ? -3.338 -18.141 0.23 1 98.88 103 VAL B O 1
ATOM 2644 N N . ASN B 1 104 ? -4.77 -19.625 -0.481 1 98.69 104 ASN B N 1
ATOM 2645 C CA . ASN B 1 104 ? -3.891 -20.125 -1.533 1 98.69 104 ASN B CA 1
ATOM 2646 C C . ASN B 1 104 ? -4.117 -19.375 -2.848 1 98.69 104 ASN B C 1
ATOM 2648 O O . ASN B 1 104 ? -5.086 -19.641 -3.559 1 98.69 104 ASN B O 1
ATOM 2652 N N . ILE B 1 105 ? -3.24 -18.516 -3.201 1 98.69 105 ILE B N 1
ATOM 2653 C CA . ILE B 1 105 ? -3.398 -17.625 -4.34 1 98.69 105 ILE B CA 1
ATOM 2654 C C . ILE B 1 105 ? -3.43 -18.422 -5.633 1 98.69 105 ILE B C 1
ATOM 2656 O O . ILE B 1 105 ? -4.16 -18.094 -6.57 1 98.69 105 ILE B O 1
ATOM 2660 N N . VAL B 1 106 ? -2.721 -19.5 -5.73 1 98.5 106 VAL B N 1
ATOM 2661 C CA . VAL B 1 106 ? -2.631 -20.328 -6.934 1 98.5 106 VAL B CA 1
ATOM 2662 C C . VAL B 1 106 ? -3.961 -21.047 -7.176 1 98.5 106 VAL B C 1
ATOM 2664 O O . VAL B 1 106 ? -4.539 -20.938 -8.258 1 98.5 106 VAL B O 1
ATOM 2667 N N . ARG B 1 107 ? -4.457 -21.672 -6.145 1 97.12 107 ARG B N 1
ATOM 2668 C CA . ARG B 1 107 ? -5.707 -22.422 -6.262 1 97.12 107 ARG B CA 1
ATOM 2669 C C . ARG B 1 107 ? -6.875 -21.484 -6.555 1 97.12 107 ARG B C 1
ATOM 2671 O O . ARG B 1 107 ? -7.727 -21.781 -7.391 1 97.12 107 ARG B O 1
ATOM 2678 N N . GLU B 1 108 ? -6.891 -20.375 -5.852 1 97 108 GLU B N 1
ATOM 2679 C CA . GLU B 1 108 ? -7.973 -19.422 -6.09 1 97 108 GLU B CA 1
ATOM 2680 C C . GLU B 1 108 ? -7.902 -18.844 -7.504 1 97 108 GLU B C 1
ATOM 2682 O O . GLU B 1 108 ? -8.93 -18.672 -8.156 1 97 108 GLU B O 1
ATOM 2687 N N . THR B 1 109 ? -6.719 -18.531 -7.992 1 96.81 109 THR B N 1
ATOM 2688 C CA . THR B 1 109 ? -6.559 -17.984 -9.336 1 96.81 109 THR B CA 1
ATOM 2689 C C . THR B 1 109 ? -7.055 -18.984 -10.383 1 96.81 109 THR B C 1
ATOM 2691 O O . THR B 1 109 ? -7.754 -18.609 -11.32 1 96.81 109 THR B O 1
ATOM 2694 N N . LEU B 1 110 ? -6.754 -20.25 -10.227 1 95.75 110 LEU B N 1
ATOM 2695 C CA . LEU B 1 110 ? -7.219 -21.281 -11.164 1 95.75 110 LEU B CA 1
ATOM 2696 C C . LEU B 1 110 ? -8.734 -21.406 -11.109 1 95.75 110 LEU B C 1
ATOM 2698 O O . LEU B 1 110 ? -9.383 -21.609 -12.133 1 95.75 110 LEU B O 1
ATOM 2702 N N . ARG B 1 111 ? -9.234 -21.359 -9.914 1 94.31 111 ARG B N 1
ATOM 2703 C CA . ARG B 1 111 ? -10.68 -21.438 -9.766 1 94.31 111 ARG B CA 1
ATOM 2704 C C . ARG B 1 111 ? -11.367 -20.312 -10.531 1 94.31 111 ARG B C 1
ATOM 2706 O O . ARG B 1 111 ? -12.352 -20.547 -11.242 1 94.31 111 ARG B O 1
ATOM 2713 N N . TYR B 1 112 ? -10.836 -19.078 -10.367 1 94.12 112 TYR B N 1
ATOM 2714 C CA . TYR B 1 112 ? -11.398 -17.938 -11.078 1 94.12 112 TYR B CA 1
ATOM 2715 C C . TYR B 1 112 ? -11.25 -18.109 -12.586 1 94.12 112 TYR B C 1
ATOM 2717 O O . TYR B 1 112 ? -12.172 -17.797 -13.344 1 94.12 112 TYR B O 1
ATOM 2725 N N . ALA B 1 113 ? -10.109 -18.609 -13.008 1 93.38 113 ALA B N 1
ATOM 2726 C CA . ALA B 1 113 ? -9.875 -18.828 -14.43 1 93.38 113 ALA B CA 1
ATOM 2727 C C . ALA B 1 113 ? -10.875 -19.844 -15 1 93.38 113 ALA B C 1
ATOM 2729 O O . ALA B 1 113 ? -11.438 -19.625 -16.078 1 93.38 113 ALA B O 1
ATOM 2730 N N . ALA B 1 114 ? -11.078 -20.859 -14.289 1 91.38 114 ALA B N 1
ATOM 2731 C CA . ALA B 1 114 ? -11.977 -21.922 -14.727 1 91.38 114 ALA B CA 1
ATOM 2732 C C . ALA B 1 114 ? -13.406 -21.422 -14.852 1 91.38 114 ALA B C 1
ATOM 2734 O O . ALA B 1 114 ? -14.156 -21.844 -15.727 1 91.38 114 ALA B O 1
ATOM 2735 N N . CYS B 1 115 ? -13.734 -20.516 -14.031 1 89.94 115 CYS B N 1
ATOM 2736 C CA . CYS B 1 115 ? -15.086 -19.984 -14.008 1 89.94 115 CYS B CA 1
ATOM 2737 C C . CYS B 1 115 ? -15.281 -18.953 -15.117 1 89.94 115 CYS B C 1
ATOM 2739 O O . CYS B 1 115 ? -16.391 -18.812 -15.656 1 89.94 115 CYS B O 1
ATOM 2741 N N . ALA B 1 116 ? -14.281 -18.219 -15.445 1 85.81 116 ALA B N 1
ATOM 2742 C CA . ALA B 1 116 ? -14.367 -17.125 -16.406 1 85.81 116 ALA B CA 1
ATOM 2743 C C . ALA B 1 116 ? -14.32 -17.641 -17.828 1 85.81 116 ALA B C 1
ATOM 2745 O O . ALA B 1 116 ? -14.875 -17.031 -18.75 1 85.81 116 ALA B O 1
ATOM 2746 N N . ALA B 1 117 ? -13.531 -18.594 -18.062 1 75.62 117 ALA B N 1
ATOM 2747 C CA . ALA B 1 117 ? -13.133 -18.969 -19.422 1 75.62 117 ALA B CA 1
ATOM 2748 C C . ALA B 1 117 ? -14.227 -19.797 -20.094 1 75.62 117 ALA B C 1
ATOM 2750 O O . ALA B 1 117 ? -15.008 -20.484 -19.438 1 75.62 117 ALA B O 1
ATOM 2751 N N . LYS B 1 118 ? -14.305 -19.438 -21.5 1 72.88 118 LYS B N 1
ATOM 2752 C CA . LYS B 1 118 ? -15.117 -20.25 -22.375 1 72.88 118 LYS B CA 1
ATOM 2753 C C . LYS B 1 118 ? -14.414 -21.562 -22.719 1 72.88 118 LYS B C 1
ATOM 2755 O O . LYS B 1 118 ? -13.188 -21.609 -22.812 1 72.88 118 LYS B O 1
ATOM 2760 N N . ALA B 1 119 ? -15.055 -22.594 -22.734 1 72.06 119 ALA B N 1
ATOM 2761 C CA . ALA B 1 119 ? -14.516 -23.938 -22.984 1 72.06 119 ALA B CA 1
ATOM 2762 C C . ALA B 1 119 ? -14.055 -24.062 -24.438 1 72.06 119 ALA B C 1
ATOM 2764 O O . ALA B 1 119 ? -14.656 -23.484 -25.344 1 72.06 119 ALA B O 1
ATOM 2765 N N . PRO B 1 120 ? -12.891 -24.688 -24.641 1 85.25 120 PRO B N 1
ATOM 2766 C CA . PRO B 1 120 ? -11.992 -25.344 -23.688 1 85.25 120 PRO B CA 1
ATOM 2767 C C . PRO B 1 120 ? -10.969 -24.391 -23.078 1 85.25 120 PRO B C 1
ATOM 2769 O O . PRO B 1 120 ? -10.375 -23.578 -23.797 1 85.25 120 PRO B O 1
ATOM 2772 N N . LEU B 1 121 ? -10.711 -24.469 -21.812 1 91.62 121 LEU B N 1
ATOM 2773 C CA . LEU B 1 121 ? -9.781 -23.609 -21.094 1 91.62 121 LEU B CA 1
ATOM 2774 C C . LEU B 1 121 ? -8.359 -24.141 -21.203 1 91.62 121 LEU B C 1
ATOM 2776 O O . LEU B 1 121 ? -8.094 -25.312 -20.906 1 91.62 121 LEU B O 1
ATOM 2780 N N . CYS B 1 122 ? -7.492 -23.312 -21.719 1 96.5 122 CYS B N 1
ATOM 2781 C CA . CYS B 1 122 ? -6.051 -23.516 -21.672 1 96.5 122 CYS B CA 1
ATOM 2782 C C . CYS B 1 122 ? -5.34 -22.297 -21.094 1 96.5 122 CYS B C 1
ATOM 2784 O O . CYS B 1 122 ? -5.312 -21.234 -21.703 1 96.5 122 CYS B O 1
ATOM 2786 N N . ILE B 1 123 ? -4.727 -22.547 -19.969 1 97 123 ILE B N 1
ATOM 2787 C CA . ILE B 1 123 ? -4.125 -21.406 -19.297 1 97 123 ILE B CA 1
ATOM 2788 C C . ILE B 1 123 ? -2.674 -21.25 -19.734 1 97 123 ILE B C 1
ATOM 2790 O O . ILE B 1 123 ? -1.943 -22.234 -19.859 1 97 123 ILE B O 1
ATOM 2794 N N . GLY B 1 124 ? -2.312 -20.031 -20.188 1 98.19 124 GLY B N 1
ATOM 2795 C CA . GLY B 1 124 ? -0.918 -19.641 -20.312 1 98.19 124 GLY B CA 1
ATOM 2796 C C . GLY B 1 124 ? -0.341 -19.062 -19.031 1 98.19 124 GLY B C 1
ATOM 2797 O O . GLY B 1 124 ? -0.777 -18 -18.578 1 98.19 124 GLY B O 1
ATOM 2798 N N . ILE B 1 125 ? 0.637 -19.75 -18.469 1 98.75 125 ILE B N 1
ATOM 2799 C CA . ILE B 1 125 ? 1.16 -19.391 -17.156 1 98.75 125 ILE B CA 1
ATOM 2800 C C . ILE B 1 125 ? 2.297 -18.375 -17.297 1 98.75 125 ILE B C 1
ATOM 2802 O O . ILE B 1 125 ? 3.342 -18.703 -17.875 1 98.75 125 ILE B O 1
ATOM 2806 N N . MET B 1 126 ? 2.076 -17.172 -16.875 1 98.62 126 MET B N 1
ATOM 2807 C CA . MET B 1 126 ? 3.133 -16.172 -16.797 1 98.62 126 MET B CA 1
ATOM 2808 C C . MET B 1 126 ? 3.625 -16.016 -15.367 1 98.62 126 MET B C 1
ATOM 2810 O O . MET B 1 126 ? 3.033 -15.281 -14.578 1 98.62 126 MET B O 1
ATOM 2814 N N . ALA B 1 127 ? 4.699 -16.703 -15.055 1 98.81 127 ALA B N 1
ATOM 2815 C CA . ALA B 1 127 ? 5.199 -16.781 -13.688 1 98.81 127 ALA B CA 1
ATOM 2816 C C . ALA B 1 127 ? 6.727 -16.844 -13.656 1 98.81 127 ALA B C 1
ATOM 2818 O O . ALA B 1 127 ? 7.363 -16.953 -14.711 1 98.81 127 ALA B O 1
ATOM 2819 N N . THR B 1 128 ? 7.281 -16.734 -12.516 1 98.75 128 THR B N 1
ATOM 2820 C CA . THR B 1 128 ? 8.727 -16.781 -12.344 1 98.75 128 THR B CA 1
ATOM 2821 C C . THR B 1 128 ? 9.258 -18.188 -12.617 1 98.75 128 THR B C 1
ATOM 2823 O O . THR B 1 128 ? 8.492 -19.156 -12.617 1 98.75 128 THR B O 1
ATOM 2826 N N . ASP B 1 129 ? 10.602 -18.234 -12.758 1 98.69 129 ASP B N 1
ATOM 2827 C CA . ASP B 1 129 ? 11.266 -19.531 -12.844 1 98.69 129 ASP B CA 1
ATOM 2828 C C . ASP B 1 129 ? 10.93 -20.406 -11.641 1 98.69 129 ASP B C 1
ATOM 2830 O O . ASP B 1 129 ? 10.695 -21.609 -11.781 1 98.69 129 ASP B O 1
ATOM 2834 N N . GLY B 1 130 ? 10.898 -19.781 -10.461 1 98.56 130 GLY B N 1
ATOM 2835 C CA . GLY B 1 130 ? 10.586 -20.547 -9.266 1 98.56 130 GLY B CA 1
ATOM 2836 C C . GLY B 1 130 ? 9.219 -21.203 -9.32 1 98.56 130 GLY B C 1
ATOM 2837 O O . GLY B 1 130 ? 9.086 -22.391 -9.023 1 98.56 130 GLY B O 1
ATOM 2838 N N . THR B 1 131 ? 8.227 -20.469 -9.758 1 98.75 131 THR B N 1
ATOM 2839 C CA . THR B 1 131 ? 6.859 -20.969 -9.852 1 98.75 131 THR B CA 1
ATOM 2840 C C . THR B 1 131 ? 6.75 -22.047 -10.93 1 98.75 131 THR B C 1
ATOM 2842 O O . THR B 1 131 ? 6.09 -23.062 -10.734 1 98.75 131 THR B O 1
ATOM 2845 N N . ILE B 1 132 ? 7.418 -21.828 -12.07 1 98.75 132 ILE B N 1
ATOM 2846 C CA . ILE B 1 132 ? 7.371 -22.766 -13.18 1 98.75 132 ILE B CA 1
ATOM 2847 C C . ILE B 1 132 ? 8.078 -24.062 -12.789 1 98.75 132 ILE B C 1
ATOM 2849 O O . ILE B 1 132 ? 7.551 -25.156 -13 1 98.75 132 ILE B O 1
ATOM 2853 N N . MET B 1 133 ? 9.242 -23.953 -12.125 1 98.06 133 MET B N 1
ATOM 2854 C CA . MET B 1 133 ? 10.07 -25.094 -11.766 1 98.06 133 MET B CA 1
ATOM 2855 C C . MET B 1 133 ? 9.359 -25.984 -10.75 1 98.06 133 MET B C 1
ATOM 2857 O O . MET B 1 133 ? 9.508 -27.203 -10.773 1 98.06 133 MET B O 1
ATOM 2861 N N . THR B 1 134 ? 8.625 -25.375 -9.922 1 98.25 134 THR B N 1
ATOM 2862 C CA . THR B 1 134 ? 7.973 -26.109 -8.852 1 98.25 134 THR B CA 1
ATOM 2863 C C . THR B 1 134 ? 6.59 -26.594 -9.297 1 98.25 134 THR B C 1
ATOM 2865 O O . THR B 1 134 ? 5.902 -27.297 -8.547 1 98.25 134 THR B O 1
ATOM 2868 N N . GLN B 1 135 ? 6.176 -26.141 -10.43 1 98.44 135 GLN B N 1
ATOM 2869 C CA . GLN B 1 135 ? 4.953 -26.562 -11.102 1 98.44 135 GLN B CA 1
ATOM 2870 C C . GLN B 1 135 ? 3.723 -26.219 -10.266 1 98.44 135 GLN B C 1
ATOM 2872 O O . GLN B 1 135 ? 2.775 -27.016 -10.195 1 98.44 135 GLN B O 1
ATOM 2877 N N . SER B 1 136 ? 3.777 -25.109 -9.586 1 97.94 136 SER B N 1
ATOM 2878 C CA . SER B 1 136 ? 2.691 -24.734 -8.688 1 97.94 136 SER B CA 1
ATOM 2879 C C . SER B 1 136 ? 1.373 -24.594 -9.445 1 97.94 136 SER B C 1
ATOM 2881 O O . SER B 1 136 ? 0.375 -25.219 -9.07 1 97.94 136 SER B O 1
ATOM 2883 N N . TYR B 1 137 ? 1.366 -23.875 -10.57 1 98.44 137 TYR B N 1
ATOM 2884 C CA . TYR B 1 137 ? 0.153 -23.688 -11.352 1 98.44 137 TYR B CA 1
ATOM 2885 C C . TYR B 1 137 ? -0.163 -24.922 -12.188 1 98.44 137 TYR B C 1
ATOM 2887 O O . TYR B 1 137 ? -1.332 -25.266 -12.375 1 98.44 137 TYR B O 1
ATOM 2895 N N . GLN B 1 138 ? 0.899 -25.609 -12.672 1 98.12 138 GLN B N 1
ATOM 2896 C CA . GLN B 1 138 ? 0.734 -26.812 -13.484 1 98.12 138 GLN B CA 1
ATOM 2897 C C . GLN B 1 138 ? 0.01 -27.906 -12.695 1 98.12 138 GLN B C 1
ATOM 2899 O O . GLN B 1 138 ? -0.936 -28.516 -13.203 1 98.12 138 GLN B O 1
ATOM 2904 N N . LYS B 1 139 ? 0.445 -28.078 -11.484 1 97.31 139 LYS B N 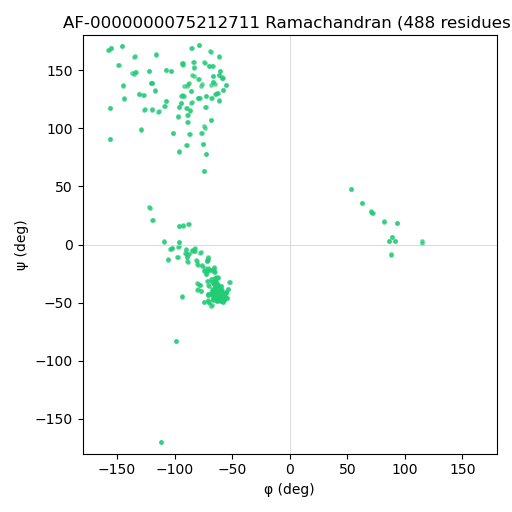1
ATOM 2905 C CA . LYS B 1 139 ? -0.169 -29.094 -10.625 1 97.31 139 LYS B CA 1
ATOM 2906 C C . LYS B 1 139 ? -1.615 -28.734 -10.297 1 97.31 139 LYS B C 1
ATOM 2908 O O . LYS B 1 139 ? -2.496 -29.594 -10.328 1 97.31 139 LYS B O 1
ATOM 2913 N N . ALA B 1 140 ? -1.843 -27.453 -9.961 1 95.62 140 ALA B N 1
ATOM 2914 C CA . ALA B 1 140 ? -3.203 -27.016 -9.672 1 95.62 140 ALA B CA 1
ATOM 2915 C C . ALA B 1 140 ? -4.109 -27.203 -10.883 1 95.62 140 ALA B C 1
ATOM 2917 O O . ALA B 1 140 ? -5.277 -27.578 -10.742 1 95.62 140 ALA B O 1
ATOM 2918 N N . ALA B 1 141 ? -3.588 -26.891 -12.062 1 95.62 141 ALA B N 1
ATOM 2919 C CA . ALA B 1 141 ? -4.344 -27.078 -13.305 1 95.62 141 ALA B CA 1
ATOM 2920 C C . ALA B 1 141 ? -4.695 -28.547 -13.531 1 95.62 141 ALA B C 1
ATOM 2922 O O . ALA B 1 141 ? -5.82 -28.859 -13.906 1 95.62 141 ALA B O 1
ATOM 2923 N N . GLU B 1 142 ? -3.723 -29.375 -13.305 1 94.19 142 GLU B N 1
ATOM 2924 C CA . GLU B 1 142 ? -3.951 -30.797 -13.453 1 94.19 142 GLU B CA 1
ATOM 2925 C C . GLU B 1 142 ? -5.059 -31.281 -12.523 1 94.19 142 GLU B C 1
ATOM 2927 O O . GLU B 1 142 ? -5.91 -32.094 -12.922 1 94.19 142 GLU B O 1
ATOM 2932 N N . GLU B 1 143 ? -5.023 -30.781 -11.375 1 91.44 143 GLU B N 1
ATOM 2933 C CA . GLU B 1 143 ? -6.004 -31.172 -10.367 1 91.44 143 GLU B CA 1
ATOM 2934 C C . GLU B 1 143 ? -7.414 -30.75 -10.781 1 91.44 143 GLU B C 1
ATOM 2936 O O . GLU B 1 143 ? -8.391 -31.422 -10.422 1 91.44 143 GLU B O 1
ATOM 2941 N N . THR B 1 144 ? -7.531 -29.703 -11.539 1 86.5 144 THR B N 1
ATOM 2942 C CA . THR B 1 144 ? -8.844 -29.188 -11.906 1 86.5 144 THR B CA 1
ATOM 2943 C C . THR B 1 144 ? -9.195 -29.578 -13.344 1 86.5 144 THR B C 1
ATOM 2945 O O . THR B 1 144 ? -10.258 -29.203 -13.844 1 86.5 144 THR B O 1
ATOM 2948 N N . GLY B 1 145 ? -8.312 -30.203 -14.023 1 87 145 GLY B N 1
ATOM 2949 C CA . GLY B 1 145 ? -8.562 -30.688 -15.367 1 87 145 GLY B CA 1
ATOM 2950 C C . GLY B 1 145 ? -8.391 -29.609 -16.422 1 87 145 GLY B C 1
ATOM 2951 O O . GLY B 1 145 ? -8.969 -29.703 -17.516 1 87 145 GLY B O 1
ATOM 2952 N N . CYS B 1 146 ? -7.703 -28.594 -16.094 1 90.69 146 CYS B N 1
ATOM 2953 C CA . CYS B 1 146 ? -7.434 -27.516 -17.031 1 90.69 146 CYS B CA 1
ATOM 2954 C C . CYS B 1 146 ? -6.133 -27.75 -17.781 1 90.69 146 CYS B C 1
ATOM 2956 O O . CYS B 1 146 ? -5.16 -28.25 -17.219 1 90.69 146 CYS B O 1
ATOM 2958 N N . SER B 1 147 ? -6.18 -27.5 -19.062 1 96.12 147 SER B N 1
ATOM 2959 C CA . SER B 1 147 ? -4.941 -27.531 -19.844 1 96.12 147 SER B CA 1
ATOM 2960 C C . SER B 1 147 ? -4.082 -26.312 -19.562 1 96.12 147 SER B C 1
ATOM 2962 O O . SER B 1 147 ? -4.594 -25.266 -19.125 1 96.12 147 SER B O 1
ATOM 2964 N N . TRP B 1 148 ? -2.793 -26.5 -19.812 1 98 148 TRP B N 1
ATOM 2965 C CA . TRP B 1 148 ? -1.904 -25.375 -19.562 1 98 148 TRP B CA 1
ATOM 2966 C C . TRP B 1 148 ? -0.722 -25.375 -20.516 1 98 148 TRP B C 1
ATOM 2968 O O . TRP B 1 148 ? -0.401 -26.406 -21.109 1 98 148 TRP B O 1
ATOM 2978 N N . VAL B 1 149 ? -0.155 -24.203 -20.75 1 98.62 149 VAL B N 1
ATOM 2979 C CA . VAL B 1 149 ? 1.1 -24.031 -21.469 1 98.62 149 VAL B CA 1
ATOM 2980 C C . VAL B 1 149 ? 2.014 -23.078 -20.719 1 98.62 149 VAL B C 1
ATOM 2982 O O . VAL B 1 149 ? 1.537 -22.203 -19.969 1 98.62 149 VAL B O 1
ATOM 2985 N N . THR B 1 150 ? 3.303 -23.297 -20.828 1 98.81 150 THR B N 1
ATOM 2986 C CA . THR B 1 150 ? 4.328 -22.391 -20.344 1 98.81 150 THR B CA 1
ATOM 2987 C C . THR B 1 150 ? 5.16 -21.844 -21.484 1 98.81 150 THR B C 1
ATOM 2989 O O . THR B 1 150 ? 5.098 -22.344 -22.609 1 98.81 150 THR B O 1
ATOM 2992 N N . ALA B 1 151 ? 5.836 -20.828 -21.203 1 98.81 151 ALA B N 1
ATOM 2993 C CA . ALA B 1 151 ? 6.664 -20.203 -22.234 1 98.81 151 ALA B CA 1
ATOM 2994 C C . ALA B 1 151 ? 7.863 -21.078 -22.594 1 98.81 151 ALA B C 1
ATOM 2996 O O . ALA B 1 151 ? 8.289 -21.906 -21.781 1 98.81 151 ALA B O 1
ATOM 2997 N N . SER B 1 152 ? 8.367 -20.922 -23.828 1 98.69 152 SER B N 1
ATOM 2998 C CA . SER B 1 152 ? 9.656 -21.516 -24.188 1 98.69 152 SER B CA 1
ATOM 2999 C C . SER B 1 152 ? 10.781 -20.953 -23.312 1 98.69 152 SER B C 1
ATOM 3001 O O . SER B 1 152 ? 10.617 -19.922 -22.672 1 98.69 152 SER B O 1
ATOM 3003 N N . PRO B 1 153 ? 11.898 -21.672 -23.281 1 98.5 153 PRO B N 1
ATOM 3004 C CA . PRO B 1 153 ? 13.016 -21.172 -22.469 1 98.5 153 PRO B CA 1
ATOM 3005 C C . PRO B 1 153 ? 13.398 -19.734 -22.812 1 98.5 153 PRO B C 1
ATOM 3007 O O . PRO B 1 153 ? 13.695 -18.938 -21.922 1 98.5 153 PRO B O 1
ATOM 3010 N N . GLU B 1 154 ? 13.359 -19.406 -24.078 1 98.5 154 GLU B N 1
ATOM 3011 C CA . GLU B 1 154 ? 13.711 -18.062 -24.531 1 98.5 154 GLU B CA 1
ATOM 3012 C C . GLU B 1 154 ? 12.711 -17.031 -24.031 1 98.5 154 GLU B C 1
ATOM 3014 O O . GLU B 1 154 ? 13.102 -15.984 -23.5 1 98.5 154 GLU B O 1
ATOM 3019 N N . MET B 1 155 ? 11.438 -17.328 -24.172 1 98.69 155 MET B N 1
ATOM 3020 C CA . MET B 1 155 ? 10.391 -16.406 -23.734 1 98.69 155 MET B CA 1
ATOM 3021 C C . MET B 1 155 ? 10.312 -16.344 -22.219 1 98.69 155 MET B C 1
ATOM 3023 O O . MET B 1 155 ? 9.992 -15.289 -21.656 1 98.69 155 MET B O 1
ATOM 3027 N N . GLN B 1 156 ? 10.625 -17.453 -21.594 1 98.81 156 GLN B N 1
ATOM 3028 C CA . GLN B 1 156 ? 10.695 -17.469 -20.141 1 98.81 156 GLN B CA 1
ATOM 3029 C C . GLN B 1 156 ? 11.805 -16.547 -19.625 1 98.81 156 GLN B C 1
ATOM 3031 O O . GLN B 1 156 ? 11.625 -15.836 -18.641 1 98.81 156 GLN B O 1
ATOM 3036 N N . ALA B 1 157 ? 12.93 -16.594 -20.297 1 98.62 157 ALA B N 1
ATOM 3037 C CA . ALA B 1 157 ? 14.031 -15.703 -19.938 1 98.62 157 ALA B CA 1
ATOM 3038 C C . ALA B 1 157 ? 13.625 -14.242 -20.062 1 98.62 157 ALA B C 1
ATOM 3040 O O . ALA B 1 157 ? 14 -13.406 -19.234 1 98.62 157 ALA B O 1
ATOM 3041 N N . LYS B 1 158 ? 12.914 -13.961 -21.109 1 98.5 158 LYS B N 1
ATOM 3042 C CA . LYS B 1 158 ? 12.414 -12.602 -21.312 1 98.5 158 LYS B CA 1
ATOM 3043 C C . LYS B 1 158 ? 11.445 -12.203 -20.203 1 98.5 158 LYS B C 1
ATOM 3045 O O . LYS B 1 158 ? 11.477 -11.07 -19.703 1 98.5 158 LYS B O 1
ATOM 3050 N N . LEU B 1 159 ? 10.562 -13.102 -19.844 1 98.62 159 LEU B N 1
ATOM 3051 C CA . LEU B 1 159 ? 9.609 -12.852 -18.766 1 98.62 159 LEU B CA 1
ATOM 3052 C C . LEU B 1 159 ? 10.336 -12.594 -17.453 1 98.62 159 LEU B C 1
ATOM 3054 O O . LEU B 1 159 ? 9.984 -11.672 -16.719 1 98.62 159 LEU B O 1
ATOM 3058 N N . MET B 1 160 ? 11.367 -13.383 -17.172 1 98.62 160 MET B N 1
ATOM 3059 C CA . MET B 1 160 ? 12.164 -13.188 -15.969 1 98.62 160 MET B CA 1
ATOM 3060 C C . MET B 1 160 ? 12.844 -11.828 -15.977 1 98.62 160 MET B C 1
ATOM 3062 O O . MET B 1 160 ? 12.969 -11.18 -14.93 1 98.62 160 MET B O 1
ATOM 3066 N N . HIS B 1 161 ? 13.297 -11.422 -17.141 1 98.25 161 HIS B N 1
ATOM 3067 C CA . HIS B 1 161 ? 13.906 -10.102 -17.281 1 98.25 161 HIS B CA 1
ATOM 3068 C C . HIS B 1 161 ? 12.914 -9 -16.953 1 98.25 161 HIS B C 1
ATOM 3070 O O . HIS B 1 161 ? 13.25 -8.039 -16.25 1 98.25 161 HIS B O 1
ATOM 3076 N N . ILE B 1 162 ? 11.711 -9.109 -17.438 1 97.88 162 ILE B N 1
ATOM 3077 C CA . ILE B 1 162 ? 10.641 -8.156 -17.156 1 97.88 162 ILE B CA 1
ATOM 3078 C C . ILE B 1 162 ? 10.414 -8.062 -15.656 1 97.88 162 ILE B C 1
ATOM 3080 O O . ILE B 1 162 ? 10.336 -6.961 -15.102 1 97.88 162 ILE B O 1
ATOM 3084 N N . ILE B 1 163 ? 10.359 -9.188 -14.969 1 98.31 163 ILE B N 1
ATOM 3085 C CA . ILE B 1 163 ? 9.992 -9.273 -13.562 1 98.31 163 ILE B CA 1
ATOM 3086 C C . ILE B 1 163 ? 11.141 -8.766 -12.695 1 98.31 163 ILE B C 1
ATOM 3088 O O . ILE B 1 163 ? 10.953 -7.883 -11.852 1 98.31 163 ILE B O 1
ATOM 3092 N N . TYR B 1 164 ? 12.398 -9.242 -12.922 1 98 164 TYR B N 1
ATOM 3093 C CA . TYR B 1 164 ? 13.508 -9.039 -11.992 1 98 164 TYR B CA 1
ATOM 3094 C C . TYR B 1 164 ? 14.32 -7.809 -12.367 1 98 164 TYR B C 1
ATOM 3096 O O . TYR B 1 164 ? 14.68 -7.008 -11.508 1 98 164 TYR B O 1
ATOM 3104 N N . ASP B 1 165 ? 14.609 -7.664 -13.648 1 96.88 165 ASP B N 1
ATOM 3105 C CA . ASP B 1 165 ? 15.453 -6.559 -14.094 1 96.88 165 ASP B CA 1
ATOM 3106 C C . ASP B 1 165 ? 14.609 -5.324 -14.422 1 96.88 165 ASP B C 1
ATOM 3108 O O . ASP B 1 165 ? 15.141 -4.219 -14.547 1 96.88 165 ASP B O 1
ATOM 3112 N N . GLY B 1 166 ? 13.32 -5.5 -14.547 1 96.88 166 GLY B N 1
ATOM 3113 C CA . GLY B 1 166 ? 12.375 -4.414 -14.758 1 96.88 166 GLY B CA 1
ATOM 3114 C C . GLY B 1 166 ? 11.68 -3.973 -13.484 1 96.88 166 GLY B C 1
ATOM 3115 O O . GLY B 1 166 ? 12.203 -3.127 -12.75 1 96.88 166 GLY B O 1
ATOM 3116 N N . ILE B 1 167 ? 10.648 -4.676 -13.133 1 95.75 167 ILE B N 1
ATOM 3117 C CA . ILE B 1 167 ? 9.719 -4.242 -12.094 1 95.75 167 ILE B CA 1
ATOM 3118 C C . ILE B 1 167 ? 10.414 -4.254 -10.734 1 95.75 167 ILE B C 1
ATOM 3120 O O . ILE B 1 167 ? 10.43 -3.246 -10.023 1 95.75 167 ILE B O 1
ATOM 3124 N N . LYS B 1 168 ? 11.047 -5.363 -10.328 1 96.5 168 LYS B N 1
ATOM 3125 C CA . LYS B 1 168 ? 11.664 -5.477 -9.016 1 96.5 168 LYS B CA 1
ATOM 3126 C C . LYS B 1 168 ? 12.844 -4.512 -8.875 1 96.5 168 LYS B C 1
ATOM 3128 O O . LYS B 1 168 ? 13.195 -4.109 -7.766 1 96.5 168 LYS B O 1
ATOM 3133 N N . ALA B 1 169 ? 13.414 -4.121 -9.984 1 95.25 169 ALA B N 1
ATOM 3134 C CA . ALA B 1 169 ? 14.578 -3.242 -9.961 1 95.25 169 ALA B CA 1
ATOM 3135 C C . ALA B 1 169 ? 14.172 -1.783 -10.148 1 95.25 169 ALA B C 1
ATOM 3137 O O . ALA B 1 169 ? 15.023 -0.896 -10.203 1 95.25 169 ALA B O 1
ATOM 3138 N N . GLY B 1 170 ? 12.898 -1.553 -10.258 1 91.69 170 GLY B N 1
ATOM 3139 C CA . GLY B 1 170 ? 12.414 -0.19 -10.398 1 91.69 170 GLY B CA 1
ATOM 3140 C C . GLY B 1 170 ? 12.719 0.406 -11.766 1 91.69 170 GLY B C 1
ATOM 3141 O O . GLY B 1 170 ? 12.883 1.62 -11.891 1 91.69 170 GLY B O 1
ATOM 3142 N N . ARG B 1 171 ? 12.844 -0.431 -12.805 1 92.56 171 ARG B N 1
ATOM 3143 C CA . ARG B 1 171 ? 13.125 0.014 -14.164 1 92.56 171 ARG B CA 1
ATOM 3144 C C . ARG B 1 171 ? 11.898 -0.13 -15.055 1 92.56 171 ARG B C 1
ATOM 3146 O O . ARG B 1 171 ? 11.055 -0.997 -14.82 1 92.56 171 ARG B O 1
ATOM 3153 N N . PRO B 1 172 ? 11.812 0.702 -15.984 1 91.69 172 PRO B N 1
ATOM 3154 C CA . PRO B 1 172 ? 10.641 0.635 -16.859 1 91.69 172 PRO B CA 1
ATOM 3155 C C . PRO B 1 172 ? 10.602 -0.644 -17.703 1 91.69 172 PRO B C 1
ATOM 3157 O O . PRO B 1 172 ? 11.648 -1.168 -18.078 1 91.69 172 PRO B O 1
ATOM 3160 N N . VAL B 1 173 ? 9.453 -1.11 -17.922 1 94.19 173 VAL B N 1
ATOM 3161 C CA . VAL B 1 173 ? 9.156 -2.225 -18.828 1 94.19 173 VAL B CA 1
ATOM 3162 C C . VAL B 1 173 ? 8.195 -1.769 -19.922 1 94.19 173 VAL B C 1
ATOM 3164 O O . VAL B 1 173 ? 7.246 -1.025 -19.641 1 94.19 173 VAL B O 1
ATOM 3167 N N . SER B 1 174 ? 8.414 -2.195 -21.141 1 92.38 174 SER B N 1
ATOM 3168 C CA . SER B 1 174 ? 7.547 -1.768 -22.234 1 92.38 174 SER B CA 1
ATOM 3169 C C . SER B 1 174 ? 6.41 -2.76 -22.453 1 92.38 174 SER B C 1
ATOM 3171 O O . SER B 1 174 ? 6.547 -3.947 -22.156 1 92.38 174 SER B O 1
ATOM 3173 N N . LEU B 1 175 ? 5.371 -2.23 -23.031 1 93.19 175 LEU B N 1
ATOM 3174 C CA . LEU B 1 175 ? 4.238 -3.061 -23.438 1 93.19 175 LEU B CA 1
ATOM 3175 C C . LEU B 1 175 ? 4.672 -4.129 -24.438 1 93.19 175 LEU B C 1
ATOM 3177 O O . LEU B 1 175 ? 4.18 -5.258 -24.391 1 93.19 175 LEU B O 1
ATOM 3181 N N . ALA B 1 176 ? 5.574 -3.791 -25.266 1 94.62 176 ALA B N 1
ATOM 3182 C CA . ALA B 1 176 ? 6.027 -4.695 -26.328 1 94.62 176 ALA B CA 1
ATOM 3183 C C . ALA B 1 176 ? 6.695 -5.934 -25.734 1 94.62 176 ALA B C 1
ATOM 3185 O O . ALA B 1 176 ? 6.535 -7.043 -26.25 1 94.62 176 ALA B O 1
ATOM 3186 N N . GLU B 1 177 ? 7.477 -5.727 -24.688 1 94.19 177 GLU B N 1
ATOM 3187 C CA . GLU B 1 177 ? 8.141 -6.855 -24.047 1 94.19 177 GLU B CA 1
ATOM 3188 C C . GLU B 1 177 ? 7.121 -7.82 -23.438 1 94.19 177 GLU B C 1
ATOM 3190 O O . GLU B 1 177 ? 7.242 -9.039 -23.609 1 94.19 177 GLU B O 1
ATOM 3195 N N . PHE B 1 178 ? 6.152 -7.285 -22.844 1 95.38 178 PHE B N 1
ATOM 3196 C CA . PHE B 1 178 ? 5.098 -8.102 -22.266 1 95.38 178 PHE B CA 1
ATOM 3197 C C . PHE B 1 178 ? 4.324 -8.844 -23.344 1 95.38 178 PHE B C 1
ATOM 3199 O O . PHE B 1 178 ? 4.09 -10.047 -23.234 1 95.38 178 PHE B O 1
ATOM 3206 N N . GLU B 1 179 ? 3.955 -8.141 -24.391 1 96.06 179 GLU B N 1
ATOM 3207 C CA . GLU B 1 179 ? 3.117 -8.695 -25.453 1 96.06 179 GLU B CA 1
ATOM 3208 C C . GLU B 1 179 ? 3.84 -9.812 -26.188 1 96.06 179 GLU B C 1
ATOM 3210 O O . GLU B 1 179 ? 3.215 -10.773 -26.641 1 96.06 179 GLU B O 1
ATOM 3215 N N . GLU B 1 180 ? 5.109 -9.695 -26.297 1 97.38 180 GLU B N 1
ATOM 3216 C CA . GLU B 1 180 ? 5.875 -10.75 -26.953 1 97.38 180 GLU B CA 1
ATOM 3217 C C . GLU B 1 180 ? 5.699 -12.086 -26.25 1 97.38 180 GLU B C 1
ATOM 3219 O O . GLU B 1 180 ? 5.457 -13.109 -26.891 1 97.38 180 GLU B O 1
ATOM 3224 N N . VAL B 1 181 ? 5.789 -12.094 -24.922 1 97.81 181 VAL B N 1
ATOM 3225 C CA . VAL B 1 181 ? 5.629 -13.32 -24.156 1 97.81 181 VAL B CA 1
ATOM 3226 C C . VAL B 1 181 ? 4.172 -13.766 -24.188 1 97.81 181 VAL B C 1
ATOM 3228 O O . VAL B 1 181 ? 3.885 -14.953 -24.359 1 97.81 181 VAL B O 1
ATOM 3231 N N . ALA B 1 182 ? 3.26 -12.836 -24.031 1 97.06 182 ALA B N 1
ATOM 3232 C CA . ALA B 1 182 ? 1.83 -13.133 -24.047 1 97.06 182 ALA B CA 1
ATOM 3233 C C . ALA B 1 182 ? 1.422 -13.773 -25.375 1 97.06 182 ALA B C 1
ATOM 3235 O O . ALA B 1 182 ? 0.732 -14.797 -25.391 1 97.06 182 ALA B O 1
ATOM 3236 N N . ASP B 1 183 ? 1.899 -13.172 -26.453 1 97.62 183 ASP B N 1
ATOM 3237 C CA . ASP B 1 183 ? 1.552 -13.664 -27.797 1 97.62 183 ASP B CA 1
ATOM 3238 C C . ASP B 1 183 ? 2.145 -15.055 -28.031 1 97.62 183 ASP B C 1
ATOM 3240 O O . ASP B 1 183 ? 1.53 -15.883 -28.703 1 97.62 183 ASP B O 1
ATOM 3244 N N . HIS B 1 184 ? 3.338 -15.242 -27.562 1 98.69 184 HIS B N 1
ATOM 3245 C CA . HIS B 1 184 ? 3.957 -16.562 -27.641 1 98.69 184 HIS B CA 1
ATOM 3246 C C . HIS B 1 184 ? 3.09 -17.625 -26.969 1 98.69 184 HIS B C 1
ATOM 3248 O O . HIS B 1 184 ? 2.85 -18.688 -27.547 1 98.69 184 HIS B O 1
ATOM 3254 N N . LEU B 1 185 ? 2.564 -17.344 -25.797 1 98.5 185 LEU B N 1
ATOM 3255 C CA . LEU B 1 185 ? 1.718 -18.297 -25.078 1 98.5 185 LEU B CA 1
ATOM 3256 C C . LEU B 1 185 ? 0.4 -18.516 -25.812 1 98.5 185 LEU B C 1
ATOM 3258 O O . LEU B 1 185 ? -0.091 -19.641 -25.891 1 98.5 185 LEU B O 1
ATOM 3262 N N . ARG B 1 186 ? -0.136 -17.453 -26.375 1 97.31 186 ARG B N 1
ATOM 3263 C CA . ARG B 1 186 ? -1.351 -17.578 -27.172 1 97.31 186 ARG B CA 1
ATOM 3264 C C . ARG B 1 186 ? -1.12 -18.469 -28.391 1 97.31 186 ARG B C 1
ATOM 3266 O O . ARG B 1 186 ? -1.976 -19.281 -28.734 1 97.31 186 ARG B O 1
ATOM 3273 N N . SER B 1 187 ? -0.004 -18.297 -28.969 1 98.25 187 SER B N 1
ATOM 3274 C CA . SER B 1 187 ? 0.319 -19.094 -30.156 1 98.25 187 SER B CA 1
ATOM 3275 C C . SER B 1 187 ? 0.471 -20.562 -29.797 1 98.25 187 SER B C 1
ATOM 3277 O O . SER B 1 187 ? 0.315 -21.438 -30.656 1 98.25 187 SER B O 1
ATOM 3279 N N . LYS B 1 188 ? 0.746 -20.828 -28.531 1 98.19 188 LYS B N 1
ATOM 3280 C CA . LYS B 1 188 ? 0.861 -22.203 -28.047 1 98.19 188 LYS B CA 1
ATOM 3281 C C . LYS B 1 188 ? -0.505 -22.781 -27.672 1 98.19 188 LYS B C 1
ATOM 3283 O O . LYS B 1 188 ? -0.611 -23.938 -27.25 1 98.19 188 LYS B O 1
ATOM 3288 N N . GLY B 1 189 ? -1.547 -21.891 -27.734 1 96.31 189 GLY B N 1
ATOM 3289 C CA . GLY B 1 189 ? -2.891 -22.391 -27.516 1 96.31 189 GLY B CA 1
ATOM 3290 C C . GLY B 1 189 ? -3.545 -21.828 -26.266 1 96.31 189 GLY B C 1
ATOM 3291 O O . GLY B 1 189 ? -4.684 -22.156 -25.953 1 96.31 189 GLY B O 1
ATOM 3292 N N . ALA B 1 190 ? -2.879 -20.938 -25.562 1 96.5 190 ALA B N 1
ATOM 3293 C CA . ALA B 1 190 ? -3.482 -20.344 -24.375 1 96.5 190 ALA B CA 1
ATOM 3294 C C . ALA B 1 190 ? -4.734 -19.547 -24.734 1 96.5 190 ALA B C 1
ATOM 3296 O O . ALA B 1 190 ? -4.711 -18.703 -25.641 1 96.5 190 ALA B O 1
ATOM 3297 N N . THR B 1 191 ? -5.801 -19.797 -24.016 1 95.44 191 THR B N 1
ATOM 3298 C CA . THR B 1 191 ? -7.039 -19.047 -24.188 1 95.44 191 THR B CA 1
ATOM 3299 C C . THR B 1 191 ? -7.238 -18.062 -23.031 1 95.44 191 THR B C 1
ATOM 3301 O O . THR B 1 191 ? -8.086 -17.172 -23.109 1 95.44 191 THR B O 1
ATOM 3304 N N . CYS B 1 192 ? -6.434 -18.234 -21.953 1 95.38 192 CYS B N 1
ATOM 3305 C CA . CYS B 1 192 ? -6.414 -17.375 -20.781 1 95.38 192 CYS B CA 1
ATOM 3306 C C . CYS B 1 192 ? -5 -17.234 -20.234 1 95.38 192 CYS B C 1
ATOM 3308 O O . CYS B 1 192 ? -4.305 -18.234 -20.016 1 95.38 192 CYS B O 1
ATOM 3310 N N . LEU B 1 193 ? -4.562 -16.031 -20.094 1 96.38 193 LEU B N 1
ATOM 3311 C CA . LEU B 1 193 ? -3.254 -15.789 -19.5 1 96.38 193 LEU B CA 1
ATOM 3312 C C . LEU B 1 193 ? -3.371 -15.547 -18 1 96.38 193 LEU B C 1
ATOM 3314 O O . LEU B 1 193 ? -4.18 -14.719 -17.562 1 96.38 193 LEU B O 1
ATOM 3318 N N . ILE B 1 194 ? -2.621 -16.25 -17.25 1 97.12 194 ILE B N 1
ATOM 3319 C CA . ILE B 1 194 ? -2.541 -16.031 -15.805 1 97.12 194 ILE B CA 1
ATOM 3320 C C . ILE B 1 194 ? -1.349 -15.141 -15.484 1 97.12 194 ILE B C 1
ATOM 3322 O O . ILE B 1 194 ? -0.206 -15.477 -15.812 1 97.12 194 ILE B O 1
ATOM 3326 N N . LEU B 1 195 ? -1.644 -14.023 -14.93 1 98.12 195 LEU B N 1
ATOM 3327 C CA . LEU B 1 195 ? -0.544 -13.297 -14.305 1 98.12 195 LEU B CA 1
ATOM 3328 C C . LEU B 1 195 ? -0.148 -13.945 -12.984 1 98.12 195 LEU B C 1
ATOM 3330 O O . LEU B 1 195 ? -0.6 -13.516 -11.914 1 98.12 195 LEU B O 1
ATOM 3334 N N . GLY B 1 196 ? 0.725 -14.914 -13.086 1 98.56 196 GLY B N 1
ATOM 3335 C CA . GLY B 1 196 ? 1.109 -15.758 -11.969 1 98.56 196 GLY B CA 1
ATOM 3336 C C . GLY B 1 196 ? 2.334 -15.258 -11.234 1 98.56 196 GLY B C 1
ATOM 3337 O O . GLY B 1 196 ? 3.049 -16.031 -10.602 1 98.56 196 GLY B O 1
ATOM 3338 N N . CYS B 1 197 ? 2.689 -14.078 -11.422 1 98.44 197 CYS B N 1
ATOM 3339 C CA . CYS B 1 197 ? 3.65 -13.289 -10.656 1 98.44 197 CYS B CA 1
ATOM 3340 C C . CYS B 1 197 ? 3.072 -11.93 -10.289 1 98.44 197 CYS B C 1
ATOM 3342 O O . CYS B 1 197 ? 2.611 -11.188 -11.164 1 98.44 197 CYS B O 1
ATOM 3344 N N . THR B 1 198 ? 3.176 -11.602 -9.023 1 98.31 198 THR B N 1
ATOM 3345 C CA . THR B 1 198 ? 2.479 -10.422 -8.523 1 98.31 198 THR B CA 1
ATOM 3346 C C . THR B 1 198 ? 3.105 -9.148 -9.086 1 98.31 198 THR B C 1
ATOM 3348 O O . THR B 1 198 ? 2.441 -8.117 -9.188 1 98.31 198 THR B O 1
ATOM 3351 N N . GLU B 1 199 ? 4.344 -9.188 -9.531 1 98.19 199 GLU B N 1
ATOM 3352 C CA . GLU B 1 199 ? 4.977 -8.078 -10.234 1 98.19 199 GLU B CA 1
ATOM 3353 C C . GLU B 1 199 ? 4.262 -7.781 -11.555 1 98.19 199 GLU B C 1
ATOM 3355 O O . GLU B 1 199 ? 4.18 -6.625 -11.977 1 98.19 199 GLU B O 1
ATOM 3360 N N . LEU B 1 200 ? 3.783 -8.805 -12.188 1 97.81 200 LEU B N 1
ATOM 3361 C CA . LEU B 1 200 ? 3.074 -8.625 -13.453 1 97.81 200 LEU B CA 1
ATOM 3362 C C . LEU B 1 200 ? 1.747 -7.906 -13.234 1 97.81 200 LEU B C 1
ATOM 3364 O O . LEU B 1 200 ? 1.249 -7.227 -14.133 1 97.81 200 LEU B O 1
ATOM 3368 N N . SER B 1 201 ? 1.148 -8.086 -12.062 1 97.19 201 SER B N 1
ATOM 3369 C CA . SER B 1 201 ? -0.051 -7.332 -11.711 1 97.19 201 SER B CA 1
ATOM 3370 C C . SER B 1 201 ? 0.238 -5.836 -11.633 1 97.19 201 SER B C 1
ATOM 3372 O O . SER B 1 201 ? -0.575 -5.02 -12.07 1 97.19 201 SER B O 1
ATOM 3374 N N . VAL B 1 202 ? 1.375 -5.48 -11.047 1 97.12 202 VAL B N 1
ATOM 3375 C CA . VAL B 1 202 ? 1.812 -4.09 -10.977 1 97.12 202 VAL B CA 1
ATOM 3376 C C . VAL B 1 202 ? 2.006 -3.537 -12.383 1 97.12 202 VAL B C 1
ATOM 3378 O O . VAL B 1 202 ? 1.578 -2.422 -12.688 1 97.12 202 VAL B O 1
ATOM 3381 N N . LEU B 1 203 ? 2.629 -4.363 -13.234 1 95.94 203 LEU B N 1
ATOM 3382 C CA . LEU B 1 203 ? 2.855 -3.969 -14.617 1 95.94 203 LEU B CA 1
ATOM 3383 C C . LEU B 1 203 ? 1.533 -3.713 -15.336 1 95.94 203 LEU B C 1
ATOM 3385 O O . LEU B 1 203 ? 1.409 -2.746 -16.094 1 95.94 203 LEU B O 1
ATOM 3389 N N . LYS B 1 204 ? 0.604 -4.617 -15.148 1 93.44 204 LYS B N 1
ATOM 3390 C CA . LYS B 1 204 ? -0.717 -4.492 -15.758 1 93.44 204 LYS B CA 1
ATOM 3391 C C . LYS B 1 204 ? -1.357 -3.152 -15.406 1 93.44 204 LYS B C 1
ATOM 3393 O O . LYS B 1 204 ? -1.92 -2.48 -16.266 1 93.44 204 LYS B O 1
ATOM 3398 N N . HIS B 1 205 ? -1.262 -2.842 -14.172 1 90.75 205 HIS B N 1
ATOM 3399 C CA . HIS B 1 205 ? -1.804 -1.571 -13.703 1 90.75 205 HIS B CA 1
ATOM 3400 C C . HIS B 1 205 ? -1.08 -0.392 -14.344 1 90.75 205 HIS B C 1
ATOM 3402 O O . HIS B 1 205 ? -1.72 0.53 -14.852 1 90.75 205 HIS B O 1
ATOM 3408 N N . ASP B 1 206 ? 0.224 -0.407 -14.352 1 90.88 206 ASP B N 1
ATOM 3409 C CA . ASP B 1 206 ? 1.039 0.713 -14.812 1 90.88 206 ASP B CA 1
ATOM 3410 C C . ASP B 1 206 ? 0.833 0.966 -16.312 1 90.88 206 ASP B C 1
ATOM 3412 O O . ASP B 1 206 ? 0.804 2.117 -16.75 1 90.88 206 ASP B O 1
ATOM 3416 N N . LEU B 1 207 ? 0.651 -0.13 -17.016 1 91.12 207 LEU B N 1
ATOM 3417 C CA . LEU B 1 207 ? 0.59 -0 -18.469 1 91.12 207 LEU B CA 1
ATOM 3418 C C . LEU B 1 207 ? -0.851 -0.073 -18.969 1 91.12 207 LEU B C 1
ATOM 3420 O O . LEU B 1 207 ? -1.107 0.032 -20.156 1 91.12 207 LEU B O 1
ATOM 3424 N N . GLN B 1 208 ? -1.763 -0.298 -18 1 87.31 208 GLN B N 1
ATOM 3425 C CA . GLN B 1 208 ? -3.166 -0.475 -18.344 1 87.31 208 GLN B CA 1
ATOM 3426 C C . GLN B 1 208 ? -3.33 -1.562 -19.406 1 87.31 208 GLN B C 1
ATOM 3428 O O . GLN B 1 208 ? -3.965 -1.34 -20.438 1 87.31 208 GLN B O 1
ATOM 3433 N N . LEU B 1 209 ? -2.707 -2.654 -19.188 1 83.69 209 LEU B N 1
ATOM 3434 C CA . LEU B 1 209 ? -2.732 -3.762 -20.125 1 83.69 209 LEU B CA 1
ATOM 3435 C C . LEU B 1 209 ? -4.164 -4.23 -20.375 1 83.69 209 LEU B C 1
ATOM 3437 O O . LEU B 1 209 ? -4.996 -4.203 -19.469 1 83.69 209 LEU B O 1
ATOM 3441 N N . PRO B 1 210 ? -4.367 -4.625 -21.719 1 77.44 210 PRO B N 1
ATOM 3442 C CA . PRO B 1 210 ? -5.684 -5.207 -22 1 77.44 210 PRO B CA 1
ATOM 3443 C C . PRO B 1 210 ? -5.961 -6.457 -21.156 1 77.44 210 PRO B C 1
ATOM 3445 O O . PRO B 1 210 ? -5.047 -7.238 -20.891 1 77.44 210 PRO B O 1
ATOM 3448 N N . ASP B 1 211 ? -7.184 -6.582 -20.766 1 76.62 211 ASP B N 1
ATOM 3449 C CA . ASP B 1 211 ? -7.469 -7.637 -19.797 1 76.62 211 ASP B CA 1
ATOM 3450 C C . ASP B 1 211 ? -8.469 -8.641 -20.375 1 76.62 211 ASP B C 1
ATOM 3452 O O . ASP B 1 211 ? -9.07 -9.414 -19.625 1 76.62 211 ASP B O 1
ATOM 3456 N N . GLU B 1 212 ? -8.609 -8.711 -21.609 1 82.44 212 GLU B N 1
ATOM 3457 C CA . GLU B 1 212 ? -9.672 -9.539 -22.172 1 82.44 212 GLU B CA 1
ATOM 3458 C C . GLU B 1 212 ? -9.453 -11.016 -21.844 1 82.44 212 GLU B C 1
ATOM 3460 O O . GLU B 1 212 ? -10.398 -11.719 -21.484 1 82.44 212 GLU B O 1
ATOM 3465 N N . ASP B 1 213 ? -8.305 -11.523 -21.906 1 91.44 213 ASP B N 1
ATOM 3466 C CA . ASP B 1 213 ? -8.062 -12.945 -21.641 1 91.44 213 ASP B CA 1
ATOM 3467 C C . ASP B 1 213 ? -7.074 -13.141 -20.5 1 91.44 213 ASP B C 1
ATOM 3469 O O . ASP B 1 213 ? -6.27 -14.07 -20.516 1 91.44 213 ASP B O 1
ATOM 3473 N N . VAL B 1 214 ? -7.09 -12.195 -19.531 1 94.56 214 VAL B N 1
ATOM 3474 C CA . VAL B 1 214 ? -6.102 -12.227 -18.453 1 94.56 214 VAL B CA 1
ATOM 3475 C C . VAL B 1 214 ? -6.801 -12.438 -17.109 1 94.56 214 VAL B C 1
ATOM 3477 O O . VAL B 1 214 ? -7.844 -11.836 -16.844 1 94.56 214 VAL B O 1
ATOM 3480 N N . ILE B 1 215 ? -6.332 -13.336 -16.312 1 95.31 215 ILE B N 1
ATOM 3481 C CA . ILE B 1 215 ? -6.695 -13.445 -14.906 1 95.31 215 ILE B CA 1
ATOM 3482 C C . ILE B 1 215 ? -5.516 -13.016 -14.039 1 95.31 215 ILE B C 1
ATOM 3484 O O . ILE B 1 215 ? -4.434 -13.609 -14.109 1 95.31 215 ILE B O 1
ATOM 3488 N N . ASP B 1 216 ? -5.711 -12.016 -13.273 1 96.94 216 ASP B N 1
ATOM 3489 C CA . ASP B 1 216 ? -4.684 -11.406 -12.43 1 96.94 216 ASP B CA 1
ATOM 3490 C C . ASP B 1 216 ? -4.719 -11.984 -11.016 1 96.94 216 ASP B C 1
ATOM 3492 O O . ASP B 1 216 ? -5.695 -11.797 -10.289 1 96.94 216 ASP B O 1
ATOM 3496 N N . SER B 1 217 ? -3.6 -12.539 -10.609 1 98.12 217 SER B N 1
ATOM 3497 C CA . SER B 1 217 ? -3.58 -13.234 -9.328 1 98.12 217 SER B CA 1
ATOM 3498 C C . SER B 1 217 ? -3.758 -12.266 -8.164 1 98.12 217 SER B C 1
ATOM 3500 O O . SER B 1 217 ? -4.344 -12.617 -7.141 1 98.12 217 SER B O 1
ATOM 3502 N N . ILE B 1 218 ? -3.275 -11.008 -8.266 1 98.5 218 ILE B N 1
ATOM 3503 C CA . ILE B 1 218 ? -3.477 -10.039 -7.191 1 98.5 218 ILE B CA 1
ATOM 3504 C C . ILE B 1 218 ? -4.957 -9.68 -7.098 1 98.5 218 ILE B C 1
ATOM 3506 O O . ILE B 1 218 ? -5.508 -9.57 -6 1 98.5 218 ILE B O 1
ATOM 3510 N N . ASP B 1 219 ? -5.609 -9.477 -8.273 1 97.25 219 ASP B N 1
ATOM 3511 C CA . ASP B 1 219 ? -7.039 -9.188 -8.242 1 97.25 219 ASP B CA 1
ATOM 3512 C C . ASP B 1 219 ? -7.82 -10.312 -7.574 1 97.25 219 ASP B C 1
ATOM 3514 O O . ASP B 1 219 ? -8.711 -10.062 -6.758 1 97.25 219 ASP B O 1
ATOM 3518 N N . VAL B 1 220 ? -7.469 -11.531 -7.902 1 97.38 220 VAL B N 1
ATOM 3519 C CA . VAL B 1 220 ? -8.141 -12.695 -7.332 1 97.38 220 VAL B CA 1
ATOM 3520 C C . VAL B 1 220 ? -7.922 -12.727 -5.82 1 97.38 220 VAL B C 1
ATOM 3522 O O . VAL B 1 220 ? -8.867 -12.914 -5.051 1 97.38 220 VAL B O 1
ATOM 3525 N N . LEU B 1 221 ? -6.672 -12.57 -5.395 1 98.62 221 LEU B N 1
ATOM 3526 C CA . LEU B 1 221 ? -6.355 -12.594 -3.971 1 98.62 221 LEU B CA 1
ATOM 3527 C C . LEU B 1 221 ? -7.09 -11.484 -3.232 1 98.62 221 LEU B C 1
ATOM 3529 O O . LEU B 1 221 ? -7.594 -11.688 -2.127 1 98.62 221 LEU B O 1
ATOM 3533 N N . ALA B 1 222 ? -7.094 -10.266 -3.809 1 98.69 222 ALA B N 1
ATOM 3534 C CA . ALA B 1 222 ? -7.793 -9.133 -3.207 1 98.69 222 ALA B CA 1
ATOM 3535 C C . ALA B 1 222 ? -9.289 -9.414 -3.09 1 98.69 222 ALA B C 1
ATOM 3537 O O . ALA B 1 222 ? -9.898 -9.141 -2.053 1 98.69 222 ALA B O 1
ATOM 3538 N N . LEU B 1 223 ? -9.828 -9.961 -4.164 1 97.62 223 LEU B N 1
ATOM 3539 C CA . LEU B 1 223 ? -11.25 -10.289 -4.164 1 97.62 223 LEU B CA 1
ATOM 3540 C C . LEU B 1 223 ? -11.57 -11.305 -3.068 1 97.62 223 LEU B C 1
ATOM 3542 O O . LEU B 1 223 ? -12.539 -11.133 -2.326 1 97.62 223 LEU B O 1
ATOM 3546 N N . GLU B 1 224 ? -10.781 -12.344 -2.982 1 97.62 224 GLU B N 1
ATOM 3547 C CA . GLU B 1 224 ? -10.984 -13.359 -1.954 1 97.62 224 GLU B CA 1
ATOM 3548 C C . GLU B 1 224 ? -10.812 -12.773 -0.556 1 97.62 224 GLU B C 1
ATOM 3550 O O . GLU B 1 224 ? -11.484 -13.195 0.385 1 97.62 224 GLU B O 1
ATOM 3555 N N . THR B 1 225 ? -9.914 -11.828 -0.417 1 98.62 225 THR B N 1
ATOM 3556 C CA . THR B 1 225 ? -9.719 -11.141 0.855 1 98.62 225 THR B CA 1
ATOM 3557 C C . THR B 1 225 ? -11 -10.422 1.281 1 98.62 225 THR B C 1
ATOM 3559 O O . THR B 1 225 ? -11.438 -10.555 2.424 1 98.62 225 THR B O 1
ATOM 3562 N N . VAL B 1 226 ? -11.602 -9.68 0.373 1 98.31 226 VAL B N 1
ATOM 3563 C CA . VAL B 1 226 ? -12.836 -8.961 0.683 1 98.31 226 VAL B CA 1
ATOM 3564 C C . VAL B 1 226 ? -13.938 -9.953 1.016 1 98.31 226 VAL B C 1
ATOM 3566 O O . VAL B 1 226 ? -14.641 -9.797 2.02 1 98.31 226 VAL B O 1
ATOM 3569 N N . ARG B 1 227 ? -14.062 -10.969 0.189 1 96.94 227 ARG B N 1
ATOM 3570 C CA . ARG B 1 227 ? -15.094 -11.977 0.382 1 96.94 227 ARG B CA 1
ATOM 3571 C C . ARG B 1 227 ? -14.977 -12.625 1.755 1 96.94 227 ARG B C 1
ATOM 3573 O O . ARG B 1 227 ? -15.961 -12.734 2.486 1 96.94 227 ARG B O 1
ATOM 3580 N N . ARG B 1 228 ? -13.797 -13.031 2.141 1 97.62 228 ARG B N 1
ATOM 3581 C CA . ARG B 1 228 ? -13.57 -13.75 3.391 1 97.62 228 ARG B CA 1
ATOM 3582 C C . ARG B 1 228 ? -13.703 -12.812 4.59 1 97.62 228 ARG B C 1
ATOM 3584 O O . ARG B 1 228 ? -13.977 -13.258 5.703 1 97.62 228 ARG B O 1
ATOM 3591 N N . SER B 1 229 ? -13.477 -11.523 4.418 1 97.56 229 SER B N 1
ATOM 3592 C CA . SER B 1 229 ? -13.617 -10.547 5.488 1 97.56 229 SER B CA 1
ATOM 3593 C C . SER B 1 229 ? -15.086 -10.273 5.801 1 97.56 229 SER B C 1
ATOM 3595 O O . SER B 1 229 ? -15.406 -9.703 6.848 1 97.56 229 SER B O 1
ATOM 3597 N N . GLY B 1 230 ? -15.984 -10.547 4.816 1 96.75 230 GLY B N 1
ATOM 3598 C CA . GLY B 1 230 ? -17.422 -10.344 5.012 1 96.75 230 GLY B CA 1
ATOM 3599 C C . GLY B 1 230 ? -17.875 -8.945 4.637 1 96.75 230 GLY B C 1
ATOM 3600 O O . GLY B 1 230 ? -19.031 -8.586 4.875 1 96.75 230 GLY B O 1
ATOM 3601 N N . LYS B 1 231 ? -17.016 -8.164 4.086 1 97.38 231 LYS B N 1
ATOM 3602 C CA . LYS B 1 231 ? -17.391 -6.816 3.67 1 97.38 231 LYS B CA 1
ATOM 3603 C C . LYS B 1 231 ? -18.047 -6.824 2.295 1 97.38 231 LYS B C 1
ATOM 3605 O O . LYS B 1 231 ? -17.812 -7.738 1.497 1 97.38 231 LYS B O 1
ATOM 3610 N N . PRO B 1 232 ? -18.906 -5.875 2.008 1 97.25 232 PRO B N 1
ATOM 3611 C CA . PRO B 1 232 ? -19.484 -5.793 0.668 1 97.25 232 PRO B CA 1
ATOM 3612 C C . PRO B 1 232 ? -18.469 -5.434 -0.404 1 97.25 232 PRO B C 1
ATOM 3614 O O . PRO B 1 232 ? -17.469 -4.766 -0.111 1 97.25 232 PRO B O 1
ATOM 3617 N N . MET B 1 233 ? -18.719 -5.84 -1.621 1 96.81 233 MET B N 1
ATOM 3618 C CA . MET B 1 233 ? -17.797 -5.629 -2.74 1 96.81 233 MET B CA 1
ATOM 3619 C C . MET B 1 233 ? -18.281 -4.496 -3.637 1 96.81 233 MET B C 1
ATOM 3621 O O . MET B 1 233 ? -19.5 -4.297 -3.793 1 96.81 233 MET B O 1
ATOM 3625 N N . THR B 1 234 ? -17.391 -3.84 -4.211 1 96.88 234 THR B N 1
ATOM 3626 C CA . THR B 1 234 ? -17.719 -2.779 -5.16 1 96.88 234 THR B CA 1
ATOM 3627 C C . THR B 1 234 ? -18.094 -3.365 -6.516 1 96.88 234 THR B C 1
ATOM 3629 O O . THR B 1 234 ? -17.906 -4.559 -6.758 1 96.88 234 THR B O 1
ATOM 3632 N N . ALA B 1 235 ? -18.578 -2.455 -7.402 1 92.88 235 ALA B N 1
ATOM 3633 C CA . ALA B 1 235 ? -18.828 -2.84 -8.789 1 92.88 235 ALA B CA 1
ATOM 3634 C C . ALA B 1 235 ? -17.547 -3.252 -9.484 1 92.88 235 ALA B C 1
ATOM 3636 O O . ALA B 1 235 ? -17.547 -4.152 -10.328 1 92.88 235 ALA B O 1
ATOM 3637 N N . ALA B 1 236 ? -16.469 -2.574 -9.109 1 90.44 236 ALA B N 1
ATOM 3638 C CA . ALA B 1 236 ? -15.164 -2.908 -9.672 1 90.44 236 ALA B CA 1
ATOM 3639 C C . ALA B 1 236 ? -14.781 -4.348 -9.344 1 90.44 236 ALA B C 1
ATOM 3641 O O . ALA B 1 236 ? -14.188 -5.039 -10.172 1 90.44 236 ALA B O 1
ATOM 3642 N N . ALA B 1 237 ? -15.039 -4.77 -8.172 1 93.06 237 ALA B N 1
ATOM 3643 C CA . ALA B 1 237 ? -14.781 -6.148 -7.758 1 93.06 237 ALA B CA 1
ATOM 3644 C C . ALA B 1 237 ? -15.57 -7.133 -8.617 1 93.06 237 ALA B C 1
ATOM 3646 O O . ALA B 1 237 ? -15.047 -8.18 -9.008 1 93.06 237 ALA B O 1
ATOM 3647 N N . LEU B 1 238 ? -16.719 -6.777 -8.938 1 88.75 238 LEU B N 1
ATOM 3648 C CA . LEU B 1 238 ? -17.625 -7.648 -9.688 1 88.75 238 LEU B CA 1
ATOM 3649 C C . LEU B 1 238 ? -17.156 -7.785 -11.141 1 88.75 238 LEU B C 1
ATOM 3651 O O . LEU B 1 238 ? -17.578 -8.703 -11.844 1 88.75 238 LEU B O 1
ATOM 3655 N N . ASN B 1 239 ? -16.219 -6.898 -11.555 1 84.88 239 ASN B N 1
ATOM 3656 C CA . ASN B 1 239 ? -15.695 -6.934 -12.914 1 84.88 239 ASN B CA 1
ATOM 3657 C C . ASN B 1 239 ? -14.5 -7.875 -13.039 1 84.88 239 ASN B C 1
ATOM 3659 O O . ASN B 1 239 ? -14.039 -8.156 -14.148 1 84.88 239 ASN B O 1
ATOM 3663 N N . VAL B 1 240 ? -14.031 -8.359 -11.898 1 88.19 240 VAL B N 1
ATOM 3664 C CA . VAL B 1 240 ? -12.953 -9.344 -11.945 1 88.19 240 VAL B CA 1
ATOM 3665 C C . VAL B 1 240 ? -13.469 -10.648 -12.547 1 88.19 240 VAL B C 1
ATOM 3667 O O . VAL B 1 240 ? -14.492 -11.172 -12.117 1 88.19 240 VAL B O 1
ATOM 3670 N N . LYS B 1 241 ? -12.797 -11.109 -13.562 1 85.88 241 LYS B N 1
ATOM 3671 C CA . LYS B 1 241 ? -13.219 -12.32 -14.258 1 85.88 241 LYS B CA 1
ATOM 3672 C C . LYS B 1 241 ? -13.281 -13.508 -13.305 1 85.88 241 LYS B C 1
ATOM 3674 O O . LYS B 1 241 ? -12.398 -13.68 -12.461 1 85.88 241 LYS B O 1
ATOM 3679 N N . GLY B 1 242 ? -14.312 -14.18 -13.391 1 85.44 242 GLY B N 1
ATOM 3680 C CA . GLY B 1 242 ? -14.492 -15.391 -12.602 1 85.44 242 GLY B CA 1
ATOM 3681 C C . GLY B 1 242 ? -15.062 -15.117 -11.219 1 85.44 242 GLY B C 1
ATOM 3682 O O . GLY B 1 242 ? -15.211 -16.031 -10.406 1 85.44 242 GLY B O 1
ATOM 3683 N N . VAL B 1 243 ? -15.406 -13.852 -10.867 1 84.38 243 VAL B N 1
ATOM 3684 C CA . VAL B 1 243 ? -15.812 -13.461 -9.523 1 84.38 243 VAL B CA 1
ATOM 3685 C C . VAL B 1 243 ? -17.094 -14.195 -9.141 1 84.38 243 VAL B C 1
ATOM 3687 O O . VAL B 1 243 ? -17.359 -14.438 -7.961 1 84.38 243 VAL B O 1
ATOM 3690 N N . ASN B 1 244 ? -17.953 -14.562 -10.023 1 77.44 244 ASN B N 1
ATOM 3691 C CA . ASN B 1 244 ? -19.25 -15.156 -9.734 1 77.44 244 ASN B CA 1
ATOM 3692 C C . ASN B 1 244 ? -19.156 -16.672 -9.594 1 77.44 244 ASN B C 1
ATOM 3694 O O . ASN B 1 244 ? -20.188 -17.359 -9.594 1 77.44 244 ASN B O 1
ATOM 3698 N N . CYS B 1 245 ? -17.859 -17 -9.383 1 70.56 245 CYS B N 1
ATOM 3699 C CA . CYS B 1 245 ? -17.672 -18.438 -9.227 1 70.56 245 CYS B CA 1
ATOM 3700 C C . CYS B 1 245 ? -18.109 -18.891 -7.84 1 70.56 245 CYS B C 1
ATOM 3702 O O . CYS B 1 245 ? -17.703 -18.312 -6.832 1 70.56 245 CYS B O 1
ATOM 3704 N N . ARG B 1 246 ? -19.438 -19.422 -7.688 1 58.78 246 ARG B N 1
ATOM 3705 C CA . ARG B 1 246 ? -19.969 -20 -6.449 1 58.78 246 ARG B CA 1
ATOM 3706 C C . ARG B 1 246 ? -19.234 -21.281 -6.086 1 58.78 246 ARG B C 1
ATOM 3708 O O . ARG B 1 246 ? -18.812 -22.031 -6.965 1 58.78 246 ARG B O 1
#

Nearest PDB structures (foldseek):
  3s7z-assembly1_B  TM=9.044E-01  e=3.081E-17  Salmonella enterica subsp. enterica serovar Typhimurium str. LT2
  1jfl-assembly1_B  TM=8.600E-01  e=4.886E-18  Pyrococcus horikoshii OT3
  5hqt-assembly1_A  TM=8.264E-01  e=8.637E-12  Escherichia coli O157:H7 str. SS52
  5elm-assembly2_D  TM=8.616E-01  e=2.892E-11  Escherichia coli
  3ojc-assembly1_A  TM=7.964E-01  e=2.433E-11  Yersinia pestis CO92

Organism: Peptococcus niger (NCBI:txid2741)